Protein AF-A0ABD2C843-F1 (afdb_monomer_lite)

Foldseek 3Di:
DPDDPDDDDPLLVVLLVCLLVVPLVVNLVSVVVDLDDQLDADPQFDTSLLSNLLCLPQSSNVSNVVSPDDQQGTPGPFQQGSLLSNLQNLRLVSNLVSVQSPHDQCRATNVRDGSLRSNLVNQSLSNVLQSLQDDHLVVLVQQCDADDPGPHGLDPVVCSVLLNVLSSDLQLFLLVSLVSCVVPVVCLVVLVSSLVVLQVQLVVLCPPVVNRDNLSSLSSLSSSLSSVVLVVLVVVVVVVVVVVVVPDPDDDDDPPPPDDSSLVVLLLQCDADPPPNDSVSVQVSLVVSLVPRPCCVDPLSVVLVVQCPDPDHDGSSQSNSCSNSNHRPDDDPFQAQPRRRDTNFDDADPQLSPHGHNDPVSCVSNVVVCVVCSVVSNPPDDPDDDDDPVCPVVVVPDDPDALLRVLQPLFPPPDPDVVQADADPLDPPQDAVHPLKWKWKDAQPDDIDTDDLVDLQSCPPRHDPQAFEEEEEEAAQDADCDPPRVQLVVLQNVLRRYIYIYIGNNSQRRHPRPVSVLNCLNVNLQSVLVVVVSVVSSPRDQLRYEYEYAALGLLSLQLNLVNHPDAGAYYEYQQYADPPDDPPDSSGAAQVRHLFYEYEAQPDPGGGDWADGTLEYECEQLSHQALQLPPDPCSNVLRRRLSSLLQSLCSPPVLPVQWWWADDPTRHDHDDDDDDPTDIARPHDNGDSPHGGYTYTYDNAQHQCAQDVVRGGDVVSDDPPSDDDDDDDDDDDDDDDDGD

Sequence (740 aa):
MAPSKEGLTDLQKEIFDKIDKNEVSEIKTLLSMNKIKVDFVDENGMSPLQHACYKGNKEIVQMLLDQGADVNAGQHEHAYTALHFAALSGNADLCHLLMSHGARLTATNSVGRTPAQMAAFVGNHNCVATINNFIPKADIDYFVKAQGLQTEPMLPPHLADSFHKFIMQVNVHPVRVAMNLQRSPGLLENAYKIQKVLEALRHREMTRGAETNEVMAFKYHYLSCVVAEIIKCQKRQEAMKGEKNDKDKISEEGEEKKSDVVEILIRKFLKCSKSDGVPEYQEAFLRESVREFPFRESTIFRQMVATLAGTDPPSAVSVVSAAINGQRGFNDNASVCVTCGEEKASKKCSKCKAVQYCDRECQRLHWSMHKKACARLGQSPSQNTKISDVDKEQIKAKRPRGPIEEAIQNGAVNDYIHEDCIWRRGNDRDSCPDPEVRVYLYTPGNNRRELDSRESDWLRHDYDTTRENIILIHGYAGGDNTLPIAVLRDAYLRNGSYNVFLVDWGALAAAPCYPAAVSNLHPVARCLSRTLTSLRNLGLPIHRTTCVGHSLGAHICGIIANYLLFRMNRIIGLDPAKPLIRPGRVNRLDSGDADFVEVMHTNAGYYGESIRMGHADFCVNGGKIQPFCEGRSNDQLCSHVWAVCFMALSLDNNGRNTIAESCSRRCPSGPKIAQKAGVYVPMGHHTPSEIRGSFCFNSILPPYCPRYHNGHGDDRCCLPGDMNTDLSFKKKNNASVKSL

Secondary structure (DSSP, 8-state):
-PPP-PPPPHHHHHHHHHHHTT-HHHHHHHHHHS---S----TTS--HHHHHHHTT-HHHHHHHHHTT--TT----TT---HHHHHHHHT-HHHHHHHHHTT--TT---TTS--HHHHHHHTT-HHHHHHHHT---HHHHHHHHS--TT-SS-SS-GGGHHHHHHHHT-S---HHHHHHHHHT-HHHHHTHHHHHHHHHHHHHHHHTSGGG--HHHHHHHHHHHHHHHHHHHHHHHHHHHHHHHTTT--S----------HHHHHHHHHT---TTT---HHHHHHHHHHHHT-S-TTSHHHHHHHHHHTSSSPPPHHHHHHHHHH---SS-------TTT--SS--EE-TTTSS-EESSHHHHHHHHHHHHHHHHHHT-S--------TTTTTTGGG-S---HHHHHHHTT-GGG--GGGS-----STTS-SS-TT-EEEEE-TTS--EE--TT-TTGGGTT--TTSEEEEEE--TT--TTSTTHHHHHHHHHHH-SEEEEEEE-GGGS-TT-HHHHHHHHHHHHHHHHHHHHHHHHTT--GGGEEEEEETHHHHHHHHHHTT-SS-EEEEEEES-B-TTPPTTSTTS--GGGEEEEEEEESSBTTTB--S--SSEEEEEGGGSS-GGGTTSTTHHHHHHHTHHHHHHHHTGGGGTTSEEEE--SSS-S----------EEE-STT--TT--EEEEE--SSPTT--SSTT-SS-GGGS-TT---S---------------

Radius of gyration: 32.17 Å; chains: 1; bounding box: 100×76×78 Å

pLDDT: mean 82.28, std 18.21, range [24.11, 98.31]

Structure (mmCIF, N/CA/C/O backbone):
data_AF-A0ABD2C843-F1
#
_entry.id   AF-A0ABD2C843-F1
#
loop_
_atom_site.group_PDB
_atom_site.id
_atom_site.type_symbol
_atom_site.label_atom_id
_atom_site.label_alt_id
_atom_site.label_comp_id
_atom_site.label_asym_id
_atom_site.label_entity_id
_atom_site.label_seq_id
_atom_site.pdbx_PDB_ins_code
_atom_site.Cartn_x
_atom_site.Cartn_y
_atom_site.Cartn_z
_atom_site.occupancy
_atom_site.B_iso_or_equiv
_atom_site.auth_seq_id
_atom_site.auth_comp_id
_atom_site.auth_asym_id
_atom_site.auth_atom_id
_atom_site.pdbx_PDB_model_num
ATOM 1 N N . MET A 1 1 ? -1.896 -32.958 -35.188 1.00 31.42 1 MET A N 1
ATOM 2 C CA . MET A 1 1 ? -2.232 -31.844 -36.097 1.00 31.42 1 MET A CA 1
ATOM 3 C C . MET A 1 1 ? -2.832 -30.735 -35.252 1.00 31.42 1 MET A C 1
ATOM 5 O O . MET A 1 1 ? -3.901 -30.940 -34.696 1.00 31.42 1 MET A O 1
ATOM 9 N N . ALA A 1 2 ? -2.102 -29.636 -35.052 1.00 27.36 2 ALA A N 1
ATOM 10 C CA . ALA A 1 2 ? -2.667 -28.430 -34.448 1.00 27.36 2 ALA A CA 1
ATOM 11 C C . ALA A 1 2 ? -3.640 -27.794 -35.459 1.00 27.36 2 ALA A C 1
ATOM 13 O O . ALA A 1 2 ? -3.334 -27.832 -36.654 1.00 27.36 2 ALA A O 1
ATOM 14 N N . PRO A 1 3 ? -4.801 -27.268 -35.034 1.00 35.31 3 PRO A N 1
ATOM 15 C CA . PRO A 1 3 ? -5.741 -26.650 -35.958 1.00 35.31 3 PRO A CA 1
ATOM 16 C C . PRO A 1 3 ? -5.086 -25.425 -36.607 1.00 35.31 3 PRO A C 1
ATOM 18 O O . PRO A 1 3 ? -4.445 -24.613 -35.938 1.00 35.31 3 PRO A O 1
ATOM 21 N N . SER A 1 4 ? -5.209 -25.332 -37.929 1.00 34.47 4 SER A N 1
ATOM 22 C CA . SER A 1 4 ? -4.786 -24.192 -38.737 1.00 34.47 4 SER A CA 1
ATOM 23 C C . SER A 1 4 ? -5.450 -22.910 -38.231 1.00 34.47 4 SER A C 1
ATOM 25 O O . SER A 1 4 ? -6.670 -22.873 -38.087 1.00 34.47 4 SER A O 1
ATOM 27 N N . LYS A 1 5 ? -4.656 -21.863 -37.969 1.00 45.38 5 LYS A N 1
ATOM 28 C CA . LYS A 1 5 ? -5.152 -20.514 -37.662 1.00 45.38 5 LYS A CA 1
ATOM 29 C C . LYS A 1 5 ? -5.868 -19.954 -38.898 1.00 45.38 5 LYS A C 1
ATOM 31 O O . LYS A 1 5 ? -5.219 -19.399 -39.781 1.00 45.38 5 LYS A O 1
ATOM 36 N N . GLU A 1 6 ? -7.183 -20.127 -38.986 1.00 57.09 6 GLU A N 1
ATOM 37 C CA . GLU A 1 6 ? -8.009 -19.303 -39.871 1.00 57.09 6 GLU A CA 1
ATOM 38 C C . GLU A 1 6 ? -7.887 -17.844 -39.403 1.00 57.09 6 GLU A C 1
ATOM 40 O O . GLU A 1 6 ? -8.028 -17.553 -38.214 1.00 57.09 6 GLU A O 1
ATOM 45 N N . GLY A 1 7 ? -7.528 -16.935 -40.312 1.00 71.44 7 GLY A N 1
ATOM 46 C CA . GLY A 1 7 ? -7.400 -15.512 -39.997 1.00 71.44 7 GLY A CA 1
ATOM 47 C C . GLY A 1 7 ? -8.754 -14.872 -39.677 1.00 71.44 7 GLY A C 1
ATOM 48 O O . GLY A 1 7 ? -9.788 -15.319 -40.170 1.00 71.44 7 GLY A O 1
ATOM 49 N N . LEU A 1 8 ? -8.745 -13.805 -38.871 1.00 83.00 8 LEU A N 1
ATOM 50 C CA . LEU A 1 8 ? -9.947 -13.027 -38.548 1.00 83.00 8 LEU A CA 1
ATOM 51 C C . LEU A 1 8 ? -10.616 -12.476 -39.817 1.00 83.00 8 LEU A C 1
ATOM 53 O O . LEU A 1 8 ? -9.951 -11.892 -40.677 1.00 83.00 8 LEU A O 1
ATOM 57 N N . THR A 1 9 ? -11.940 -12.603 -39.889 1.00 88.94 9 THR A N 1
ATOM 58 C CA . THR A 1 9 ? -12.775 -11.960 -40.918 1.00 88.94 9 THR A CA 1
ATOM 59 C C . THR A 1 9 ? -12.765 -10.436 -40.762 1.00 88.94 9 THR A C 1
ATOM 61 O O . THR A 1 9 ? -12.521 -9.918 -39.670 1.00 88.94 9 THR A O 1
ATOM 64 N N . ASP A 1 10 ? -13.069 -9.697 -41.830 1.00 87.94 10 ASP A N 1
ATOM 65 C CA . ASP A 1 10 ? -13.071 -8.225 -41.789 1.00 87.94 10 ASP A CA 1
ATOM 66 C C . ASP A 1 10 ? -14.081 -7.667 -40.776 1.00 87.94 10 ASP A C 1
ATOM 68 O O . ASP A 1 10 ? -13.768 -6.732 -40.047 1.00 87.94 10 ASP A O 1
ATOM 72 N N . LEU A 1 11 ? -15.235 -8.324 -40.629 1.00 88.69 11 LEU A N 1
ATOM 73 C CA . LEU A 1 11 ? -16.242 -7.986 -39.620 1.00 88.69 11 LEU A CA 1
ATOM 74 C C . LEU A 1 11 ? -15.733 -8.195 -38.183 1.00 88.69 11 LEU A C 1
ATOM 76 O O . LEU A 1 11 ? -16.034 -7.405 -37.293 1.00 88.69 11 LEU A O 1
ATOM 80 N N . GLN A 1 12 ? -14.942 -9.244 -37.933 1.00 90.56 12 GLN A N 1
ATOM 81 C CA . GLN A 1 12 ? -14.339 -9.472 -36.614 1.00 90.56 12 GLN A CA 1
ATOM 82 C C . GLN A 1 12 ? -13.267 -8.424 -36.290 1.00 90.56 12 GLN A C 1
ATOM 84 O O . GLN A 1 12 ? -13.191 -7.964 -35.151 1.00 90.56 12 GLN A O 1
ATOM 89 N N . LYS A 1 13 ? -12.470 -8.015 -37.286 1.00 90.69 13 LYS A N 1
ATOM 90 C CA . LYS A 1 13 ? -11.505 -6.912 -37.139 1.00 90.69 13 LYS A CA 1
ATOM 91 C C . LYS A 1 13 ? -12.213 -5.585 -36.871 1.00 90.69 13 LYS A C 1
ATOM 93 O O . LYS A 1 13 ? -11.774 -4.834 -36.008 1.00 90.69 13 LYS A O 1
ATOM 98 N N . GLU A 1 14 ? -13.322 -5.327 -37.563 1.00 91.94 14 GLU A N 1
ATOM 99 C CA . GLU A 1 14 ? -14.154 -4.147 -37.328 1.00 91.94 14 GLU A CA 1
ATOM 100 C C . GLU A 1 14 ? -14.699 -4.135 -35.895 1.00 91.94 14 GLU A C 1
ATOM 102 O O . GLU A 1 14 ? -14.580 -3.127 -35.208 1.00 91.94 14 GLU A O 1
ATOM 107 N N . ILE A 1 15 ? -15.201 -5.264 -35.381 1.00 92.12 15 ILE A N 1
ATOM 108 C CA . ILE A 1 15 ? -15.651 -5.354 -33.982 1.00 92.12 15 ILE A CA 1
ATOM 109 C C . ILE A 1 15 ? -14.527 -4.985 -33.002 1.00 92.12 15 ILE A C 1
ATOM 111 O O . ILE A 1 15 ? -14.782 -4.227 -32.064 1.00 92.12 15 ILE A O 1
ATOM 115 N N . PHE A 1 16 ? -13.296 -5.468 -33.209 1.00 92.81 16 PHE A N 1
ATOM 116 C CA . PHE A 1 16 ? -12.160 -5.084 -32.363 1.00 92.81 16 PHE A CA 1
ATOM 117 C C . PHE A 1 16 ? -11.862 -3.580 -32.435 1.00 92.81 16 PHE A C 1
ATOM 119 O O . PHE A 1 16 ? -11.777 -2.941 -31.388 1.00 92.81 16 PHE A O 1
ATOM 126 N N . ASP A 1 17 ? -11.795 -2.997 -33.636 1.00 93.19 17 ASP A N 1
ATOM 127 C CA . ASP A 1 17 ? -11.563 -1.556 -33.827 1.00 93.19 17 ASP A CA 1
ATOM 128 C C . ASP A 1 17 ? -12.626 -0.703 -33.110 1.00 93.19 17 ASP A C 1
ATOM 130 O O . ASP A 1 17 ? -12.305 0.261 -32.408 1.00 93.19 17 ASP A O 1
ATOM 134 N N . LYS A 1 18 ? -13.899 -1.102 -33.206 1.00 93.75 18 LYS A N 1
ATOM 135 C CA . LYS A 1 18 ? -15.015 -0.401 -32.556 1.00 93.75 18 LYS A CA 1
ATOM 136 C C . LYS A 1 18 ? -14.980 -0.514 -31.035 1.00 93.75 18 LYS A C 1
ATOM 138 O O . LYS A 1 18 ? -15.280 0.465 -30.344 1.00 93.75 18 LYS A O 1
ATOM 143 N N . ILE A 1 19 ? -14.578 -1.667 -30.494 1.00 93.50 19 ILE A N 1
ATOM 144 C CA . ILE A 1 19 ? -14.352 -1.836 -29.050 1.00 93.50 19 ILE A CA 1
ATOM 145 C C . ILE A 1 19 ? -13.176 -0.971 -28.593 1.00 93.50 19 ILE A C 1
ATOM 147 O O . ILE A 1 19 ? -13.277 -0.298 -27.565 1.00 93.50 19 ILE A O 1
ATOM 151 N N . ASP A 1 20 ? -12.090 -0.927 -29.364 1.00 89.56 20 ASP A N 1
ATOM 152 C CA . ASP A 1 20 ? -10.899 -0.159 -29.009 1.00 89.56 20 ASP A CA 1
ATOM 153 C C . ASP A 1 20 ? -11.141 1.354 -28.992 1.00 89.56 20 ASP A C 1
ATOM 155 O O . ASP A 1 20 ? -10.599 2.039 -28.111 1.00 89.56 20 ASP A O 1
ATOM 159 N N . LYS A 1 21 ? -12.010 1.840 -29.889 1.00 91.25 21 LYS A N 1
ATOM 160 C CA . LYS A 1 21 ? -12.520 3.223 -29.952 1.00 91.25 21 LYS A CA 1
ATOM 161 C C . LYS A 1 21 ? -13.679 3.514 -28.995 1.00 91.25 21 LYS A C 1
ATOM 163 O O . LYS A 1 21 ? -14.066 4.671 -28.845 1.00 91.25 21 LYS A O 1
ATOM 168 N N . ASN A 1 22 ? -14.199 2.499 -28.302 1.00 89.81 22 ASN A N 1
ATOM 169 C CA . ASN A 1 22 ? -15.300 2.610 -27.342 1.00 89.81 22 ASN A CA 1
ATOM 170 C C . ASN A 1 22 ? -16.645 3.075 -27.959 1.00 89.81 22 ASN A C 1
ATOM 172 O O . ASN A 1 22 ? -17.438 3.764 -27.311 1.00 89.81 22 ASN A O 1
ATOM 176 N N . GLU A 1 23 ? -16.925 2.689 -29.206 1.00 92.12 23 GLU A N 1
ATOM 177 C CA . GLU A 1 23 ? -18.094 3.122 -29.991 1.00 92.12 23 GLU A CA 1
ATOM 178 C C . GLU A 1 23 ? -19.329 2.225 -29.738 1.00 92.12 23 GLU A C 1
ATOM 180 O O . GLU A 1 23 ? -19.712 1.388 -30.556 1.00 92.12 23 GLU A O 1
ATOM 185 N N . VAL A 1 24 ? -19.984 2.400 -28.580 1.00 92.31 24 VAL A N 1
ATOM 186 C CA . VAL A 1 24 ? -21.089 1.533 -28.095 1.00 92.31 24 VAL A CA 1
ATOM 187 C C . VAL A 1 24 ? -22.231 1.357 -29.109 1.00 92.31 24 VAL A C 1
ATOM 189 O O . VAL A 1 24 ? -22.695 0.237 -29.336 1.00 92.31 24 VAL A O 1
ATOM 192 N N . SER A 1 25 ? -22.698 2.447 -29.725 1.00 92.00 25 SER A N 1
ATOM 193 C CA . SER A 1 25 ? -23.829 2.427 -30.667 1.00 92.00 25 SER A CA 1
ATOM 194 C C . SER A 1 25 ? -23.535 1.615 -31.930 1.00 92.00 25 SER A C 1
ATOM 196 O O . SER A 1 25 ? -24.415 0.926 -32.453 1.00 92.00 25 SER A O 1
ATOM 198 N N . GLU A 1 26 ? -22.296 1.672 -32.412 1.00 90.56 26 GLU A N 1
ATOM 199 C CA . GLU A 1 26 ? -21.879 0.963 -33.619 1.00 90.56 26 GLU A CA 1
ATOM 200 C C . GLU A 1 26 ? -21.713 -0.528 -33.341 1.00 90.56 26 GLU A C 1
ATOM 202 O O . GLU A 1 26 ? -22.255 -1.347 -34.079 1.00 90.56 26 GLU A O 1
ATOM 207 N N . ILE A 1 27 ? -21.111 -0.890 -32.203 1.00 90.69 27 ILE A N 1
ATOM 208 C CA . ILE A 1 27 ? -21.028 -2.287 -31.748 1.00 90.69 27 ILE A CA 1
ATOM 209 C C . ILE A 1 27 ? -22.425 -2.899 -31.633 1.00 90.69 27 ILE A C 1
ATOM 211 O O . ILE A 1 27 ? -22.662 -4.005 -32.115 1.00 90.69 27 ILE A O 1
ATOM 215 N N . LYS A 1 28 ? -23.383 -2.169 -31.048 1.00 89.44 28 LYS A N 1
ATOM 216 C CA . LYS A 1 28 ? -24.776 -2.624 -30.954 1.00 89.44 28 LYS A CA 1
ATOM 217 C C . LYS A 1 28 ? -25.380 -2.910 -32.332 1.00 89.44 28 LYS A C 1
ATOM 219 O O . LYS A 1 28 ? -26.089 -3.901 -32.514 1.00 89.44 28 LYS A O 1
ATOM 224 N N . THR A 1 29 ? -25.100 -2.047 -33.302 1.00 89.56 29 THR A N 1
ATOM 225 C CA . THR A 1 29 ? -25.574 -2.201 -34.682 1.00 89.56 29 THR A CA 1
ATOM 226 C C . THR A 1 29 ? -24.944 -3.438 -35.328 1.00 89.56 29 THR A C 1
ATOM 228 O O . THR A 1 29 ? -25.670 -4.308 -35.807 1.00 89.56 29 THR A O 1
ATOM 231 N N . LEU A 1 30 ? -23.621 -3.594 -35.224 1.00 88.62 30 LEU A N 1
ATOM 232 C CA . LEU A 1 30 ? -22.879 -4.733 -35.774 1.00 88.62 30 LEU A CA 1
ATOM 233 C C . LEU A 1 30 ? -23.320 -6.080 -35.183 1.00 88.62 30 LEU A C 1
ATOM 235 O O . LEU A 1 30 ? -23.484 -7.046 -35.931 1.00 88.62 30 LEU A O 1
ATOM 239 N N . LEU A 1 31 ? -23.555 -6.139 -33.866 1.00 86.19 31 LEU A N 1
ATOM 240 C CA . LEU A 1 31 ? -24.000 -7.350 -33.167 1.00 86.19 31 LEU A CA 1
ATOM 241 C C . LEU A 1 31 ? -25.474 -7.697 -33.433 1.00 86.19 31 LEU A C 1
ATOM 243 O O . LEU A 1 31 ? -25.843 -8.864 -33.369 1.00 86.19 31 LEU A O 1
ATOM 247 N N . SER A 1 32 ? -26.329 -6.711 -33.723 1.00 83.81 32 SER A N 1
ATOM 248 C CA . SER A 1 32 ? -27.757 -6.956 -34.001 1.00 83.81 32 SER A CA 1
ATOM 249 C C . SER A 1 32 ? -28.037 -7.362 -35.448 1.00 83.81 32 SER A C 1
ATOM 251 O O . SER A 1 32 ? -28.967 -8.128 -35.699 1.00 83.81 32 SER A O 1
ATOM 253 N N . MET A 1 33 ? -27.236 -6.877 -36.399 1.00 77.88 33 MET A N 1
ATOM 254 C CA . MET A 1 33 ? -27.405 -7.173 -37.826 1.00 77.88 33 MET A CA 1
ATOM 255 C C . MET A 1 33 ? -26.863 -8.550 -38.227 1.00 77.88 33 MET A C 1
ATOM 257 O O . MET A 1 33 ? -27.288 -9.102 -39.240 1.00 77.88 33 MET A O 1
ATOM 261 N N . ASN A 1 34 ? -25.958 -9.127 -37.434 1.00 73.38 34 ASN A N 1
ATOM 262 C CA . ASN A 1 34 ? -25.223 -10.333 -37.797 1.00 73.38 34 ASN A CA 1
ATOM 263 C C . ASN A 1 34 ? -25.297 -11.385 -36.679 1.00 73.38 34 ASN A C 1
ATOM 265 O O . ASN A 1 34 ? -25.004 -11.094 -35.524 1.00 73.38 34 ASN A O 1
ATOM 269 N N . LYS A 1 35 ? -25.608 -12.646 -37.014 1.00 72.88 35 LYS A N 1
ATOM 270 C CA . LYS A 1 35 ? -25.470 -13.778 -36.076 1.00 72.88 35 LYS A CA 1
ATOM 271 C C . LYS A 1 35 ? -24.001 -14.197 -35.976 1.00 72.88 35 LYS A C 1
ATOM 273 O O . LYS A 1 35 ? -23.587 -15.164 -36.612 1.00 72.88 35 LYS A O 1
ATOM 278 N N . ILE A 1 36 ? -23.210 -13.446 -35.214 1.00 79.56 36 ILE A N 1
ATOM 279 C CA . ILE A 1 36 ? -21.768 -13.678 -35.049 1.00 79.56 36 ILE A CA 1
ATOM 280 C C . ILE A 1 36 ? -21.523 -14.408 -33.733 1.00 79.56 36 ILE A C 1
ATOM 282 O O . ILE A 1 36 ? -21.986 -13.973 -32.682 1.00 79.56 36 ILE A O 1
ATOM 286 N N . LYS A 1 37 ? -20.738 -15.488 -33.768 1.00 84.00 37 LYS A N 1
ATOM 287 C CA . LYS A 1 37 ? -20.173 -16.063 -32.544 1.00 84.00 37 LYS A CA 1
ATOM 288 C C . LYS A 1 37 ? -19.104 -15.111 -32.010 1.00 84.00 37 LYS A C 1
ATOM 290 O O . LYS A 1 37 ? -18.136 -14.862 -32.714 1.00 84.00 37 LYS A O 1
ATOM 295 N N . VAL A 1 38 ? -19.262 -14.613 -30.789 1.00 89.38 38 VAL A N 1
ATOM 296 C CA . VAL A 1 38 ? -18.435 -13.530 -30.221 1.00 89.38 38 VAL A CA 1
ATOM 297 C C . VAL A 1 38 ? -17.159 -13.993 -29.498 1.00 89.38 38 VAL A C 1
ATOM 299 O O . VAL A 1 38 ? -16.384 -13.157 -29.047 1.00 89.38 38 VAL A O 1
ATOM 302 N N . ASP A 1 39 ? -16.889 -15.303 -29.440 1.00 91.19 39 ASP A N 1
ATOM 303 C CA . ASP A 1 39 ? -15.698 -15.885 -28.782 1.00 91.19 39 ASP A CA 1
ATOM 304 C C . ASP A 1 39 ? -14.488 -16.072 -29.724 1.00 91.19 39 ASP A C 1
ATOM 306 O O . ASP A 1 39 ? -13.694 -17.000 -29.556 1.00 91.19 39 ASP A O 1
ATOM 310 N N . PHE A 1 40 ? -14.356 -15.245 -30.763 1.00 91.56 40 PHE A N 1
ATOM 311 C CA . PHE A 1 40 ? -13.121 -15.199 -31.556 1.00 91.56 40 PHE A CA 1
ATOM 312 C C . PHE A 1 40 ? -12.017 -14.466 -30.788 1.00 91.56 40 PHE A C 1
ATOM 314 O O . PHE A 1 40 ? -12.295 -13.778 -29.808 1.00 91.56 40 PHE A O 1
ATOM 321 N N . VAL A 1 41 ? -10.764 -14.627 -31.213 1.00 92.69 41 VAL A N 1
ATOM 322 C CA . VAL A 1 41 ? -9.603 -14.041 -30.532 1.00 92.69 41 VAL A CA 1
ATOM 323 C C . VAL A 1 41 ? -8.683 -13.306 -31.500 1.00 92.69 41 VAL A C 1
ATOM 325 O O . VAL A 1 41 ? -8.577 -13.697 -32.663 1.00 92.69 41 VAL A O 1
ATOM 328 N N . ASP A 1 42 ? -8.034 -12.249 -31.017 1.00 89.38 42 ASP A N 1
ATOM 329 C CA . ASP A 1 42 ? -6.993 -11.519 -31.740 1.00 89.38 42 ASP A CA 1
ATOM 330 C C . ASP A 1 42 ? -5.661 -12.295 -31.805 1.00 89.38 42 ASP A C 1
ATOM 332 O O . ASP A 1 42 ? -5.551 -13.449 -31.374 1.00 89.38 42 ASP A O 1
ATOM 336 N N . GLU A 1 43 ? -4.623 -11.659 -32.352 1.00 88.81 43 GLU A N 1
ATOM 337 C CA . GLU A 1 43 ? -3.279 -12.243 -32.464 1.00 88.81 43 GLU A CA 1
ATOM 338 C C . GLU A 1 43 ? -2.646 -12.574 -31.100 1.00 88.81 43 GLU A C 1
ATOM 340 O O . GLU A 1 43 ? -1.842 -13.507 -31.013 1.00 88.81 43 GLU A O 1
ATOM 345 N N . ASN A 1 44 ? -3.060 -11.873 -30.039 1.00 87.06 44 ASN A N 1
ATOM 346 C CA . ASN A 1 44 ? -2.611 -12.063 -28.658 1.00 87.06 44 ASN A CA 1
ATOM 347 C C . ASN A 1 44 ? -3.472 -13.082 -27.891 1.00 87.06 44 ASN A C 1
ATOM 349 O O . ASN A 1 44 ? -3.220 -13.359 -26.712 1.00 87.06 44 ASN A O 1
ATOM 353 N N . GLY A 1 45 ? -4.505 -13.636 -28.532 1.00 90.38 45 GLY A N 1
ATOM 354 C CA . GLY A 1 45 ? -5.464 -14.543 -27.916 1.00 90.38 45 GLY A CA 1
ATOM 355 C C . GLY A 1 45 ? -6.549 -13.843 -27.082 1.00 90.38 45 GLY A C 1
ATOM 356 O O . GLY A 1 45 ? -7.230 -14.523 -26.308 1.00 90.38 45 GLY A O 1
ATOM 357 N N . MET A 1 46 ? -6.719 -12.521 -27.200 1.00 92.94 46 MET A N 1
ATOM 358 C CA . MET A 1 46 ? -7.769 -11.751 -26.526 1.00 92.94 46 MET A CA 1
ATOM 359 C C . MET A 1 46 ? -9.109 -11.839 -27.253 1.00 92.94 46 MET A C 1
ATOM 361 O O . MET A 1 46 ? -9.196 -11.594 -28.452 1.00 92.94 46 MET A O 1
ATOM 365 N N . SER A 1 47 ? -10.181 -12.126 -26.516 1.00 94.62 47 SER A N 1
ATOM 366 C CA . SER A 1 47 ? -11.554 -12.061 -27.017 1.00 94.62 47 SER A CA 1
ATOM 367 C C . SER A 1 47 ? -12.114 -10.630 -26.998 1.00 94.62 47 SER A C 1
ATOM 369 O O . SER A 1 47 ? -11.664 -9.801 -26.197 1.00 94.62 47 SER A O 1
ATOM 371 N N . PRO A 1 48 ? -13.157 -10.325 -27.798 1.00 95.06 48 PRO A N 1
ATOM 372 C CA . PRO A 1 48 ? -13.899 -9.064 -27.710 1.00 95.06 48 PRO A CA 1
ATOM 373 C C . PRO A 1 48 ? -14.333 -8.722 -26.279 1.00 95.06 48 PRO A C 1
ATOM 375 O O . PRO A 1 48 ? -14.238 -7.572 -25.848 1.00 95.06 48 PRO A O 1
ATOM 378 N N . LEU A 1 49 ? -14.748 -9.736 -25.508 1.00 96.69 49 LEU A N 1
ATOM 379 C CA . LEU A 1 49 ? -15.131 -9.579 -24.106 1.00 96.69 49 LEU A CA 1
ATOM 380 C C . LEU A 1 49 ? -13.950 -9.102 -23.249 1.00 96.69 49 LEU A C 1
ATOM 382 O O . LEU A 1 49 ? -14.121 -8.217 -22.411 1.00 96.69 49 LEU A O 1
ATOM 386 N N . GLN A 1 50 ? -12.749 -9.646 -23.463 1.00 95.25 50 GLN A N 1
ATOM 387 C CA . GLN A 1 50 ? -11.539 -9.223 -22.755 1.00 95.25 50 GLN A CA 1
ATOM 388 C C . GLN A 1 50 ? -11.119 -7.790 -23.124 1.00 95.25 50 GLN A C 1
ATOM 390 O O . GLN A 1 50 ? -10.794 -7.026 -22.213 1.00 95.25 50 GLN A O 1
ATOM 395 N N . HIS A 1 51 ? -11.202 -7.389 -24.401 1.00 93.94 51 HIS A N 1
ATOM 396 C CA . HIS A 1 51 ? -10.969 -5.993 -24.814 1.00 93.94 51 HIS A CA 1
ATOM 397 C C . HIS A 1 51 ? -11.954 -5.037 -24.133 1.00 93.94 51 HIS A C 1
ATOM 399 O O . HIS A 1 51 ? -11.546 -4.057 -23.506 1.00 93.94 51 HIS A O 1
ATOM 405 N N . ALA A 1 52 ? -13.250 -5.351 -24.176 1.00 95.38 52 ALA A N 1
ATOM 406 C CA . ALA A 1 52 ? -14.280 -4.536 -23.539 1.00 95.38 52 ALA A CA 1
ATOM 407 C C . ALA A 1 52 ? -14.073 -4.425 -22.017 1.00 95.38 52 ALA A C 1
ATOM 409 O O . ALA A 1 52 ? -14.248 -3.346 -21.440 1.00 95.38 52 ALA A O 1
ATOM 410 N N . CYS A 1 53 ? -13.627 -5.510 -21.368 1.00 96.00 53 CYS A N 1
ATOM 411 C CA . CYS A 1 53 ? -13.275 -5.484 -19.951 1.00 96.00 53 CYS A CA 1
ATOM 412 C C . CYS A 1 53 ? -12.058 -4.604 -19.658 1.00 96.00 53 CYS A C 1
ATOM 414 O O . CYS A 1 53 ? -12.075 -3.859 -18.681 1.00 96.00 53 CYS A O 1
ATOM 416 N N . TYR A 1 54 ? -11.025 -4.656 -20.502 1.00 93.12 54 TYR A N 1
ATOM 417 C CA . TYR A 1 54 ? -9.827 -3.828 -20.355 1.00 93.12 54 TYR A CA 1
ATOM 418 C C . TYR A 1 54 ? -10.149 -2.333 -20.476 1.00 93.12 54 TYR A C 1
ATOM 420 O O . TYR A 1 54 ? -9.659 -1.529 -19.684 1.00 93.12 54 TYR A O 1
ATOM 428 N N . LYS A 1 55 ? -11.055 -1.965 -21.392 1.00 91.25 55 LYS A N 1
ATOM 429 C CA . LYS A 1 55 ? -11.571 -0.591 -21.522 1.00 91.25 55 LYS A CA 1
ATOM 430 C C . LYS A 1 55 ? -12.503 -0.175 -20.379 1.00 91.25 55 LYS A C 1
ATOM 432 O O . LYS A 1 55 ? -12.829 1.002 -20.253 1.00 91.25 55 LYS A O 1
ATOM 437 N N . GLY A 1 56 ? -12.955 -1.117 -19.551 1.00 92.12 56 GL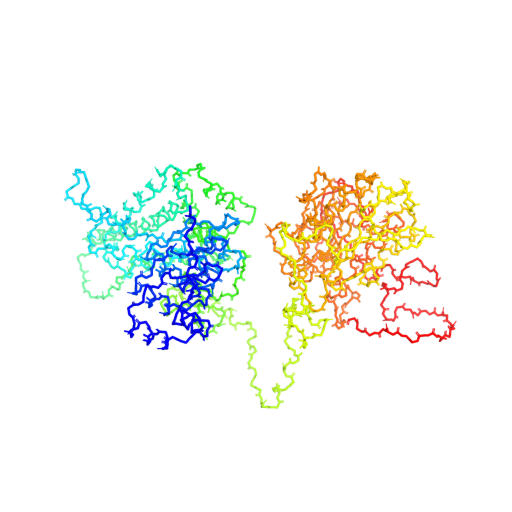Y A N 1
ATOM 438 C CA . GLY A 1 56 ? -13.864 -0.856 -18.437 1.00 92.12 56 GLY A CA 1
ATOM 439 C C . GLY A 1 56 ? -15.296 -0.503 -18.855 1.00 92.12 56 GLY A C 1
ATOM 440 O O . GLY A 1 56 ? -16.049 0.013 -18.022 1.00 92.12 56 GLY A O 1
ATOM 441 N N . ASN A 1 57 ? -15.691 -0.774 -20.106 1.00 92.75 57 ASN A N 1
ATOM 442 C CA . ASN A 1 57 ? -17.020 -0.438 -20.614 1.00 92.75 57 ASN A CA 1
ATOM 443 C C . ASN A 1 57 ? -18.040 -1.545 -20.300 1.00 92.75 57 ASN A C 1
ATOM 445 O O . ASN A 1 57 ? -18.125 -2.567 -20.980 1.00 92.75 57 ASN A O 1
ATOM 449 N N . LYS A 1 58 ? -18.862 -1.301 -19.275 1.00 94.56 58 LYS A N 1
ATOM 450 C CA . LYS A 1 58 ? -19.905 -2.230 -18.820 1.00 94.56 58 LYS A CA 1
ATOM 451 C C . LYS A 1 58 ? -20.988 -2.496 -19.871 1.00 94.56 58 LYS A C 1
ATOM 453 O O . LYS A 1 58 ? -21.507 -3.606 -19.918 1.00 94.56 58 LYS A O 1
ATOM 458 N N . GLU A 1 59 ? -21.337 -1.511 -20.694 1.00 94.81 59 GLU A N 1
ATOM 459 C CA . GLU A 1 59 ? -22.417 -1.633 -21.683 1.00 94.81 59 GLU A CA 1
ATOM 460 C C . GLU A 1 59 ? -22.021 -2.584 -22.813 1.00 94.81 59 GLU A C 1
ATOM 462 O O . GLU A 1 59 ? -22.785 -3.485 -23.154 1.00 94.81 59 GLU A O 1
ATOM 467 N N . ILE A 1 60 ? -20.799 -2.447 -23.337 1.00 94.88 60 ILE A N 1
ATOM 468 C CA . ILE A 1 60 ? -20.260 -3.365 -24.352 1.00 94.88 60 ILE A CA 1
ATOM 469 C C . ILE A 1 60 ? -20.155 -4.782 -23.784 1.00 94.88 60 ILE A C 1
ATOM 471 O O . ILE A 1 60 ? -20.556 -5.740 -24.441 1.00 94.88 60 ILE A O 1
ATOM 475 N N . VAL A 1 61 ? -19.668 -4.918 -22.548 1.00 96.25 61 VAL A N 1
ATOM 476 C CA . VAL A 1 61 ? -19.574 -6.223 -21.884 1.00 96.25 61 VAL A CA 1
ATOM 477 C C . VAL A 1 61 ? -20.947 -6.875 -21.737 1.00 96.25 61 VAL A C 1
ATOM 479 O O . VAL A 1 61 ? -21.083 -8.052 -22.061 1.00 96.25 61 VAL A O 1
ATOM 482 N N . GLN A 1 62 ? -21.968 -6.125 -21.310 1.00 95.62 62 GLN A N 1
ATOM 483 C CA . GLN A 1 62 ? -23.333 -6.643 -21.223 1.00 95.62 62 GLN A CA 1
ATOM 484 C C . GLN A 1 62 ? -23.828 -7.128 -22.590 1.00 95.62 62 GLN A C 1
ATOM 486 O O . GLN A 1 62 ? -24.310 -8.249 -22.687 1.00 95.62 62 GLN A O 1
ATOM 491 N N . MET A 1 63 ? -23.645 -6.335 -23.652 1.00 93.81 63 MET A N 1
ATOM 492 C CA . MET A 1 63 ? -24.066 -6.731 -25.000 1.00 93.81 63 MET A CA 1
ATOM 493 C C . MET A 1 63 ? -23.378 -8.014 -25.478 1.00 93.81 63 MET A C 1
ATOM 495 O O . MET A 1 63 ? -24.032 -8.869 -26.065 1.00 93.81 63 MET A O 1
ATOM 499 N N . LEU A 1 64 ? -22.076 -8.171 -25.222 1.00 94.69 64 LEU A N 1
ATOM 500 C CA . LEU A 1 64 ? -21.338 -9.380 -25.598 1.00 94.69 64 LEU A CA 1
ATOM 501 C C . LEU A 1 64 ? -21.821 -10.610 -24.812 1.00 94.69 64 LEU A C 1
ATOM 503 O O . LEU A 1 64 ? -22.011 -11.672 -25.402 1.00 94.69 64 LEU A O 1
ATOM 507 N N . LEU A 1 65 ? -22.075 -10.467 -23.508 1.00 95.00 65 LEU A N 1
ATOM 508 C CA . LEU A 1 65 ? -22.639 -11.539 -22.678 1.00 95.00 65 LEU A CA 1
ATOM 509 C C . LEU A 1 65 ? -24.063 -11.916 -23.115 1.00 95.00 65 LEU A C 1
ATOM 511 O O . LEU A 1 65 ? -24.387 -13.101 -23.163 1.00 95.00 65 LEU A O 1
ATOM 515 N N . ASP A 1 66 ? -24.889 -10.938 -23.493 1.00 92.50 66 ASP A N 1
ATOM 516 C CA . ASP A 1 66 ? -26.247 -11.165 -24.005 1.00 92.50 66 ASP A CA 1
ATOM 517 C C . ASP A 1 66 ? -26.239 -11.903 -25.358 1.00 92.50 66 ASP A C 1
ATOM 519 O O . ASP A 1 66 ? -27.159 -12.665 -25.655 1.00 92.50 66 ASP A O 1
ATOM 523 N N . GLN A 1 67 ? -25.180 -11.731 -26.159 1.00 91.00 67 GLN A N 1
ATOM 524 C CA . GLN A 1 67 ? -24.926 -12.509 -27.382 1.00 91.00 67 GLN A CA 1
ATOM 525 C C . GLN A 1 67 ? -24.319 -13.897 -27.111 1.00 91.00 67 GLN A C 1
ATOM 527 O O . GLN A 1 67 ? -23.970 -14.618 -28.047 1.00 91.00 67 GLN A O 1
ATOM 532 N N . GLY A 1 68 ? -24.206 -14.297 -25.843 1.00 91.44 68 GLY A N 1
ATOM 533 C CA . GLY A 1 68 ? -23.732 -15.618 -25.446 1.00 91.44 68 GLY A CA 1
ATOM 534 C C . GLY A 1 68 ? -22.213 -15.762 -25.408 1.00 91.44 68 GLY A C 1
ATOM 535 O O . GLY A 1 68 ? -21.738 -16.889 -25.531 1.00 91.44 68 GLY A O 1
ATOM 536 N N . ALA A 1 69 ? -21.457 -14.666 -25.241 1.00 94.31 69 ALA A N 1
ATOM 537 C CA . ALA A 1 69 ? -20.019 -14.751 -24.983 1.00 94.31 69 ALA A CA 1
ATOM 538 C C . ALA A 1 69 ? -19.736 -15.630 -23.759 1.00 94.31 69 ALA A C 1
ATOM 540 O O . ALA A 1 69 ? -20.322 -15.428 -22.688 1.00 94.31 69 ALA A O 1
ATOM 541 N N . ASP A 1 70 ? -18.796 -16.563 -23.887 1.00 94.38 70 ASP A N 1
ATOM 542 C CA . ASP A 1 70 ? -18.313 -17.319 -22.739 1.00 94.38 70 ASP A CA 1
ATOM 543 C C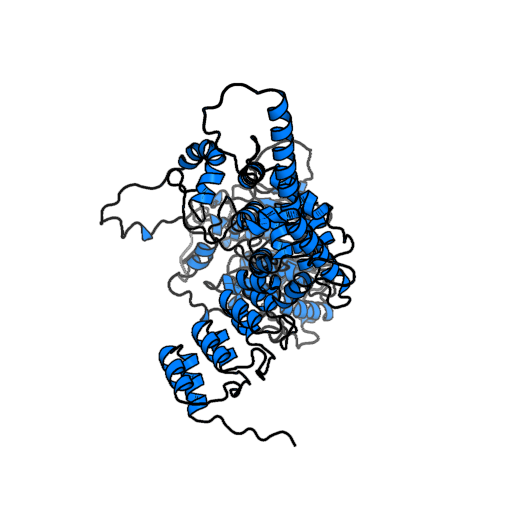 . ASP A 1 70 ? -17.425 -16.411 -21.879 1.00 94.38 70 ASP A C 1
ATOM 545 O O . ASP A 1 70 ? -16.348 -15.961 -22.272 1.00 94.38 70 ASP A O 1
ATOM 549 N N . VAL A 1 71 ? -17.881 -16.153 -20.653 1.00 96.06 71 VAL A N 1
ATOM 550 C CA . VAL A 1 71 ? -17.207 -15.277 -19.687 1.00 96.06 71 VAL A CA 1
ATOM 551 C C . VAL A 1 71 ? -15.790 -15.740 -19.324 1.00 96.06 71 VAL A C 1
ATOM 553 O O . VAL A 1 71 ? -14.967 -14.945 -18.859 1.00 96.06 71 VAL A O 1
ATOM 556 N N . ASN A 1 72 ? -15.499 -17.028 -19.519 1.00 94.00 72 ASN A N 1
ATOM 557 C CA . ASN A 1 72 ? -14.196 -17.627 -19.269 1.00 94.00 72 ASN A CA 1
ATOM 558 C C . ASN A 1 72 ? -13.424 -17.932 -20.566 1.00 94.00 72 ASN A C 1
ATOM 560 O O . ASN A 1 72 ? -12.328 -18.490 -20.478 1.00 94.00 72 ASN A O 1
ATOM 564 N N . ALA A 1 73 ? -13.955 -17.567 -21.740 1.00 84.12 73 ALA A N 1
ATOM 565 C CA . ALA A 1 73 ? -13.261 -17.733 -23.010 1.00 84.12 73 ALA A CA 1
ATOM 566 C C . ALA A 1 73 ? -12.134 -16.711 -23.200 1.00 84.12 73 ALA A C 1
ATOM 568 O O . ALA A 1 73 ? -12.157 -15.584 -22.696 1.00 84.12 73 ALA A O 1
ATOM 569 N N . GLY A 1 74 ? -11.134 -17.139 -23.965 1.00 76.12 74 GLY A N 1
ATOM 570 C CA . GLY A 1 74 ? -9.917 -16.394 -24.251 1.00 76.12 74 GLY A CA 1
ATOM 571 C C . GLY A 1 74 ? -8.707 -17.319 -24.216 1.00 76.12 74 GLY A C 1
ATOM 572 O O . GLY A 1 74 ? -8.643 -18.261 -23.426 1.00 76.12 74 GLY A O 1
ATOM 573 N N . GLN A 1 75 ? -7.742 -17.052 -25.086 1.00 86.06 75 GLN A N 1
ATOM 574 C CA . GLN A 1 75 ? -6.472 -17.777 -25.165 1.00 86.06 75 GLN A CA 1
ATOM 575 C C . GLN A 1 75 ? -5.298 -16.822 -24.948 1.00 86.06 75 GLN A C 1
ATOM 577 O O . GLN A 1 75 ? -4.219 -17.038 -25.492 1.00 86.06 75 GLN A O 1
ATOM 582 N N . HIS A 1 76 ? -5.535 -15.756 -24.173 1.00 90.94 76 HIS A N 1
ATOM 583 C CA . HIS A 1 76 ? -4.566 -14.695 -23.944 1.00 90.94 76 HIS A CA 1
ATOM 584 C C . HIS A 1 76 ? -3.207 -15.289 -23.587 1.00 90.94 76 HIS A C 1
ATOM 586 O O . HIS A 1 76 ? -3.122 -16.119 -22.677 1.00 90.94 76 HIS A O 1
ATOM 592 N N . GLU A 1 77 ? -2.147 -14.831 -24.249 1.00 88.50 77 GLU A N 1
ATOM 593 C CA . GLU A 1 77 ? -0.788 -15.377 -24.116 1.00 88.50 77 GLU A CA 1
ATOM 594 C C . GLU A 1 77 ? -0.264 -15.435 -22.669 1.00 88.50 77 GLU A C 1
ATOM 596 O O . GLU A 1 77 ? 0.644 -16.197 -22.336 1.00 88.50 77 GLU A O 1
ATOM 601 N N . HIS A 1 78 ? -0.833 -14.624 -21.778 1.00 88.31 78 HIS A N 1
ATOM 602 C CA . HIS A 1 78 ? -0.480 -14.571 -20.360 1.00 88.31 78 HIS A CA 1
ATOM 603 C C . HIS A 1 78 ? -1.588 -15.082 -19.427 1.00 88.31 78 HIS A C 1
ATOM 605 O O . HIS A 1 78 ? -1.566 -14.782 -18.235 1.00 88.31 78 HIS A O 1
ATOM 611 N N . ALA A 1 79 ? -2.569 -15.818 -19.953 1.00 92.19 79 ALA A N 1
ATOM 612 C CA . ALA A 1 79 ? -3.688 -16.401 -19.209 1.00 92.19 79 ALA A CA 1
ATOM 613 C C . ALA A 1 79 ? -4.525 -15.379 -18.405 1.00 92.19 79 ALA A C 1
ATOM 615 O O . ALA A 1 79 ? -5.086 -15.695 -17.356 1.00 92.19 79 ALA A O 1
ATOM 616 N N . TYR A 1 80 ? -4.623 -14.134 -18.882 1.00 93.62 80 TYR A N 1
ATOM 617 C CA . TYR A 1 80 ? -5.529 -13.152 -18.286 1.00 93.62 80 TYR A CA 1
ATOM 618 C C . TYR A 1 80 ? -6.960 -13.491 -18.691 1.00 93.62 80 TYR A C 1
ATOM 620 O O . TYR A 1 80 ? -7.234 -13.716 -19.862 1.00 93.62 80 TYR A O 1
ATOM 628 N N . THR A 1 81 ? -7.881 -13.505 -17.733 1.00 95.81 81 THR A N 1
ATOM 629 C CA . THR A 1 81 ? -9.320 -13.699 -17.987 1.00 95.81 81 THR A CA 1
ATOM 630 C C . THR A 1 81 ? -10.033 -12.353 -18.110 1.00 95.81 81 THR A C 1
ATOM 632 O O . THR A 1 81 ? -9.488 -11.323 -17.708 1.00 95.81 81 THR A O 1
ATOM 635 N N . ALA A 1 82 ? -11.278 -12.341 -18.596 1.00 96.94 82 ALA A N 1
ATOM 636 C CA . ALA A 1 82 ? -12.109 -11.132 -18.605 1.00 96.94 82 ALA A CA 1
ATOM 637 C C . ALA A 1 82 ? -12.186 -10.470 -17.211 1.00 96.94 82 ALA A C 1
ATOM 639 O O . ALA A 1 82 ? -12.053 -9.252 -17.085 1.00 96.94 82 ALA A O 1
ATOM 640 N N . LEU A 1 83 ? -12.281 -11.277 -16.143 1.00 97.75 83 LEU A N 1
ATOM 641 C CA . LEU A 1 83 ? -12.306 -10.782 -14.763 1.00 97.75 83 LEU A CA 1
ATOM 642 C C . LEU A 1 83 ? -10.979 -10.134 -14.334 1.00 97.75 83 LEU A C 1
ATOM 644 O O . LEU A 1 83 ? -11.008 -9.163 -13.585 1.00 97.75 83 LEU A O 1
ATOM 648 N N . HIS A 1 84 ? -9.824 -10.605 -14.825 1.00 96.19 84 HIS A N 1
ATOM 649 C CA . HIS A 1 84 ? -8.545 -9.927 -14.575 1.00 96.19 84 HIS A CA 1
ATOM 650 C C . HIS A 1 84 ? -8.515 -8.530 -15.201 1.00 96.19 84 HIS A C 1
ATOM 652 O O . HIS A 1 84 ? -8.092 -7.578 -14.549 1.00 96.19 84 HIS A O 1
ATOM 658 N N . PHE A 1 85 ? -8.975 -8.394 -16.446 1.00 95.44 85 PHE A N 1
ATOM 659 C CA . PHE A 1 85 ? -9.004 -7.100 -17.126 1.00 95.44 85 PHE A CA 1
ATOM 660 C C . PHE A 1 85 ? -9.994 -6.127 -16.475 1.00 95.44 85 PHE A C 1
ATOM 662 O O . PHE A 1 85 ? -9.636 -4.978 -16.235 1.00 95.44 85 PHE A O 1
ATOM 669 N N . ALA A 1 86 ? -11.179 -6.598 -16.073 1.00 96.25 86 ALA A N 1
ATOM 670 C CA . ALA A 1 86 ? -12.129 -5.793 -15.301 1.00 96.25 86 ALA A CA 1
ATOM 671 C C . ALA A 1 86 ? -11.562 -5.351 -13.937 1.00 96.25 86 ALA A C 1
ATOM 673 O O . ALA A 1 86 ? -11.755 -4.213 -13.506 1.00 96.25 86 ALA A O 1
ATOM 674 N N . ALA A 1 87 ? -10.822 -6.236 -13.264 1.00 93.75 87 ALA A N 1
ATOM 675 C CA . ALA A 1 87 ? -10.152 -5.934 -12.003 1.00 93.75 87 ALA A CA 1
ATOM 676 C C . ALA A 1 87 ? -9.050 -4.868 -12.170 1.00 93.75 87 ALA A C 1
ATOM 678 O O . ALA A 1 87 ? -8.882 -4.009 -11.299 1.00 93.75 87 ALA A O 1
ATOM 679 N N . LEU A 1 88 ? -8.326 -4.888 -13.295 1.00 89.88 88 LEU A N 1
ATOM 680 C CA . LEU A 1 88 ? -7.323 -3.880 -13.656 1.00 89.88 88 LEU A CA 1
ATOM 681 C C . LEU A 1 88 ? -7.945 -2.533 -14.041 1.00 89.88 88 LEU A C 1
ATOM 683 O O . LEU A 1 88 ? -7.394 -1.496 -13.680 1.00 89.88 88 LEU A O 1
ATOM 687 N N . SER A 1 89 ? -9.104 -2.534 -14.705 1.00 90.81 89 SER A N 1
ATOM 688 C CA . SER A 1 89 ? -9.795 -1.306 -15.121 1.00 90.81 89 SER A CA 1
ATOM 689 C C . SER A 1 89 ? -10.371 -0.501 -13.945 1.00 90.81 89 SER A C 1
ATOM 691 O O . SER A 1 89 ? -10.783 0.644 -14.117 1.00 90.81 89 SER A O 1
ATOM 693 N N . GLY A 1 90 ? -10.466 -1.104 -12.754 1.00 88.75 90 GLY A N 1
ATOM 694 C CA . GLY A 1 90 ? -11.001 -0.469 -11.546 1.00 88.75 90 GLY A CA 1
ATOM 695 C C . GLY A 1 90 ? -12.526 -0.395 -11.485 1.00 88.75 90 GLY A C 1
ATOM 696 O O . GLY A 1 90 ? -13.073 0.243 -10.581 1.00 88.75 90 GLY A O 1
ATOM 697 N N . ASN A 1 91 ? -13.228 -1.066 -12.404 1.00 93.00 91 ASN A N 1
ATOM 698 C CA . ASN A 1 91 ? -14.685 -1.057 -12.470 1.00 93.00 91 ASN A CA 1
ATOM 699 C C . ASN A 1 91 ? -15.288 -2.231 -11.670 1.00 93.00 91 ASN A C 1
ATOM 701 O O . ASN A 1 91 ? -15.403 -3.361 -12.150 1.00 93.00 91 ASN A O 1
ATOM 705 N N . ALA A 1 92 ? -15.695 -1.953 -10.428 1.00 93.38 92 ALA A N 1
ATOM 706 C CA . ALA A 1 92 ? -16.274 -2.951 -9.526 1.00 93.38 92 ALA A CA 1
ATOM 707 C C . ALA A 1 92 ? -17.623 -3.506 -10.024 1.00 93.38 92 ALA A C 1
ATOM 709 O O . ALA A 1 92 ? -17.878 -4.704 -9.893 1.00 93.38 92 ALA A O 1
ATOM 710 N N . ASP A 1 93 ? -18.456 -2.671 -10.653 1.00 94.56 93 ASP A N 1
ATOM 711 C CA . ASP A 1 93 ? -19.743 -3.100 -11.215 1.00 94.56 93 ASP A CA 1
ATOM 712 C C . ASP A 1 93 ? -19.551 -4.071 -12.381 1.00 94.56 93 ASP A C 1
ATOM 714 O O . ASP A 1 93 ? -20.326 -5.013 -12.553 1.00 94.56 93 ASP A O 1
ATOM 718 N N . LEU A 1 94 ? -18.505 -3.850 -13.176 1.00 96.50 94 LEU A N 1
ATOM 719 C CA . LEU A 1 94 ? -18.110 -4.753 -14.246 1.00 96.50 94 LEU A CA 1
ATOM 720 C C . LEU A 1 94 ? -17.595 -6.090 -13.688 1.00 96.50 94 LEU A C 1
ATOM 722 O O . LEU A 1 94 ? -17.991 -7.145 -14.180 1.00 96.50 94 LEU A O 1
ATOM 726 N N . CYS A 1 95 ? -16.781 -6.068 -12.626 1.00 97.25 95 CYS A N 1
ATOM 727 C CA . CYS A 1 95 ? -16.367 -7.294 -11.934 1.00 97.25 95 CYS A CA 1
ATOM 728 C C . CYS A 1 95 ? -17.585 -8.090 -11.439 1.00 97.25 95 CYS A C 1
ATOM 730 O O . CYS A 1 95 ? -17.660 -9.300 -11.651 1.00 97.25 95 CYS A O 1
ATOM 732 N N . HIS A 1 96 ? -18.557 -7.415 -10.813 1.00 95.38 96 HIS A N 1
ATOM 733 C CA . HIS A 1 96 ? -19.797 -8.044 -10.356 1.00 95.38 96 HIS A CA 1
ATOM 734 C C . HIS A 1 96 ? -20.587 -8.667 -11.514 1.00 95.38 96 HIS A C 1
ATOM 736 O O . HIS A 1 96 ? -21.050 -9.800 -11.392 1.00 95.38 96 HIS A O 1
ATOM 742 N N . LEU A 1 97 ? -20.727 -7.951 -12.636 1.00 96.56 97 LEU A N 1
ATOM 743 C CA . LEU A 1 97 ? -21.411 -8.458 -13.826 1.00 96.56 97 LEU A CA 1
ATOM 744 C C . LEU A 1 97 ? -20.775 -9.767 -14.316 1.00 96.56 97 LEU A C 1
ATOM 746 O O . LEU A 1 97 ? -21.464 -10.779 -14.418 1.00 96.56 97 LEU A O 1
ATOM 750 N N . LEU A 1 98 ? -19.457 -9.794 -14.516 1.00 97.56 98 LEU A N 1
ATOM 751 C CA . LEU A 1 98 ? -18.752 -10.999 -14.968 1.00 97.56 98 LEU A CA 1
ATOM 752 C C . LEU A 1 98 ? -18.924 -12.175 -13.994 1.00 97.56 98 LEU A C 1
ATOM 754 O O . LEU A 1 98 ? -19.215 -13.294 -14.412 1.00 97.56 98 LEU A O 1
ATOM 758 N N . MET A 1 99 ? -18.793 -11.939 -12.686 1.00 96.62 99 MET A N 1
ATOM 759 C CA . MET A 1 99 ? -18.978 -12.995 -11.683 1.00 96.62 99 MET A CA 1
ATOM 760 C C . MET A 1 99 ? -20.419 -13.517 -11.649 1.00 96.62 99 MET A C 1
ATOM 762 O O . MET A 1 99 ? -20.628 -14.720 -11.503 1.00 96.62 99 MET A O 1
ATOM 766 N N . SER A 1 100 ? -21.416 -12.650 -11.863 1.00 94.00 100 SER A N 1
ATOM 767 C CA . SER A 1 100 ? -22.822 -13.066 -11.966 1.00 94.00 100 SER A CA 1
ATOM 768 C C . SER A 1 100 ? -23.111 -13.952 -13.185 1.00 94.00 100 SER A C 1
ATOM 770 O O . SER A 1 100 ? -24.028 -14.766 -13.131 1.00 94.00 100 SER A O 1
ATOM 772 N N . HIS A 1 101 ? -22.278 -13.863 -14.227 1.00 95.00 101 HIS A N 1
ATOM 773 C CA . HIS A 1 101 ? -22.289 -14.751 -15.394 1.00 95.00 101 HIS A CA 1
ATOM 774 C C . HIS A 1 101 ? -21.348 -15.967 -15.254 1.00 95.00 101 HIS A C 1
ATOM 776 O O . HIS A 1 101 ? -21.185 -16.724 -16.205 1.00 95.00 101 HIS A O 1
ATOM 782 N N . GLY A 1 102 ? -20.746 -16.198 -14.079 1.00 94.25 102 GLY A N 1
ATOM 783 C CA . GLY A 1 102 ? -19.938 -17.393 -13.802 1.00 94.25 102 GLY A CA 1
ATOM 784 C C . GLY A 1 102 ? -18.437 -17.256 -14.081 1.00 94.25 102 GLY A C 1
ATOM 785 O O . GLY A 1 102 ? -17.760 -18.262 -14.314 1.00 94.25 102 GLY A O 1
ATOM 786 N N . ALA A 1 103 ? -17.887 -16.037 -14.064 1.00 96.25 103 ALA A N 1
ATOM 787 C CA . ALA A 1 103 ? -16.440 -15.835 -14.158 1.00 96.25 103 ALA A CA 1
ATOM 788 C C . ALA A 1 103 ? -15.689 -16.537 -13.013 1.00 96.25 103 ALA A C 1
ATOM 790 O O . ALA A 1 103 ? -16.054 -16.405 -11.845 1.00 96.25 103 ALA A O 1
ATOM 791 N N . ARG A 1 104 ? -14.598 -17.245 -13.331 1.00 93.06 104 ARG A N 1
ATOM 792 C CA . ARG A 1 104 ? -13.774 -17.951 -12.335 1.00 93.06 104 ARG A CA 1
ATOM 793 C C . ARG A 1 104 ? -12.953 -16.974 -11.487 1.00 93.06 104 ARG A C 1
ATOM 795 O O . ARG A 1 104 ? -12.018 -16.346 -11.979 1.00 93.06 104 ARG A O 1
ATOM 802 N N . LEU A 1 105 ? -13.257 -16.914 -10.190 1.00 92.94 105 LEU A N 1
ATOM 803 C CA . LEU A 1 105 ? -12.591 -16.033 -9.222 1.00 92.94 105 LEU A CA 1
ATOM 804 C C . LEU A 1 105 ? -11.168 -16.496 -8.869 1.00 92.94 105 LEU A C 1
ATOM 806 O O . LEU A 1 105 ? -10.314 -15.680 -8.531 1.00 92.94 105 LEU A O 1
ATOM 810 N N . THR A 1 106 ? -10.920 -17.806 -8.941 1.00 90.62 106 THR A N 1
ATOM 811 C CA . THR A 1 106 ? -9.651 -18.456 -8.573 1.00 90.62 106 THR A CA 1
ATOM 812 C C . THR A 1 106 ? -8.721 -18.687 -9.762 1.00 90.62 106 THR A C 1
ATOM 814 O O . THR A 1 106 ? -7.629 -19.218 -9.577 1.00 90.62 106 THR A O 1
ATOM 817 N N . ALA A 1 107 ? -9.131 -18.301 -10.977 1.00 91.62 107 ALA A N 1
ATOM 818 C CA . ALA A 1 107 ? -8.276 -18.405 -12.152 1.00 91.62 107 ALA A CA 1
ATOM 819 C C . ALA A 1 107 ? -7.004 -17.579 -11.942 1.00 91.62 107 ALA A C 1
ATOM 821 O O . ALA A 1 107 ? -7.083 -16.430 -11.511 1.00 91.62 107 ALA A O 1
ATOM 822 N N . THR A 1 108 ? -5.848 -18.153 -12.258 1.00 93.31 108 THR A N 1
ATOM 823 C CA . THR A 1 108 ? -4.557 -17.476 -12.155 1.00 93.31 108 THR A CA 1
ATOM 824 C C . THR A 1 108 ? -3.991 -17.178 -13.536 1.00 93.31 108 THR A C 1
ATOM 826 O O . THR A 1 108 ? -4.110 -17.982 -14.460 1.00 93.31 108 THR A O 1
ATOM 829 N N . ASN A 1 109 ? -3.378 -16.006 -13.677 1.00 89.12 109 ASN A N 1
ATOM 830 C CA . ASN A 1 109 ? -2.616 -15.650 -14.872 1.00 89.12 109 ASN A CA 1
ATOM 831 C C . ASN A 1 109 ? -1.216 -16.305 -14.870 1.00 89.12 109 ASN A C 1
ATOM 833 O O . ASN A 1 109 ? -0.845 -17.028 -13.943 1.00 89.12 109 ASN A O 1
ATOM 837 N N . SER A 1 110 ? -0.396 -16.013 -15.884 1.00 88.38 110 SER A N 1
ATOM 838 C CA . SER A 1 110 ? 0.953 -16.588 -16.043 1.00 88.38 110 SER A CA 1
ATOM 839 C C . SER A 1 110 ? 1.947 -16.249 -14.922 1.00 88.38 110 SER A C 1
ATOM 841 O O . SER A 1 110 ? 2.977 -16.907 -14.809 1.00 88.38 110 SER A O 1
ATOM 843 N N . VAL A 1 111 ? 1.648 -15.257 -14.075 1.00 82.56 111 VAL A N 1
ATOM 844 C CA . VAL A 1 111 ? 2.444 -14.914 -12.880 1.00 82.56 111 VAL A CA 1
ATOM 845 C C . VAL A 1 111 ? 1.826 -15.451 -11.584 1.00 82.56 111 VAL A C 1
ATOM 847 O O . VAL A 1 111 ? 2.204 -15.027 -10.493 1.00 82.56 111 VAL A O 1
ATOM 850 N N . GLY A 1 112 ? 0.861 -16.369 -11.687 1.00 88.12 112 GLY A N 1
ATOM 851 C CA . GLY A 1 112 ? 0.234 -17.028 -10.543 1.00 88.12 112 GLY A CA 1
ATOM 852 C C . GLY A 1 112 ? -0.701 -16.130 -9.733 1.00 88.12 112 GLY A C 1
ATOM 853 O O . GLY A 1 112 ? -0.947 -16.424 -8.566 1.00 88.12 112 GLY A O 1
ATOM 854 N N . ARG A 1 113 ? -1.209 -15.031 -10.311 1.00 88.56 113 ARG A N 1
ATOM 855 C CA . ARG A 1 113 ? -2.085 -14.080 -9.608 1.00 88.56 113 ARG A CA 1
ATOM 856 C C . ARG A 1 113 ? -3.541 -14.218 -10.011 1.00 88.56 113 ARG A C 1
ATOM 858 O O . ARG A 1 113 ? -3.821 -14.399 -11.188 1.00 88.56 113 ARG A O 1
ATOM 865 N N . THR A 1 114 ? -4.442 -14.085 -9.038 1.00 94.31 114 THR A N 1
ATOM 866 C CA . THR A 1 114 ? -5.899 -14.033 -9.250 1.00 94.31 114 THR A CA 1
ATOM 867 C C . THR A 1 114 ? -6.368 -12.626 -9.651 1.00 94.31 114 THR A C 1
ATOM 869 O O . THR A 1 114 ? -5.647 -11.646 -9.421 1.00 94.31 114 THR A O 1
ATOM 872 N N . PRO A 1 115 ? -7.605 -12.457 -10.164 1.00 95.25 115 PRO A N 1
ATOM 873 C CA . PRO A 1 115 ? -8.155 -11.138 -10.469 1.00 95.25 115 PRO A CA 1
ATOM 874 C C . PRO A 1 115 ? -8.160 -10.187 -9.268 1.00 95.25 115 PRO A C 1
ATOM 876 O O . PRO A 1 115 ? -7.760 -9.032 -9.397 1.00 95.25 115 PRO A O 1
ATOM 879 N N . ALA A 1 116 ? -8.532 -10.674 -8.077 1.00 93.94 116 ALA A N 1
ATOM 880 C CA . ALA A 1 116 ? -8.502 -9.872 -6.852 1.00 93.94 116 ALA A CA 1
ATOM 881 C C . ALA A 1 116 ? -7.076 -9.412 -6.500 1.00 93.94 116 ALA A C 1
ATOM 883 O O . ALA A 1 116 ? -6.872 -8.265 -6.107 1.00 93.94 116 ALA A O 1
ATOM 884 N N . GLN A 1 117 ? -6.070 -10.271 -6.690 1.00 88.62 117 GLN A N 1
ATOM 885 C CA . GLN A 1 117 ? -4.668 -9.908 -6.466 1.00 88.62 117 GLN A CA 1
ATOM 886 C C . GLN A 1 117 ? -4.158 -8.894 -7.501 1.00 88.62 117 GLN A C 1
ATOM 888 O O . GLN A 1 117 ? -3.375 -8.012 -7.147 1.00 88.62 117 GLN A O 1
ATOM 893 N N . MET A 1 118 ? -4.620 -8.966 -8.754 1.00 87.62 118 MET A N 1
ATOM 894 C CA . MET A 1 118 ? -4.307 -7.952 -9.768 1.00 87.62 118 MET A CA 1
ATOM 895 C C . MET A 1 118 ? -4.967 -6.606 -9.458 1.00 87.62 118 MET A C 1
ATOM 897 O O . MET A 1 118 ? -4.284 -5.587 -9.522 1.00 87.62 118 MET A O 1
ATOM 901 N N . ALA A 1 119 ? -6.237 -6.584 -9.032 1.00 87.75 119 ALA A N 1
ATOM 902 C CA . ALA A 1 119 ? -6.876 -5.362 -8.533 1.00 87.75 119 ALA A CA 1
ATOM 903 C C . ALA A 1 119 ? -6.100 -4.763 -7.351 1.00 87.75 119 ALA A C 1
ATOM 905 O O . ALA A 1 119 ? -5.873 -3.556 -7.309 1.00 87.75 119 ALA A O 1
ATOM 906 N N . ALA A 1 120 ? -5.647 -5.596 -6.408 1.00 82.56 120 ALA A N 1
ATOM 907 C CA . ALA A 1 120 ? -4.850 -5.139 -5.273 1.00 82.56 120 ALA A CA 1
ATOM 908 C C . ALA A 1 120 ? -3.503 -4.539 -5.708 1.00 82.56 120 ALA A C 1
ATOM 910 O O . ALA A 1 120 ? -3.089 -3.517 -5.160 1.00 82.56 120 ALA A O 1
ATOM 911 N N . PHE A 1 121 ? -2.845 -5.136 -6.709 1.00 79.12 121 PHE A N 1
ATOM 912 C CA . PHE A 1 121 ? -1.565 -4.668 -7.248 1.00 79.12 121 PHE A CA 1
ATOM 913 C C . PHE A 1 121 ? -1.645 -3.243 -7.811 1.00 79.12 121 PHE A C 1
ATOM 915 O O . PHE A 1 121 ? -0.743 -2.447 -7.560 1.00 79.12 121 PHE A O 1
ATOM 922 N N . VAL A 1 122 ? -2.737 -2.904 -8.502 1.00 77.81 122 VAL A N 1
ATOM 923 C CA . VAL A 1 122 ? -2.959 -1.560 -9.068 1.00 77.81 122 VAL A CA 1
ATOM 924 C C . VAL A 1 122 ? -3.728 -0.610 -8.137 1.00 77.81 122 VAL A C 1
ATOM 926 O O . VAL A 1 122 ? -4.001 0.524 -8.509 1.00 77.81 122 VAL A O 1
ATOM 929 N N . GLY A 1 123 ? -4.073 -1.042 -6.917 1.00 78.56 123 GLY A N 1
ATOM 930 C CA . GLY A 1 123 ? -4.764 -0.206 -5.925 1.00 78.56 123 GLY A CA 1
ATOM 931 C C . GLY A 1 123 ? -6.290 -0.114 -6.075 1.00 78.56 123 GLY A C 1
ATOM 932 O O . GLY A 1 123 ? -6.920 0.706 -5.415 1.00 78.56 123 GLY A O 1
ATOM 933 N N . ASN A 1 124 ? -6.922 -0.977 -6.873 1.00 86.44 124 ASN A N 1
ATOM 934 C CA . ASN A 1 124 ? -8.372 -0.983 -7.104 1.00 86.44 124 ASN A CA 1
ATOM 935 C C . ASN A 1 124 ? -9.147 -1.659 -5.956 1.00 86.44 124 ASN A C 1
ATOM 937 O O . ASN A 1 124 ? -9.752 -2.721 -6.119 1.00 86.44 124 ASN A O 1
ATOM 941 N N . HIS A 1 125 ? -9.156 -1.035 -4.775 1.00 86.06 125 HIS A N 1
ATOM 942 C CA . HIS A 1 125 ? -9.699 -1.606 -3.533 1.00 86.06 125 HIS A CA 1
ATOM 943 C C . HIS A 1 125 ? -11.173 -2.033 -3.616 1.00 86.06 125 HIS A C 1
ATOM 945 O O . HIS A 1 125 ? -11.540 -3.073 -3.072 1.00 86.06 125 HIS A O 1
ATOM 951 N N . ASN A 1 126 ? -12.009 -1.289 -4.346 1.00 89.38 126 ASN A N 1
ATOM 952 C CA . ASN A 1 126 ? -13.419 -1.647 -4.529 1.00 89.38 126 ASN A CA 1
ATOM 953 C C . ASN A 1 126 ? -13.603 -2.914 -5.377 1.00 89.38 126 ASN A C 1
ATOM 955 O O . ASN A 1 126 ? -14.512 -3.697 -5.107 1.00 89.38 126 ASN A O 1
ATOM 959 N N . CYS A 1 127 ? -12.721 -3.165 -6.351 1.00 92.44 127 CYS A N 1
ATOM 960 C CA . CYS A 1 127 ? -12.728 -4.418 -7.109 1.00 92.44 127 CYS A CA 1
ATOM 961 C C . CYS A 1 127 ? -12.296 -5.591 -6.224 1.00 92.44 127 CYS A C 1
ATOM 963 O O . CYS A 1 127 ? -12.963 -6.620 -6.231 1.00 92.44 127 CYS A O 1
ATOM 965 N N . VAL A 1 128 ? -11.247 -5.417 -5.405 1.00 92.50 128 VAL A N 1
ATOM 966 C CA . VAL A 1 128 ? -10.809 -6.434 -4.427 1.00 92.50 128 VAL A CA 1
ATOM 967 C C . VAL A 1 128 ? -11.955 -6.807 -3.491 1.00 92.50 128 VAL A C 1
ATOM 969 O O . VAL A 1 128 ? -12.290 -7.982 -3.370 1.00 92.50 128 VAL A O 1
ATOM 972 N N . ALA A 1 129 ? -12.595 -5.804 -2.883 1.00 92.94 129 ALA A N 1
ATOM 973 C CA . ALA A 1 129 ? -13.720 -6.021 -1.987 1.00 92.94 129 ALA A CA 1
ATOM 974 C C . ALA A 1 129 ? -14.873 -6.726 -2.713 1.00 92.94 129 ALA A C 1
ATOM 976 O O . ALA A 1 129 ? -15.402 -7.706 -2.203 1.00 92.94 129 ALA A O 1
ATOM 977 N N . THR A 1 130 ? -15.232 -6.287 -3.920 1.00 94.94 130 THR A N 1
ATOM 978 C CA . THR A 1 130 ? -16.336 -6.884 -4.687 1.00 94.94 130 THR A CA 1
ATOM 979 C C . THR A 1 130 ? -16.068 -8.347 -5.037 1.00 94.94 130 THR A C 1
ATOM 981 O O . THR A 1 130 ? -16.954 -9.177 -4.862 1.00 94.94 130 THR A O 1
ATOM 984 N N . ILE A 1 131 ? -14.851 -8.678 -5.480 1.00 94.88 131 ILE A N 1
ATOM 985 C CA . ILE A 1 131 ? -14.469 -10.049 -5.842 1.00 94.88 131 ILE A CA 1
ATOM 986 C C . ILE A 1 131 ? -14.407 -10.943 -4.599 1.00 94.88 131 ILE A C 1
ATOM 988 O O . ILE A 1 131 ? -15.004 -12.015 -4.589 1.00 94.88 131 ILE A O 1
ATOM 992 N N . ASN A 1 132 ? -13.752 -10.494 -3.525 1.00 92.31 132 ASN A N 1
ATOM 993 C CA . ASN A 1 132 ? -13.598 -11.290 -2.301 1.00 92.31 132 ASN A CA 1
ATOM 994 C C . ASN A 1 132 ? -14.923 -11.544 -1.570 1.00 92.31 132 ASN A C 1
ATOM 996 O O . ASN A 1 132 ? -15.035 -12.523 -0.840 1.00 92.31 132 ASN A O 1
ATOM 1000 N N . ASN A 1 133 ? -15.915 -10.668 -1.749 1.00 93.50 133 ASN A N 1
ATOM 1001 C CA . ASN A 1 133 ? -17.225 -10.770 -1.107 1.00 93.50 133 ASN A CA 1
ATOM 1002 C C . ASN A 1 133 ? -18.305 -11.384 -2.010 1.00 93.50 133 ASN A C 1
ATOM 1004 O O . ASN A 1 133 ? -19.475 -11.385 -1.618 1.00 93.50 133 ASN A O 1
ATOM 1008 N N . PHE A 1 134 ? -17.949 -11.864 -3.204 1.00 94.38 134 PHE A N 1
ATOM 1009 C CA . PHE A 1 134 ? -18.916 -12.428 -4.135 1.00 94.38 134 PHE A CA 1
ATOM 1010 C C . PHE A 1 134 ? -19.406 -13.804 -3.675 1.00 94.38 134 PHE A C 1
ATOM 1012 O O . PHE A 1 134 ? -18.622 -14.691 -3.344 1.00 94.38 134 PHE A O 1
ATOM 1019 N N . ILE A 1 135 ? -20.726 -13.976 -3.690 1.00 92.50 135 ILE A N 1
ATOM 1020 C CA . ILE A 1 135 ? -21.427 -15.188 -3.277 1.00 92.50 135 ILE A CA 1
ATOM 1021 C C . ILE A 1 135 ? -22.364 -15.583 -4.424 1.00 92.50 135 ILE A C 1
ATOM 1023 O O . ILE A 1 135 ? -23.295 -14.827 -4.732 1.00 92.50 135 ILE A O 1
ATOM 1027 N N . PRO A 1 136 ? -22.160 -16.743 -5.068 1.00 90.00 136 PRO A N 1
ATOM 1028 C CA . PRO A 1 136 ? -23.086 -17.258 -6.068 1.00 90.00 136 PRO A CA 1
ATOM 1029 C C . PRO A 1 136 ? -24.496 -17.419 -5.491 1.00 90.00 136 PRO A C 1
ATOM 1031 O O . PRO A 1 136 ? -24.676 -17.940 -4.392 1.00 90.00 136 PRO A O 1
ATOM 1034 N N . LYS A 1 137 ? -25.528 -17.035 -6.250 1.00 89.19 137 LYS A N 1
ATOM 1035 C CA . LYS A 1 137 ? -26.925 -17.189 -5.804 1.00 89.19 137 LYS A CA 1
ATOM 1036 C C . LYS A 1 137 ? -27.288 -18.654 -5.510 1.00 89.19 137 LYS A C 1
ATOM 1038 O O . LYS A 1 137 ? -28.006 -18.926 -4.551 1.00 89.19 137 LYS A O 1
ATOM 1043 N N . ALA A 1 138 ? -26.685 -19.584 -6.251 1.00 87.88 138 ALA A N 1
ATOM 1044 C CA . ALA A 1 138 ? -26.820 -21.025 -6.046 1.00 87.88 138 ALA A CA 1
ATOM 1045 C C . ALA A 1 138 ? -26.428 -21.487 -4.628 1.00 87.88 138 ALA A C 1
ATOM 1047 O O . ALA A 1 138 ? -27.002 -22.450 -4.119 1.00 87.88 138 ALA A O 1
ATOM 1048 N N . ASP A 1 139 ? -25.504 -20.791 -3.951 1.00 88.00 139 ASP A N 1
ATOM 1049 C CA . ASP A 1 139 ? -25.141 -21.127 -2.570 1.00 88.00 139 ASP A CA 1
ATOM 1050 C C . ASP A 1 139 ? -26.255 -20.803 -1.571 1.00 88.00 139 ASP A C 1
ATOM 1052 O O . ASP A 1 139 ? -26.320 -21.417 -0.503 1.00 88.00 139 ASP A O 1
ATOM 1056 N N . ILE A 1 140 ? -27.155 -19.885 -1.930 1.00 91.69 140 ILE A N 1
ATOM 1057 C CA . ILE A 1 140 ? -28.322 -19.501 -1.130 1.00 91.69 140 ILE A CA 1
ATOM 1058 C C . ILE A 1 140 ? -29.518 -20.398 -1.435 1.00 91.69 140 ILE A C 1
ATOM 1060 O O . ILE A 1 140 ? -30.254 -20.755 -0.513 1.00 91.69 140 ILE A O 1
ATOM 1064 N N . ASP A 1 141 ? -29.662 -20.846 -2.684 1.00 88.62 141 ASP A N 1
ATOM 1065 C CA . ASP A 1 141 ? -30.745 -21.737 -3.118 1.00 88.62 141 ASP A CA 1
ATOM 1066 C C . ASP A 1 141 ? -30.806 -23.044 -2.305 1.00 88.62 141 ASP A C 1
ATOM 1068 O O . ASP A 1 141 ? -31.883 -23.616 -2.123 1.00 88.62 141 ASP A O 1
ATOM 1072 N N . TYR A 1 142 ? -29.671 -23.492 -1.752 1.00 88.00 142 TYR A N 1
ATOM 1073 C CA . TYR A 1 142 ? -29.605 -24.629 -0.829 1.00 88.00 142 TYR A CA 1
ATOM 1074 C C . TYR A 1 142 ? -30.496 -24.449 0.414 1.00 88.00 142 TYR A C 1
ATOM 1076 O O . TYR A 1 142 ? -31.174 -25.392 0.823 1.00 88.00 142 TYR A O 1
ATOM 1084 N N . PHE A 1 143 ? -30.527 -23.243 0.992 1.00 91.62 143 PHE A N 1
ATOM 1085 C CA . PHE A 1 143 ? -31.242 -22.928 2.239 1.00 91.62 143 PHE A CA 1
ATOM 1086 C C . PHE A 1 143 ? -32.727 -22.625 2.033 1.00 91.62 143 PHE A C 1
ATOM 1088 O O . PHE A 1 143 ? -33.492 -22.591 2.998 1.00 91.62 143 PHE A O 1
ATOM 1095 N N . VAL A 1 144 ? -33.119 -22.402 0.781 1.00 92.69 144 VAL A N 1
ATOM 1096 C CA . VAL A 1 144 ? -34.492 -22.111 0.359 1.00 92.69 144 VAL A CA 1
ATOM 1097 C C . VAL A 1 144 ? -35.319 -23.393 0.182 1.00 92.69 144 VAL A C 1
ATOM 1099 O O . VAL A 1 144 ? -36.548 -23.350 0.119 1.00 92.69 144 VAL A O 1
ATOM 1102 N N . LYS A 1 145 ? -34.656 -24.552 0.149 1.00 88.94 145 LYS A N 1
ATOM 1103 C CA . LYS A 1 145 ? -35.274 -25.880 0.086 1.00 88.94 145 LYS A CA 1
ATOM 1104 C C . LYS A 1 145 ? -35.171 -26.560 1.453 1.00 88.94 145 LYS A C 1
ATOM 1106 O O . LYS A 1 145 ? -34.171 -26.400 2.148 1.00 88.94 145 LYS A O 1
ATOM 1111 N N . ALA A 1 146 ? -36.196 -27.315 1.845 1.00 86.38 146 ALA A N 1
ATOM 1112 C CA . ALA A 1 146 ? -36.123 -28.161 3.036 1.00 86.38 146 ALA A CA 1
ATOM 1113 C C . ALA A 1 146 ? -35.125 -29.307 2.791 1.00 86.38 146 ALA A C 1
ATOM 1115 O O . ALA A 1 146 ? -35.137 -29.912 1.719 1.00 86.38 146 ALA A O 1
ATOM 1116 N N . GLN A 1 147 ? -34.248 -29.578 3.760 1.00 82.69 147 GLN A N 1
ATOM 1117 C CA . GLN A 1 147 ? -33.179 -30.575 3.632 1.00 82.69 147 GLN A CA 1
ATOM 1118 C C . GLN A 1 147 ? -33.343 -31.698 4.665 1.00 82.69 147 GLN A C 1
ATOM 1120 O O . GLN A 1 147 ? -33.615 -31.444 5.841 1.00 82.69 147 GLN A O 1
ATOM 1125 N N . GLY A 1 148 ? -33.116 -32.948 4.249 1.00 81.81 148 GLY A N 1
ATOM 1126 C CA . GLY A 1 148 ? -33.145 -34.116 5.137 1.00 81.81 148 GLY A CA 1
ATOM 1127 C C . GLY A 1 148 ? -34.495 -34.304 5.842 1.00 81.81 148 GLY A C 1
ATOM 1128 O O . GLY A 1 148 ? -35.515 -34.483 5.188 1.00 81.81 148 GLY A O 1
ATOM 1129 N N . LEU A 1 149 ? -34.488 -34.274 7.180 1.00 81.06 149 LEU A N 1
ATOM 1130 C CA . LEU A 1 149 ? -35.678 -34.431 8.036 1.00 81.06 149 LEU A CA 1
ATOM 1131 C C . LEU A 1 149 ? -36.411 -33.107 8.335 1.00 81.06 149 LEU A C 1
ATOM 1133 O O . LEU A 1 149 ? -37.336 -33.086 9.146 1.00 81.06 149 LEU A O 1
ATOM 1137 N N . GLN A 1 150 ? -35.982 -31.984 7.753 1.00 82.50 150 GLN A N 1
ATOM 1138 C CA . GLN A 1 150 ? -36.626 -30.689 7.982 1.00 82.50 150 GLN A CA 1
ATOM 1139 C C . GLN A 1 150 ? -37.986 -30.620 7.275 1.00 82.50 150 GLN A C 1
ATOM 1141 O O . GLN A 1 150 ? -38.105 -30.982 6.108 1.00 82.50 150 GLN A O 1
ATOM 1146 N N . THR A 1 151 ? -39.003 -30.104 7.968 1.00 81.38 151 THR A N 1
ATOM 1147 C CA . THR A 1 151 ? -40.349 -29.880 7.411 1.00 81.38 151 THR A CA 1
ATOM 1148 C C . THR A 1 151 ? -40.497 -28.518 6.729 1.00 81.38 151 THR A C 1
ATOM 1150 O O . THR A 1 151 ? -41.352 -28.357 5.863 1.00 81.38 151 THR A O 1
ATOM 1153 N N . GLU A 1 152 ? -39.656 -27.543 7.085 1.00 86.88 152 GLU A N 1
ATOM 1154 C CA . GLU A 1 152 ? -39.617 -26.204 6.489 1.00 86.88 152 GLU A CA 1
ATOM 1155 C C . GLU A 1 152 ? -38.184 -25.808 6.083 1.00 86.88 152 GLU A C 1
ATOM 1157 O O . GLU A 1 152 ? -37.222 -26.271 6.704 1.00 86.88 152 GLU A O 1
ATOM 1162 N N . PRO A 1 153 ? -38.008 -24.954 5.054 1.00 92.06 153 PRO A N 1
ATOM 1163 C CA . PRO A 1 153 ? -36.690 -24.453 4.677 1.00 92.06 153 PRO A CA 1
ATOM 1164 C C . PRO A 1 153 ? -36.100 -23.539 5.760 1.00 92.06 153 PRO A C 1
ATOM 1166 O O . PRO A 1 153 ? -36.814 -22.783 6.427 1.00 92.06 153 PRO A O 1
ATOM 1169 N N . MET A 1 154 ? -34.770 -23.559 5.896 1.00 91.56 154 MET A N 1
ATOM 1170 C CA . MET A 1 154 ? -34.054 -22.695 6.845 1.00 91.56 154 MET A CA 1
ATOM 1171 C C . MET A 1 154 ? -34.218 -21.206 6.516 1.00 91.56 154 MET A C 1
ATOM 1173 O O . MET A 1 154 ? -34.290 -20.379 7.427 1.00 91.56 154 MET A O 1
ATOM 1177 N N . LEU A 1 155 ? -34.291 -20.874 5.224 1.00 94.19 155 LEU A N 1
ATOM 1178 C CA . LEU A 1 155 ? -34.558 -19.536 4.713 1.00 94.19 155 LEU A CA 1
ATOM 1179 C C . LEU A 1 155 ? -35.874 -19.544 3.918 1.00 94.19 155 LEU A C 1
ATOM 1181 O O . LEU A 1 155 ? -35.976 -20.265 2.927 1.00 94.19 155 LEU A O 1
ATOM 1185 N N . PRO A 1 156 ? -36.880 -18.733 4.288 1.00 94.00 156 PRO A N 1
ATOM 1186 C CA . PRO A 1 156 ? -38.085 -18.586 3.479 1.00 94.00 156 PRO A CA 1
ATOM 1187 C C . PRO A 1 156 ? -37.756 -18.152 2.034 1.00 94.00 156 PRO A C 1
ATOM 1189 O O . PRO A 1 156 ? -37.007 -17.188 1.863 1.00 94.00 156 PRO A O 1
ATOM 1192 N N . PRO A 1 157 ? -38.337 -18.783 0.991 1.00 93.25 157 PRO A N 1
ATOM 1193 C CA . PRO A 1 157 ? -37.970 -18.510 -0.403 1.00 93.25 157 PRO A CA 1
ATOM 1194 C C . PRO A 1 157 ? -38.075 -17.046 -0.828 1.00 93.25 157 PRO A C 1
ATOM 1196 O O . PRO A 1 157 ? -37.196 -16.529 -1.511 1.00 93.25 157 PRO A O 1
ATOM 1199 N N . HIS A 1 158 ? -39.109 -16.345 -0.363 1.00 92.88 158 HIS A N 1
ATOM 1200 C CA . HIS A 1 158 ? -39.318 -14.929 -0.670 1.00 92.88 158 HIS A CA 1
ATOM 1201 C C . HIS A 1 158 ? -38.248 -14.000 -0.060 1.00 92.88 158 HIS A C 1
ATOM 1203 O O . HIS A 1 158 ? -38.135 -12.847 -0.467 1.00 92.88 158 HIS A O 1
ATOM 1209 N N . LEU A 1 159 ? -37.456 -14.480 0.909 1.00 95.00 159 LEU A N 1
ATOM 1210 C CA . LEU A 1 159 ? -36.360 -13.726 1.523 1.00 95.00 159 LEU A CA 1
ATOM 1211 C C . LEU A 1 159 ? -35.009 -13.970 0.846 1.00 95.00 159 LEU A C 1
ATOM 1213 O O . LEU A 1 159 ? -34.057 -13.262 1.173 1.00 95.00 159 LEU A O 1
ATOM 1217 N N . ALA A 1 160 ? -34.909 -14.924 -0.086 1.00 94.62 160 ALA A N 1
ATOM 1218 C CA . ALA A 1 160 ? -33.648 -15.321 -0.711 1.00 94.62 160 ALA A CA 1
ATOM 1219 C C . ALA A 1 160 ? -32.913 -14.138 -1.358 1.00 94.62 160 ALA A C 1
ATOM 1221 O O . ALA A 1 160 ? -31.738 -13.915 -1.074 1.00 94.62 160 ALA A O 1
ATOM 1222 N N . ASP A 1 161 ? -33.618 -13.326 -2.150 1.00 94.00 161 ASP A N 1
ATOM 1223 C CA . ASP A 1 161 ? -33.033 -12.170 -2.839 1.00 94.00 161 ASP A CA 1
ATOM 1224 C C . ASP A 1 161 ? -32.582 -11.075 -1.872 1.00 94.00 161 ASP A C 1
ATOM 1226 O O . ASP A 1 161 ? -31.499 -10.507 -2.022 1.00 94.00 161 ASP A O 1
ATOM 1230 N N . SER A 1 162 ? -33.399 -10.776 -0.861 1.00 95.75 162 SER A N 1
ATOM 1231 C CA . SER A 1 162 ? -33.061 -9.782 0.161 1.00 95.75 162 SER A CA 1
ATOM 1232 C C . SER A 1 162 ? -31.866 -10.242 0.995 1.00 95.75 162 SER A C 1
ATOM 1234 O O . SER A 1 162 ? -30.964 -9.452 1.270 1.00 95.75 162 SER A O 1
ATOM 1236 N N . PHE A 1 163 ? -31.823 -11.526 1.362 1.00 96.62 163 PHE A N 1
ATOM 1237 C CA . PHE A 1 163 ? -30.717 -12.112 2.111 1.00 96.62 163 PHE A CA 1
ATOM 1238 C C . PHE A 1 163 ? -29.429 -12.138 1.285 1.00 96.62 163 PHE A C 1
ATOM 1240 O O . PHE A 1 163 ? -28.391 -11.709 1.783 1.00 96.62 163 PHE A O 1
ATOM 1247 N N . HIS A 1 164 ? -29.500 -12.545 0.013 1.00 95.69 164 HIS A N 1
ATOM 1248 C CA . HIS A 1 164 ? -28.367 -12.518 -0.916 1.00 95.69 164 HIS A CA 1
ATOM 1249 C C . HIS A 1 164 ? -27.802 -11.099 -1.065 1.00 95.69 164 HIS A C 1
ATOM 1251 O O . HIS A 1 164 ? -26.607 -10.885 -0.867 1.00 95.69 164 HIS A O 1
ATOM 1257 N N . LYS A 1 165 ? -28.665 -10.094 -1.269 1.00 94.50 165 LYS A N 1
ATOM 1258 C CA . LYS A 1 165 ? -28.260 -8.677 -1.295 1.00 94.50 165 LYS A CA 1
ATOM 1259 C C . LYS A 1 165 ? -27.617 -8.208 0.009 1.00 94.50 165 LYS A C 1
ATOM 1261 O O . LYS A 1 165 ? -26.730 -7.358 -0.041 1.00 94.50 165 LYS A O 1
ATOM 1266 N N . PHE A 1 166 ? -28.061 -8.720 1.159 1.00 95.69 166 PHE A N 1
ATOM 1267 C CA . PHE A 1 166 ? -27.522 -8.375 2.476 1.00 95.69 166 PHE A CA 1
ATOM 1268 C C . PHE A 1 166 ? -26.104 -8.927 2.681 1.00 95.69 166 PHE A C 1
ATOM 1270 O O . PHE A 1 166 ? -25.207 -8.180 3.072 1.00 95.69 166 PHE A O 1
ATOM 1277 N N . ILE A 1 167 ? -25.873 -10.203 2.370 1.00 95.38 167 ILE A N 1
ATOM 1278 C CA . ILE A 1 167 ? -24.561 -10.847 2.550 1.00 95.38 167 ILE A CA 1
ATOM 1279 C C . ILE A 1 167 ? -23.535 -10.448 1.480 1.00 95.38 167 ILE A C 1
ATOM 1281 O O . ILE A 1 167 ? -22.338 -10.533 1.738 1.00 95.38 167 ILE A O 1
ATOM 1285 N N . MET A 1 168 ? -23.975 -9.960 0.317 1.00 93.56 168 MET A N 1
ATOM 1286 C CA . MET A 1 168 ? -23.113 -9.437 -0.756 1.00 93.56 168 MET A CA 1
ATOM 1287 C C . MET A 1 168 ? -22.510 -8.054 -0.458 1.00 93.56 168 MET A C 1
ATOM 1289 O O . MET A 1 168 ? -21.638 -7.586 -1.186 1.00 93.56 168 MET A O 1
ATOM 1293 N N . GLN A 1 169 ? -22.950 -7.370 0.604 1.00 92.31 169 GLN A N 1
ATOM 1294 C CA . GLN A 1 169 ? -22.469 -6.023 0.926 1.00 92.31 169 GLN A CA 1
ATOM 1295 C C . GLN A 1 169 ? -20.977 -6.022 1.286 1.00 92.31 169 GLN A C 1
ATOM 1297 O O . GLN A 1 169 ? -20.514 -6.860 2.065 1.00 92.31 169 GLN A O 1
ATOM 1302 N N . VAL A 1 170 ? -20.247 -5.039 0.752 1.00 92.75 170 VAL A N 1
ATOM 1303 C CA . VAL A 1 170 ? -18.817 -4.793 1.032 1.00 92.75 170 VAL A CA 1
ATOM 1304 C C . VAL A 1 170 ? -18.598 -3.842 2.212 1.00 92.75 170 VAL A C 1
ATOM 1306 O O . VAL A 1 170 ? -17.601 -3.944 2.925 1.00 92.75 170 VAL A O 1
ATOM 1309 N N . ASN A 1 171 ? -19.534 -2.925 2.476 1.00 93.56 171 ASN A N 1
ATOM 1310 C CA . ASN A 1 171 ? -19.447 -2.042 3.638 1.00 93.56 171 ASN A CA 1
ATOM 1311 C C . ASN A 1 171 ? -19.872 -2.797 4.909 1.00 93.56 171 ASN A C 1
ATOM 1313 O O . ASN A 1 171 ? -21.057 -2.907 5.228 1.00 93.56 171 ASN A O 1
ATOM 1317 N N . VAL A 1 172 ? -18.871 -3.295 5.633 1.00 94.62 172 VAL A N 1
ATOM 1318 C CA . VAL A 1 172 ? -19.018 -4.082 6.866 1.00 94.62 172 VAL A CA 1
ATOM 1319 C C . VAL A 1 172 ? -18.998 -3.232 8.138 1.00 94.62 172 VAL A C 1
ATOM 1321 O O . VAL A 1 172 ? -18.831 -3.759 9.230 1.00 94.62 172 VAL A O 1
ATOM 1324 N N . HIS A 1 173 ? -19.171 -1.911 8.044 1.00 95.88 173 HIS A N 1
ATOM 1325 C CA . HIS A 1 173 ? -19.303 -1.080 9.238 1.00 95.88 173 HIS A CA 1
ATOM 1326 C C . HIS A 1 173 ? -20.572 -1.486 10.022 1.00 95.88 173 HIS A C 1
ATOM 1328 O O . HIS A 1 173 ? -21.650 -1.549 9.423 1.00 95.88 173 HIS A O 1
ATOM 1334 N N . PRO A 1 174 ? -20.526 -1.677 11.356 1.00 96.19 174 PRO A N 1
ATOM 1335 C CA . PRO A 1 174 ? -21.643 -2.250 12.122 1.00 96.19 174 PRO A CA 1
ATOM 1336 C C . PRO A 1 174 ? -22.946 -1.448 11.991 1.00 96.19 174 PRO A C 1
ATOM 1338 O O . PRO A 1 174 ? -24.028 -2.017 11.863 1.00 96.19 174 PRO A O 1
ATOM 1341 N N . VAL A 1 175 ? -22.848 -0.113 11.938 1.00 95.56 175 VAL A N 1
ATOM 1342 C CA . VAL A 1 175 ? -24.005 0.760 11.665 1.00 95.56 175 VAL A CA 1
ATOM 1343 C C . VAL A 1 175 ? -24.591 0.511 10.273 1.00 95.56 175 VAL A C 1
ATOM 1345 O O . VAL A 1 175 ? -25.809 0.448 10.143 1.00 95.56 175 VAL A O 1
ATOM 1348 N N . ARG A 1 176 ? -23.759 0.333 9.235 1.00 96.00 176 ARG A N 1
ATOM 1349 C CA . ARG A 1 176 ? -24.258 0.052 7.885 1.00 96.00 176 ARG A CA 1
ATOM 1350 C C . ARG A 1 176 ? -24.928 -1.317 7.819 1.00 96.00 176 ARG A C 1
ATOM 1352 O O . ARG A 1 176 ? -26.009 -1.419 7.249 1.00 96.00 176 ARG A O 1
ATOM 1359 N N . VAL A 1 177 ? -24.331 -2.338 8.432 1.00 96.31 177 VAL A N 1
ATOM 1360 C CA . VAL A 1 177 ? -24.915 -3.687 8.499 1.00 96.31 177 VAL A CA 1
ATOM 1361 C C . VAL A 1 177 ? -26.298 -3.641 9.158 1.00 96.31 177 VAL A C 1
ATOM 1363 O O . VAL A 1 177 ? -27.261 -4.163 8.600 1.00 96.31 177 VAL A O 1
ATOM 1366 N N . ALA A 1 178 ? -26.428 -2.940 10.289 1.00 95.31 178 ALA A N 1
ATOM 1367 C CA . ALA A 1 178 ? -27.706 -2.779 10.979 1.00 95.31 178 ALA A CA 1
ATOM 1368 C C . ALA A 1 178 ? -28.753 -2.038 10.120 1.00 95.31 178 ALA A C 1
ATOM 1370 O O . ALA A 1 178 ? -29.889 -2.496 10.002 1.00 95.31 178 ALA A O 1
ATOM 1371 N N . MET A 1 179 ? -28.366 -0.941 9.456 1.00 94.06 179 MET A N 1
ATOM 1372 C CA . MET A 1 179 ? -29.248 -0.200 8.540 1.00 94.06 179 MET A CA 1
ATOM 1373 C C . MET A 1 179 ? -29.700 -1.046 7.342 1.00 94.06 179 MET A C 1
ATOM 1375 O O . MET A 1 179 ? -30.855 -0.970 6.930 1.00 94.06 179 MET A O 1
ATOM 1379 N N . ASN A 1 180 ? -28.816 -1.868 6.775 1.00 93.19 180 ASN A N 1
ATOM 1380 C CA . ASN A 1 180 ? -29.162 -2.734 5.648 1.00 93.19 180 ASN A CA 1
ATOM 1381 C C . ASN A 1 180 ? -30.208 -3.788 6.039 1.00 93.19 180 ASN A C 1
ATOM 1383 O O . ASN A 1 180 ? -31.103 -4.076 5.245 1.00 93.19 180 ASN A O 1
ATOM 1387 N N . LEU A 1 181 ? -30.140 -4.310 7.269 1.00 91.44 181 LEU A N 1
ATOM 1388 C CA . LEU A 1 181 ? -31.164 -5.213 7.796 1.00 91.44 181 LEU A CA 1
ATOM 1389 C C . LEU A 1 181 ? -32.499 -4.482 8.014 1.00 91.44 181 LEU A C 1
ATOM 1391 O O . LEU A 1 181 ? -33.544 -4.991 7.623 1.00 91.44 181 LEU A O 1
ATOM 1395 N N . GLN A 1 182 ? -32.465 -3.260 8.557 1.00 90.75 182 GLN A N 1
ATOM 1396 C CA . GLN A 1 182 ? -33.652 -2.414 8.754 1.00 90.75 182 GLN A CA 1
ATOM 1397 C C . GLN A 1 182 ? -34.382 -2.095 7.442 1.00 90.75 182 GLN A C 1
ATOM 1399 O O . GLN A 1 182 ? -35.609 -2.077 7.400 1.00 90.75 182 GLN A O 1
ATOM 1404 N N . ARG A 1 183 ? -33.633 -1.880 6.353 1.00 90.56 183 ARG A N 1
ATOM 1405 C CA . ARG A 1 183 ? -34.183 -1.631 5.008 1.00 90.56 183 ARG A CA 1
ATOM 1406 C C . ARG A 1 183 ? -34.888 -2.849 4.401 1.00 90.56 183 ARG A C 1
ATOM 1408 O O . ARG A 1 183 ? -35.565 -2.699 3.390 1.00 90.56 183 ARG A O 1
ATOM 1415 N N . SER A 1 184 ? -34.752 -4.028 5.013 1.00 91.25 184 SER A N 1
ATOM 1416 C CA . SER A 1 184 ? -35.410 -5.270 4.602 1.00 91.25 184 SER A CA 1
ATOM 1417 C C . SER A 1 184 ? -36.257 -5.831 5.757 1.00 91.25 184 SER A C 1
ATOM 1419 O O . SER A 1 184 ? -35.812 -6.764 6.429 1.00 91.25 184 SER A O 1
ATOM 1421 N N . PRO A 1 185 ? -37.480 -5.311 5.996 1.00 89.12 185 PRO A N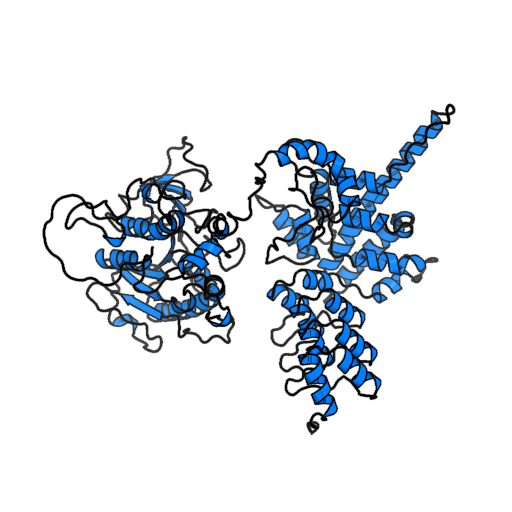 1
ATOM 1422 C CA . PRO A 1 185 ? -38.304 -5.683 7.153 1.00 89.12 185 PRO A CA 1
ATOM 1423 C C . PRO A 1 185 ? -38.487 -7.196 7.326 1.00 89.12 185 PRO A C 1
ATOM 1425 O O . PRO A 1 185 ? -38.324 -7.706 8.429 1.00 89.12 185 PRO A O 1
ATOM 1428 N N . GLY A 1 186 ? -38.683 -7.935 6.227 1.00 92.50 186 GLY A N 1
ATOM 1429 C CA . GLY A 1 186 ? -38.806 -9.395 6.269 1.00 92.50 186 GLY A CA 1
ATOM 1430 C C . GLY A 1 186 ? -37.566 -10.116 6.819 1.00 92.50 186 GLY A C 1
ATOM 1431 O O . GLY A 1 186 ? -37.707 -11.130 7.500 1.00 92.50 186 GLY A O 1
ATOM 1432 N N . LEU A 1 187 ? -36.351 -9.590 6.600 1.00 94.12 187 LEU A N 1
ATOM 1433 C CA . LEU A 1 187 ? -35.133 -10.140 7.213 1.00 94.12 187 LEU A CA 1
ATOM 1434 C C . LEU A 1 187 ? -35.061 -9.822 8.710 1.00 94.12 187 LEU A C 1
ATOM 1436 O O . LEU A 1 187 ? -34.618 -10.662 9.489 1.00 94.12 187 LEU A O 1
ATOM 1440 N N . LEU A 1 188 ? -35.493 -8.622 9.109 1.00 92.00 188 LEU A N 1
ATOM 1441 C CA . LEU A 1 188 ? -35.495 -8.182 10.504 1.00 92.00 188 LEU A CA 1
ATOM 1442 C C . LEU A 1 188 ? -36.517 -8.958 11.353 1.00 92.00 188 LEU A C 1
ATOM 1444 O O . LEU A 1 188 ? -36.211 -9.344 12.481 1.00 92.00 188 LEU A O 1
ATOM 1448 N N . GLU A 1 189 ? -37.703 -9.224 10.805 1.00 91.94 189 GLU A N 1
ATOM 1449 C CA . GLU A 1 189 ? -38.740 -10.062 11.426 1.00 91.94 189 GLU A CA 1
ATOM 1450 C C . GLU A 1 189 ? -38.281 -11.517 11.574 1.00 91.94 189 GLU A C 1
ATOM 1452 O O . GLU A 1 189 ? -38.578 -12.177 12.567 1.00 91.94 189 GLU A O 1
ATOM 1457 N N . ASN A 1 190 ? -37.484 -12.005 10.620 1.00 94.62 190 ASN A N 1
ATOM 1458 C CA . ASN A 1 190 ? -36.949 -13.365 10.613 1.00 94.62 190 ASN A CA 1
ATOM 1459 C C . ASN A 1 190 ? -35.499 -13.444 11.124 1.00 94.62 190 ASN A C 1
ATOM 1461 O O . ASN A 1 190 ? -34.793 -14.404 10.805 1.00 94.62 190 ASN A O 1
ATOM 1465 N N . ALA A 1 191 ? -35.043 -12.477 11.931 1.00 94.62 191 ALA A N 1
ATOM 1466 C CA . ALA A 1 191 ? -33.638 -12.337 12.332 1.00 94.62 191 ALA A CA 1
ATOM 1467 C C . ALA A 1 191 ? -33.023 -13.634 12.893 1.00 94.62 191 ALA A C 1
ATOM 1469 O O . ALA A 1 191 ? -31.878 -13.953 12.584 1.00 94.62 191 ALA A O 1
ATOM 1470 N N . TYR A 1 192 ? -33.785 -14.432 13.649 1.00 95.06 192 TYR A N 1
ATOM 1471 C CA . TYR A 1 192 ? -33.321 -15.724 14.170 1.00 95.06 192 TYR A CA 1
ATOM 1472 C C . TYR A 1 192 ? -33.052 -16.768 13.069 1.00 95.06 192 TYR A C 1
ATOM 1474 O O . TYR A 1 192 ? -32.047 -17.477 13.126 1.00 95.06 192 TYR A O 1
ATOM 1482 N N . LYS A 1 193 ? -33.909 -16.849 12.037 1.00 94.75 193 LYS A N 1
ATOM 1483 C CA . LYS A 1 193 ? -33.675 -17.717 10.867 1.00 94.75 193 LYS A CA 1
ATOM 1484 C C . LYS A 1 193 ? -32.458 -17.225 10.075 1.00 94.75 193 LYS A C 1
ATOM 1486 O O . LYS A 1 193 ? -31.595 -18.025 9.727 1.00 94.75 193 LYS A O 1
ATOM 1491 N N . ILE A 1 194 ? -32.331 -15.907 9.890 1.00 96.50 194 ILE A N 1
ATOM 1492 C CA . ILE A 1 194 ? -31.173 -15.283 9.229 1.00 96.50 194 ILE A CA 1
ATOM 1493 C C . ILE A 1 194 ? -29.864 -15.600 9.965 1.00 96.50 194 ILE A C 1
ATOM 1495 O O . ILE A 1 194 ? -28.890 -16.011 9.334 1.00 96.50 194 ILE A O 1
ATOM 1499 N N . GLN A 1 195 ? -29.847 -15.485 11.297 1.00 97.12 195 GLN A N 1
ATOM 1500 C CA . GLN A 1 195 ? -28.689 -15.833 12.124 1.00 97.12 195 GLN A CA 1
ATOM 1501 C C . GLN A 1 195 ? -28.273 -17.301 11.925 1.00 97.12 195 GLN A C 1
ATOM 1503 O O . GLN A 1 195 ? -27.099 -17.582 11.686 1.00 97.12 195 GLN A O 1
ATOM 1508 N N . LYS A 1 196 ? -29.236 -18.234 11.949 1.00 95.94 196 LYS A N 1
ATOM 1509 C CA . LYS A 1 196 ? -28.975 -19.665 11.720 1.00 95.94 196 LYS A CA 1
ATOM 1510 C C . LYS A 1 196 ? -28.392 -19.953 10.340 1.00 95.94 196 LYS A C 1
ATOM 1512 O O . LYS A 1 196 ? -27.485 -20.773 10.222 1.00 95.94 196 LYS A O 1
ATOM 1517 N N . VAL A 1 197 ? -28.897 -19.292 9.298 1.00 96.62 197 VAL A N 1
ATOM 1518 C CA . VAL A 1 197 ? -28.374 -19.452 7.933 1.00 96.62 197 VAL A CA 1
ATOM 1519 C C . VAL A 1 197 ? -26.930 -18.945 7.848 1.00 96.62 197 VAL A C 1
ATOM 1521 O O . VAL A 1 197 ? -26.085 -19.630 7.280 1.00 96.62 197 VAL A O 1
ATOM 1524 N N . LEU A 1 198 ? -26.606 -17.806 8.473 1.00 97.69 198 LEU A N 1
ATOM 1525 C CA . LEU A 1 198 ? -25.229 -17.293 8.546 1.00 97.69 198 LEU A CA 1
ATOM 1526 C C . LEU A 1 198 ? -24.288 -18.250 9.296 1.00 97.69 198 LEU A C 1
ATOM 1528 O O . LEU A 1 198 ? -23.160 -18.481 8.864 1.00 97.69 198 LEU A O 1
ATOM 1532 N N . GLU A 1 199 ? -24.742 -18.846 10.398 1.00 96.31 199 GLU A N 1
ATOM 1533 C CA . GLU A 1 199 ? -23.962 -19.838 11.149 1.00 96.31 199 GLU A CA 1
ATOM 1534 C C . GLU A 1 199 ? -23.709 -21.120 10.344 1.00 96.31 199 GLU A C 1
ATOM 1536 O O . GLU A 1 199 ? -22.603 -21.671 10.407 1.00 96.31 199 GLU A O 1
ATOM 1541 N N . ALA A 1 200 ? -24.699 -21.563 9.563 1.00 94.94 200 ALA A N 1
ATOM 1542 C CA . ALA A 1 200 ? -24.574 -22.702 8.661 1.00 94.94 200 ALA A CA 1
ATOM 1543 C C . ALA A 1 200 ? -23.624 -22.405 7.489 1.00 94.94 200 ALA A C 1
ATOM 1545 O O . ALA A 1 200 ? -22.752 -23.222 7.197 1.00 94.94 200 ALA A O 1
ATOM 1546 N N . LEU A 1 201 ? -23.728 -21.222 6.871 1.00 95.50 201 LEU A N 1
ATOM 1547 C CA . LEU A 1 201 ? -22.801 -20.752 5.833 1.00 95.50 201 LEU A CA 1
ATOM 1548 C C . LEU A 1 201 ? -21.357 -20.704 6.348 1.00 95.50 201 LEU A C 1
ATOM 1550 O O . LEU A 1 201 ? -20.457 -21.244 5.711 1.00 95.50 201 LEU A O 1
ATOM 1554 N N . ARG A 1 202 ? -21.137 -20.147 7.546 1.00 96.19 202 ARG A N 1
ATOM 1555 C CA . ARG A 1 202 ? -19.823 -20.146 8.208 1.00 96.19 202 ARG A CA 1
ATOM 1556 C C . ARG A 1 202 ? -19.250 -21.558 8.345 1.00 96.19 202 ARG A C 1
ATOM 1558 O O . ARG A 1 202 ? -18.076 -21.768 8.060 1.00 96.19 202 ARG A O 1
ATOM 1565 N N . HIS A 1 203 ? -20.047 -22.510 8.835 1.00 93.19 203 HIS A N 1
ATOM 1566 C CA . HIS A 1 203 ? -19.580 -23.886 9.019 1.00 93.19 203 HIS A CA 1
ATOM 1567 C C . HIS A 1 203 ? -19.285 -24.567 7.677 1.00 93.19 203 HIS A C 1
ATOM 1569 O O . HIS A 1 203 ? -18.275 -25.258 7.548 1.00 93.19 203 HIS A O 1
ATOM 1575 N N . ARG A 1 204 ? -20.122 -24.314 6.662 1.00 92.06 204 ARG A N 1
ATOM 1576 C CA . ARG A 1 204 ? -19.911 -24.805 5.299 1.00 92.06 204 ARG A CA 1
ATOM 1577 C C . ARG A 1 204 ? -18.574 -24.324 4.739 1.00 92.06 204 ARG A C 1
ATOM 1579 O O . ARG A 1 204 ? -17.821 -25.164 4.277 1.00 92.06 204 ARG A O 1
ATOM 1586 N N . GLU A 1 205 ? -18.224 -23.039 4.849 1.00 92.81 205 GLU A N 1
ATOM 1587 C CA . GLU A 1 205 ? -16.934 -22.533 4.335 1.00 92.81 205 GLU A CA 1
ATOM 1588 C C . GLU A 1 205 ? -15.708 -23.179 4.993 1.00 92.81 205 GLU A C 1
ATOM 1590 O O . GLU A 1 205 ? -14.701 -23.401 4.325 1.00 92.81 205 GLU A O 1
ATOM 1595 N N . MET A 1 206 ? -15.793 -23.527 6.280 1.00 91.75 206 MET A N 1
ATOM 1596 C CA . MET A 1 206 ? -14.687 -24.149 7.025 1.00 91.75 206 MET A CA 1
ATOM 1597 C C . MET A 1 206 ? -14.582 -25.668 6.839 1.00 91.75 206 MET A C 1
ATOM 1599 O O . MET A 1 206 ? -13.640 -26.279 7.337 1.00 91.75 206 MET A O 1
ATOM 1603 N N . THR A 1 207 ? -15.536 -26.293 6.145 1.00 88.62 207 THR A N 1
ATOM 1604 C CA . THR A 1 207 ? -15.575 -27.749 5.912 1.00 88.62 207 THR A CA 1
ATOM 1605 C C . THR A 1 207 ? -15.265 -28.135 4.462 1.00 88.62 207 THR A C 1
ATOM 1607 O O . THR A 1 207 ? -15.325 -29.310 4.112 1.00 88.62 207 THR A O 1
ATOM 1610 N N . ARG A 1 208 ? -14.855 -27.176 3.617 1.00 85.31 208 ARG A N 1
ATOM 1611 C CA . ARG A 1 208 ? -14.546 -27.388 2.186 1.00 85.31 208 ARG A CA 1
ATOM 1612 C C . ARG A 1 208 ? -13.163 -27.993 1.907 1.00 85.31 208 ARG A C 1
ATOM 1614 O O . ARG A 1 208 ? -12.741 -28.056 0.754 1.00 85.31 208 ARG A O 1
ATOM 1621 N N . GLY A 1 209 ? -12.427 -28.415 2.935 1.00 83.88 209 GLY A N 1
ATOM 1622 C CA . GLY A 1 209 ? -11.086 -28.982 2.779 1.00 83.88 209 GLY A CA 1
ATOM 1623 C C . GLY A 1 209 ? -10.122 -27.992 2.115 1.00 83.88 209 GLY A C 1
ATOM 1624 O O . GLY A 1 209 ? -9.898 -26.902 2.641 1.00 83.88 209 GLY A O 1
ATOM 1625 N N . ALA A 1 210 ? -9.569 -28.353 0.954 1.00 75.31 210 ALA A N 1
ATOM 1626 C CA . ALA A 1 210 ? -8.619 -27.517 0.210 1.00 75.31 210 ALA A CA 1
ATOM 1627 C C . ALA A 1 210 ? -9.217 -26.193 -0.313 1.00 75.31 210 ALA A C 1
ATOM 1629 O O . ALA A 1 210 ? -8.468 -25.259 -0.580 1.00 75.31 210 ALA A O 1
ATOM 1630 N N . GLU A 1 211 ? -10.546 -26.083 -0.420 1.00 81.25 211 GLU A N 1
ATOM 1631 C CA . GLU A 1 211 ? -11.242 -24.855 -0.843 1.00 81.25 211 GLU A CA 1
ATOM 1632 C C . GLU A 1 211 ? -11.760 -24.011 0.337 1.00 81.25 211 GLU A C 1
ATOM 1634 O O . GLU A 1 211 ? -12.706 -23.236 0.189 1.00 81.25 211 GLU A O 1
ATOM 1639 N N . THR A 1 212 ? -11.194 -24.186 1.535 1.00 88.69 212 THR A N 1
ATOM 1640 C CA . THR A 1 212 ? -11.620 -23.439 2.728 1.00 88.69 212 THR A CA 1
ATOM 1641 C C . THR A 1 212 ? -11.474 -21.931 2.520 1.00 88.69 212 THR A C 1
ATOM 1643 O O . THR A 1 212 ? -10.394 -21.439 2.194 1.00 88.69 212 THR A O 1
ATOM 1646 N N . ASN A 1 213 ? -12.551 -21.184 2.770 1.00 91.38 213 ASN A N 1
ATOM 1647 C CA . ASN A 1 213 ? -12.558 -19.727 2.678 1.00 91.38 213 ASN A CA 1
ATOM 1648 C C . ASN A 1 213 ? -12.705 -19.092 4.069 1.00 91.38 213 ASN A C 1
ATOM 1650 O O . ASN A 1 213 ? -13.803 -18.752 4.516 1.00 91.38 213 ASN A O 1
ATOM 1654 N N . GLU A 1 214 ? -11.573 -18.921 4.758 1.00 93.50 214 GLU A N 1
ATOM 1655 C CA . GLU A 1 214 ? -11.532 -18.352 6.114 1.00 93.50 214 GLU A CA 1
ATOM 1656 C C . GLU A 1 214 ? -12.104 -16.924 6.177 1.00 93.50 214 GLU A C 1
ATOM 1658 O O . GLU A 1 214 ? -12.739 -16.550 7.165 1.00 93.50 214 GLU A O 1
ATOM 1663 N N . VAL A 1 215 ? -11.916 -16.138 5.109 1.00 93.75 215 VAL A N 1
ATOM 1664 C CA . VAL A 1 215 ? -12.408 -14.756 5.000 1.00 93.75 215 VAL A CA 1
ATOM 1665 C C . VAL A 1 215 ? -13.932 -14.729 5.015 1.00 93.75 215 VAL A C 1
ATOM 1667 O O . VAL A 1 215 ? -14.536 -14.013 5.818 1.00 93.75 215 VAL A O 1
ATOM 1670 N N . MET A 1 216 ? -14.567 -15.553 4.179 1.00 94.81 216 MET A N 1
ATOM 1671 C CA . MET A 1 216 ? -16.026 -15.639 4.126 1.00 94.81 216 MET A CA 1
ATOM 1672 C C . MET A 1 216 ? -16.608 -16.280 5.383 1.00 94.81 216 MET A C 1
ATOM 1674 O O . MET A 1 216 ? -17.616 -15.794 5.898 1.00 94.81 216 MET A O 1
ATOM 1678 N N . ALA A 1 217 ? -15.944 -17.290 5.952 1.00 96.31 217 ALA A N 1
ATOM 1679 C CA . ALA A 1 217 ? -16.334 -17.852 7.241 1.00 96.31 217 ALA A CA 1
ATOM 1680 C C . ALA A 1 217 ? -16.373 -16.776 8.340 1.00 96.31 217 ALA A C 1
ATOM 1682 O O . ALA A 1 217 ? -17.359 -16.669 9.080 1.00 96.31 217 ALA A O 1
ATOM 1683 N N . PHE A 1 218 ? -15.336 -15.937 8.424 1.00 97.69 218 PHE A N 1
ATOM 1684 C CA . PHE A 1 218 ? -15.309 -14.833 9.375 1.00 97.69 218 PHE A CA 1
ATOM 1685 C C . PHE A 1 218 ? -16.365 -13.767 9.061 1.00 97.69 218 PHE A C 1
ATOM 1687 O O . PHE A 1 218 ? -17.046 -13.304 9.976 1.00 97.69 218 PHE A O 1
ATOM 1694 N N . LYS A 1 219 ? -16.586 -13.422 7.785 1.00 97.25 219 LYS A N 1
ATOM 1695 C CA . LYS A 1 219 ? -17.657 -12.495 7.388 1.00 97.25 219 LYS A CA 1
ATOM 1696 C C . LYS A 1 219 ? -19.026 -12.976 7.869 1.00 97.25 219 LYS A C 1
ATOM 1698 O O . LYS A 1 219 ? -19.755 -12.207 8.493 1.00 97.25 219 LYS A O 1
ATOM 1703 N N . TYR A 1 220 ? -19.380 -14.235 7.615 1.00 97.88 220 TYR A N 1
ATOM 1704 C CA . TYR A 1 220 ? -20.661 -14.793 8.053 1.00 97.88 220 TYR A CA 1
ATOM 1705 C C . TYR A 1 220 ? -20.790 -14.813 9.577 1.00 97.88 220 TYR A C 1
ATOM 1707 O O . TYR A 1 220 ? -21.853 -14.488 10.107 1.00 97.88 220 TYR A O 1
ATOM 1715 N N . HIS A 1 221 ? -19.703 -15.126 10.290 1.00 98.12 221 HIS A N 1
ATOM 1716 C CA . HIS A 1 221 ? -19.665 -15.012 11.745 1.00 98.12 221 HIS A CA 1
ATOM 1717 C C . HIS A 1 221 ? -19.938 -13.580 12.213 1.00 98.12 221 HIS A C 1
ATOM 1719 O O . HIS A 1 221 ? -20.829 -13.368 13.031 1.00 98.12 221 HIS A O 1
ATOM 1725 N N . TYR A 1 222 ? -19.225 -12.603 11.656 1.00 98.25 222 TYR A N 1
ATOM 1726 C CA . TYR A 1 222 ? -19.371 -11.198 12.006 1.00 98.25 222 TYR A CA 1
ATOM 1727 C C . TYR A 1 222 ? -20.796 -10.679 11.750 1.00 98.25 222 TYR A C 1
ATOM 1729 O O . TYR A 1 222 ? -21.398 -10.050 12.623 1.00 98.25 222 TYR A O 1
ATOM 1737 N N . LEU A 1 223 ? -21.374 -10.990 10.583 1.00 98.12 223 LEU A N 1
ATOM 1738 C CA . LEU A 1 223 ? -22.767 -10.652 10.280 1.00 98.12 223 LEU A CA 1
ATOM 1739 C C . LEU A 1 223 ? -23.729 -11.307 11.282 1.00 98.12 223 LEU A C 1
ATOM 1741 O O . LEU A 1 223 ? -24.660 -10.649 11.747 1.00 98.12 223 LEU A O 1
ATOM 1745 N N . SER A 1 224 ? -23.481 -12.566 11.663 1.00 98.25 224 SER A N 1
ATOM 1746 C CA . SER A 1 224 ? -24.265 -13.268 12.685 1.00 98.25 224 SER A CA 1
ATOM 1747 C C . SER A 1 224 ? -24.182 -12.569 14.048 1.00 98.25 224 SER A C 1
ATOM 1749 O O . SER A 1 224 ? -25.218 -12.358 14.674 1.00 98.25 224 SER A O 1
ATOM 1751 N N . CYS A 1 225 ? -23.004 -12.093 14.472 1.00 98.06 225 CYS A N 1
ATOM 1752 C CA . CYS A 1 225 ? -22.840 -11.315 15.708 1.00 98.06 225 CYS A CA 1
ATOM 1753 C C . CYS A 1 225 ? -23.665 -10.015 15.696 1.00 98.06 225 CYS A C 1
ATOM 1755 O O . CYS A 1 225 ? -24.298 -9.675 16.698 1.00 98.06 225 CYS A O 1
ATOM 1757 N N . VAL A 1 226 ? -23.712 -9.296 14.564 1.00 97.25 226 VAL A N 1
ATOM 1758 C CA . VAL A 1 226 ? -24.539 -8.079 14.435 1.00 97.25 226 VAL A CA 1
ATOM 1759 C C . VAL A 1 226 ? -26.030 -8.419 14.521 1.00 97.25 226 VAL A C 1
ATOM 1761 O O . VAL A 1 226 ? -26.767 -7.757 15.255 1.00 97.25 226 VAL A O 1
ATOM 1764 N N . VAL A 1 227 ? -26.479 -9.468 13.822 1.00 97.06 227 VAL A N 1
ATOM 1765 C CA . VAL A 1 227 ? -27.872 -9.946 13.883 1.00 97.06 227 VAL A CA 1
ATOM 1766 C C . VAL A 1 227 ? -28.230 -10.407 15.301 1.00 97.06 227 VAL A C 1
ATOM 1768 O O . VAL A 1 227 ? -29.297 -10.062 15.808 1.00 97.06 227 VAL A O 1
ATOM 1771 N N . ALA A 1 228 ? -27.324 -11.102 15.990 1.00 96.88 228 ALA A N 1
ATOM 1772 C CA . ALA A 1 228 ? -27.506 -11.528 17.373 1.00 96.88 228 ALA A CA 1
ATOM 1773 C C . ALA A 1 228 ? -27.688 -10.333 18.322 1.00 96.88 228 ALA A C 1
ATOM 1775 O O . ALA A 1 228 ? -28.534 -10.380 19.217 1.00 96.88 228 ALA A O 1
ATOM 1776 N N . GLU A 1 229 ? -26.954 -9.236 18.123 1.00 95.56 229 GLU A N 1
ATOM 1777 C CA . GLU A 1 229 ? -27.116 -8.030 18.943 1.00 95.56 229 GLU A CA 1
ATOM 1778 C C . GLU A 1 229 ? -28.463 -7.326 18.689 1.00 95.56 229 GLU A C 1
ATOM 1780 O O . GLU A 1 229 ? -29.071 -6.793 19.623 1.00 95.56 229 GLU A O 1
ATOM 1785 N N . ILE A 1 230 ? -28.988 -7.397 17.459 1.00 93.94 230 ILE A N 1
ATOM 1786 C CA . ILE A 1 230 ? -30.349 -6.944 17.127 1.00 93.94 230 ILE A CA 1
ATOM 1787 C C . ILE A 1 230 ? -31.394 -7.817 17.830 1.00 93.94 230 ILE A C 1
ATOM 1789 O O . ILE A 1 230 ? -32.276 -7.273 18.497 1.00 93.94 230 ILE A O 1
ATOM 1793 N N . ILE A 1 231 ? -31.258 -9.146 17.776 1.00 94.81 231 ILE A N 1
ATOM 1794 C CA . ILE A 1 231 ? -32.154 -10.090 18.469 1.00 94.81 231 ILE A CA 1
ATOM 1795 C C . ILE A 1 231 ? -32.158 -9.823 19.981 1.00 94.81 231 ILE A C 1
ATOM 1797 O O . ILE A 1 231 ? -33.217 -9.783 20.610 1.00 94.81 231 ILE A O 1
ATOM 1801 N N . LYS A 1 232 ? -30.989 -9.576 20.591 1.00 94.00 232 LYS A N 1
ATOM 1802 C CA . LYS A 1 232 ? -30.901 -9.192 22.013 1.00 94.00 232 LYS A CA 1
ATOM 1803 C C . LYS A 1 232 ? -31.659 -7.893 22.301 1.00 94.00 232 LYS A C 1
ATOM 1805 O O . LYS A 1 232 ? -32.262 -7.761 23.366 1.00 94.00 232 LYS A O 1
ATOM 1810 N N . CYS A 1 233 ? -31.628 -6.924 21.387 1.00 91.38 233 CYS A N 1
ATOM 1811 C CA . CYS A 1 233 ? -32.376 -5.679 21.541 1.00 91.38 233 CYS A CA 1
ATOM 1812 C C . CYS A 1 233 ? -33.896 -5.880 21.368 1.00 91.38 233 CYS A C 1
ATOM 1814 O O . CYS A 1 233 ? -34.644 -5.296 22.152 1.00 91.38 233 CYS A O 1
ATOM 1816 N N . GLN A 1 234 ? -34.345 -6.738 20.440 1.00 90.50 234 GLN A N 1
ATOM 1817 C CA . GLN A 1 234 ? -35.760 -7.121 20.282 1.00 90.50 234 GLN A CA 1
ATOM 1818 C C . GLN A 1 234 ? -36.304 -7.748 21.577 1.00 90.50 234 GLN A C 1
ATOM 1820 O O . GLN A 1 234 ? -37.263 -7.235 22.152 1.00 90.50 234 GLN A O 1
ATOM 1825 N N . LYS A 1 235 ? -35.603 -8.754 22.121 1.00 90.12 235 LYS A N 1
ATOM 1826 C CA . LYS A 1 235 ? -35.979 -9.426 23.380 1.00 90.12 235 LYS A CA 1
ATOM 1827 C C . LYS A 1 235 ? -36.076 -8.468 24.570 1.00 90.12 235 LYS A C 1
ATOM 1829 O O . LYS A 1 235 ? -36.996 -8.560 25.375 1.00 90.12 235 LYS A O 1
ATOM 1834 N N . ARG A 1 236 ? -35.135 -7.522 24.694 1.00 87.56 236 ARG A N 1
ATOM 1835 C CA . ARG A 1 236 ? -35.171 -6.500 25.758 1.00 87.56 236 ARG A CA 1
ATOM 1836 C C . ARG A 1 236 ? -36.384 -5.579 25.629 1.00 87.56 236 ARG A C 1
ATOM 1838 O O . ARG A 1 236 ? -36.961 -5.201 26.642 1.00 87.56 236 ARG A O 1
ATOM 1845 N N . GLN A 1 237 ? -36.764 -5.211 24.406 1.00 84.31 237 GLN A N 1
ATOM 1846 C CA . GLN A 1 237 ? -37.938 -4.373 24.175 1.00 84.31 237 GLN A CA 1
ATOM 1847 C C . GLN A 1 237 ? -39.241 -5.125 24.483 1.00 84.31 237 GLN A C 1
ATOM 1849 O O . GLN A 1 237 ? -40.167 -4.529 25.025 1.00 84.31 237 GLN A O 1
ATOM 1854 N N . GLU A 1 238 ? -39.313 -6.416 24.160 1.00 84.31 238 GLU A N 1
ATOM 1855 C CA . GLU A 1 238 ? -40.441 -7.287 24.515 1.00 84.31 238 GLU A CA 1
ATOM 1856 C C . GLU A 1 238 ? -40.576 -7.450 26.034 1.00 84.31 238 GLU A C 1
ATOM 1858 O O . GLU A 1 238 ? -41.672 -7.272 26.560 1.00 84.31 238 GLU A O 1
ATOM 1863 N N . ALA A 1 239 ? -39.468 -7.668 26.754 1.00 82.31 239 ALA A N 1
ATOM 1864 C CA . ALA A 1 239 ? -39.466 -7.745 28.217 1.00 82.31 239 ALA A CA 1
ATOM 1865 C C . ALA A 1 239 ? -39.976 -6.447 28.878 1.00 82.31 239 ALA A C 1
ATOM 1867 O O . ALA A 1 239 ? -40.836 -6.500 29.752 1.00 82.31 239 ALA A O 1
ATOM 1868 N N . MET A 1 240 ? -39.532 -5.274 28.401 1.00 74.69 240 MET A N 1
ATOM 1869 C CA . MET A 1 240 ? -40.021 -3.979 28.907 1.00 74.69 240 MET A CA 1
ATOM 1870 C C . MET A 1 240 ? -41.507 -3.721 28.597 1.00 74.69 240 MET A C 1
ATOM 1872 O O . MET A 1 240 ? -42.165 -2.986 29.331 1.00 74.69 240 MET A O 1
ATOM 1876 N N . LYS A 1 241 ? -42.053 -4.296 27.513 1.00 73.94 241 LYS A N 1
ATOM 1877 C CA . LYS A 1 241 ? -43.498 -4.241 27.215 1.00 73.94 241 LYS A CA 1
ATOM 1878 C C . LYS A 1 241 ? -44.300 -5.177 28.122 1.00 73.94 241 LYS A C 1
ATOM 1880 O O . LYS A 1 241 ? -45.403 -4.815 28.516 1.00 73.94 241 LYS A O 1
ATOM 1885 N N . GLY A 1 242 ? -43.741 -6.339 28.466 1.00 60.91 242 GLY A N 1
ATOM 1886 C CA . GLY A 1 242 ? -44.335 -7.274 29.424 1.00 60.91 242 GLY A CA 1
ATOM 1887 C C . GLY A 1 242 ? -44.480 -6.670 30.824 1.00 60.91 242 GLY A C 1
ATOM 1888 O O . GLY A 1 242 ? -45.534 -6.808 31.428 1.00 60.91 242 GLY A O 1
ATOM 1889 N N . GLU A 1 243 ? -43.478 -5.920 31.296 1.00 59.00 243 GLU A N 1
ATOM 1890 C CA . GLU A 1 243 ? -43.508 -5.266 32.618 1.00 59.00 243 GLU A CA 1
ATOM 1891 C C . GLU A 1 243 ? -44.437 -4.036 32.691 1.00 59.00 243 GLU A C 1
ATOM 1893 O O . GLU A 1 243 ? -45.004 -3.764 33.749 1.00 59.00 243 GLU A O 1
ATOM 1898 N N . LYS A 1 244 ? -44.632 -3.294 31.586 1.00 55.03 244 LYS A N 1
ATOM 1899 C CA . LYS A 1 244 ? -45.575 -2.155 31.532 1.00 55.03 244 LYS A CA 1
ATOM 1900 C C . LYS A 1 244 ? -47.048 -2.596 31.610 1.00 55.03 244 LYS A C 1
ATOM 1902 O O . LYS A 1 244 ? -47.867 -1.867 32.165 1.00 55.03 244 LYS A O 1
ATOM 1907 N N . ASN A 1 245 ? -47.386 -3.788 31.112 1.00 50.19 245 ASN A N 1
ATOM 1908 C CA . ASN A 1 245 ? -48.767 -4.289 31.104 1.00 50.19 245 ASN A CA 1
ATOM 1909 C C . ASN A 1 245 ? -49.303 -4.696 32.493 1.00 50.19 245 ASN A C 1
ATOM 1911 O O . ASN A 1 245 ? -50.519 -4.781 32.649 1.00 50.19 245 ASN A O 1
ATOM 1915 N N . ASP A 1 246 ? -48.439 -4.894 33.496 1.00 51.56 246 ASP A N 1
ATOM 1916 C CA . ASP A 1 246 ? -48.857 -5.226 34.870 1.00 51.56 246 ASP A CA 1
ATOM 1917 C C . ASP A 1 246 ? -49.075 -3.996 35.771 1.00 51.56 246 ASP A C 1
ATOM 1919 O O . ASP A 1 246 ? -49.608 -4.135 36.873 1.00 51.56 246 ASP A O 1
ATOM 1923 N N . LYS A 1 247 ? -48.683 -2.786 35.339 1.00 49.19 247 LYS A N 1
ATOM 1924 C CA . LYS A 1 247 ? -48.761 -1.579 36.186 1.00 49.19 247 LYS A CA 1
ATOM 1925 C C . LYS A 1 247 ? -49.596 -0.418 35.655 1.00 49.19 247 LYS A C 1
ATOM 1927 O O . LYS A 1 247 ? -50.029 0.373 36.482 1.00 49.19 247 LYS A O 1
ATOM 1932 N N . ASP A 1 248 ? -49.919 -0.358 34.364 1.00 45.66 248 ASP A N 1
ATOM 1933 C CA . ASP A 1 248 ? -50.664 0.778 33.803 1.00 45.66 248 ASP A CA 1
ATOM 1934 C C . ASP A 1 248 ? -51.921 0.335 33.031 1.00 45.66 248 ASP A C 1
ATOM 1936 O O . ASP A 1 248 ? -51.970 0.315 31.803 1.00 45.66 248 ASP A O 1
ATOM 1940 N N . LYS A 1 249 ? -52.996 0.032 33.771 1.00 45.06 249 LYS A N 1
ATOM 1941 C CA . LYS A 1 249 ? -54.363 0.329 33.314 1.00 45.06 249 LYS A CA 1
ATOM 1942 C C . LYS A 1 249 ? -54.717 1.709 33.856 1.00 45.06 249 LYS A C 1
ATOM 1944 O O . LYS A 1 249 ? -55.228 1.769 34.964 1.00 45.06 249 LYS A O 1
ATOM 1949 N N . ILE A 1 250 ? -54.400 2.779 33.128 1.00 41.78 250 ILE A N 1
ATOM 1950 C CA . ILE A 1 250 ? -55.096 4.084 33.083 1.00 41.78 250 ILE A CA 1
ATOM 1951 C C . ILE A 1 250 ? -54.227 5.044 32.249 1.00 41.78 250 ILE A C 1
ATOM 1953 O O . ILE A 1 250 ? -53.023 5.146 32.461 1.00 41.78 250 ILE A O 1
ATOM 1957 N N . SER A 1 251 ? -54.884 5.783 31.351 1.00 36.88 251 SER A N 1
ATOM 1958 C CA . SER A 1 251 ? -54.392 6.852 30.461 1.00 36.88 251 SER A CA 1
ATOM 1959 C C . SER A 1 251 ? -53.760 6.426 29.127 1.00 36.88 251 SER A C 1
ATOM 1961 O O . SER A 1 251 ? -52.553 6.473 28.904 1.00 36.88 251 SER A O 1
ATOM 1963 N N . GLU A 1 252 ? -54.650 6.081 28.193 1.00 42.62 252 GLU A N 1
ATOM 1964 C CA . GLU A 1 252 ? -54.473 6.392 26.775 1.00 42.62 252 GLU A CA 1
ATOM 1965 C C . GLU A 1 252 ? -54.495 7.917 26.592 1.00 42.62 252 GLU A C 1
ATOM 1967 O O . GLU A 1 252 ? -55.416 8.570 27.070 1.00 42.62 252 GLU A O 1
ATOM 1972 N N . GLU A 1 253 ? -53.457 8.457 25.950 1.00 35.72 253 GLU A N 1
ATOM 1973 C CA . GLU A 1 253 ? -53.464 9.570 24.980 1.00 35.72 253 GLU A CA 1
ATOM 1974 C C . GLU A 1 253 ? -52.103 10.278 24.987 1.00 35.72 253 GLU A C 1
ATOM 1976 O O . GLU A 1 253 ? -51.845 11.278 25.654 1.00 35.72 253 GLU A O 1
ATOM 1981 N N . GLY A 1 254 ? -51.197 9.715 24.196 1.00 32.41 254 GLY A N 1
ATOM 1982 C CA . GLY A 1 254 ? -49.930 10.320 23.830 1.00 32.41 254 GLY A CA 1
ATOM 1983 C C . GLY A 1 254 ? -49.237 9.383 22.860 1.00 32.41 254 GLY A C 1
ATOM 1984 O O . GLY A 1 254 ? -48.865 8.277 23.242 1.00 32.41 254 GLY A O 1
ATOM 1985 N N . GLU A 1 255 ? -49.100 9.788 21.597 1.00 38.53 255 GLU A N 1
ATOM 1986 C CA . GLU A 1 255 ? -48.354 9.050 20.574 1.00 38.53 255 GLU A CA 1
ATOM 1987 C C . GLU A 1 255 ? -46.888 8.846 21.020 1.00 38.53 255 GLU A C 1
ATOM 1989 O O . GLU A 1 255 ? -45.986 9.623 20.690 1.00 38.53 255 GLU A O 1
ATOM 1994 N N . GLU A 1 256 ? -46.621 7.789 21.794 1.00 39.22 256 GLU A N 1
ATOM 1995 C CA . GLU A 1 256 ? -45.273 7.314 22.091 1.00 39.22 256 GLU A CA 1
ATOM 1996 C C . GLU A 1 256 ? -44.639 6.885 20.758 1.00 39.22 256 GLU A C 1
ATOM 1998 O O . GLU A 1 256 ? -44.938 5.821 20.210 1.00 39.22 256 GLU A O 1
ATOM 2003 N N . LYS A 1 257 ? -43.739 7.712 20.210 1.00 42.31 257 LYS A N 1
ATOM 2004 C CA . LYS A 1 257 ? -42.867 7.328 19.089 1.00 42.31 257 LYS A CA 1
ATOM 2005 C C . LYS A 1 257 ? -42.154 6.018 19.441 1.00 42.31 257 LYS A C 1
ATOM 2007 O O . LYS A 1 257 ? -41.147 6.044 20.150 1.00 42.31 257 LYS A O 1
ATOM 2012 N N . LYS A 1 258 ? -42.649 4.883 18.926 1.00 49.62 258 LYS A N 1
ATOM 2013 C CA . LYS A 1 258 ? -41.985 3.571 18.984 1.00 49.62 258 LYS A CA 1
ATOM 2014 C C . LYS A 1 258 ? -40.554 3.743 18.480 1.00 49.62 258 LYS A C 1
ATOM 2016 O O . LYS A 1 258 ? -40.322 3.879 17.283 1.00 49.62 258 LYS A O 1
ATOM 2021 N N . SER A 1 259 ? -39.590 3.779 19.396 1.00 60.22 259 SER A N 1
ATOM 2022 C CA . SER A 1 259 ? -38.182 3.816 19.020 1.00 60.22 259 SER A CA 1
ATOM 2023 C C . SER A 1 259 ? -37.844 2.494 18.337 1.00 60.22 259 SER A C 1
ATOM 2025 O O . SER A 1 259 ? -37.980 1.430 18.943 1.00 60.22 259 SER A O 1
ATOM 2027 N N . ASP A 1 260 ? -37.411 2.573 17.083 1.00 82.19 260 ASP A N 1
ATOM 2028 C CA . ASP A 1 260 ? -36.958 1.426 16.302 1.00 82.19 260 ASP A CA 1
ATOM 2029 C C . ASP A 1 260 ? -35.785 0.728 17.017 1.00 82.19 260 ASP A C 1
ATOM 2031 O O . ASP A 1 260 ? -34.829 1.385 17.448 1.00 82.19 260 ASP A O 1
ATOM 2035 N N . VAL A 1 261 ? -35.862 -0.600 17.162 1.00 87.75 261 VAL A N 1
ATOM 2036 C CA . VAL A 1 261 ? -34.829 -1.442 17.791 1.00 87.75 261 VAL A CA 1
ATOM 2037 C C . VAL A 1 261 ? -33.468 -1.221 17.140 1.00 87.75 261 VAL A C 1
ATOM 2039 O O . VAL A 1 261 ? -32.449 -1.130 17.832 1.00 87.75 261 VAL A O 1
ATOM 2042 N N . VAL A 1 262 ? -33.449 -1.088 15.814 1.00 89.94 262 VAL A N 1
ATOM 2043 C CA . VAL A 1 262 ? -32.221 -0.860 15.060 1.00 89.94 262 VAL A CA 1
ATOM 2044 C C . VAL A 1 262 ? -31.663 0.529 15.354 1.00 89.94 262 VAL A C 1
ATOM 2046 O O . VAL A 1 262 ? -30.462 0.669 15.582 1.00 89.94 262 VAL A O 1
ATOM 2049 N N . GLU A 1 263 ? -32.512 1.557 15.450 1.00 89.88 263 GLU A N 1
ATOM 2050 C CA . GLU A 1 263 ? -32.060 2.905 15.813 1.00 89.88 263 GLU A CA 1
ATOM 2051 C C . GLU A 1 263 ? -31.459 2.941 17.230 1.00 89.88 263 GLU A C 1
ATOM 2053 O O . GLU A 1 263 ? -30.454 3.621 17.456 1.00 89.88 263 GLU A O 1
ATOM 2058 N N . ILE A 1 264 ? -32.013 2.176 18.179 1.00 88.62 264 ILE A N 1
ATOM 2059 C CA . ILE A 1 264 ? -31.446 2.035 19.531 1.00 88.62 264 ILE A CA 1
ATOM 2060 C C . ILE A 1 264 ? -30.040 1.430 19.462 1.00 88.62 264 ILE A C 1
ATOM 2062 O O . ILE A 1 264 ? -29.116 1.949 20.097 1.00 88.62 264 ILE A O 1
ATOM 2066 N N . LEU A 1 265 ? -29.858 0.357 18.688 1.00 92.44 265 LEU A N 1
ATOM 2067 C CA . LEU A 1 265 ? -28.553 -0.280 18.514 1.00 92.44 265 LEU A CA 1
ATOM 2068 C C . LEU A 1 265 ? -27.547 0.660 17.831 1.00 92.44 265 LEU A C 1
ATOM 2070 O O . LEU A 1 265 ? -26.428 0.822 18.317 1.00 92.44 265 LEU A O 1
ATOM 2074 N N . ILE A 1 266 ? -27.953 1.353 16.764 1.00 93.06 266 ILE A N 1
ATOM 2075 C CA . ILE A 1 266 ? -27.108 2.335 16.069 1.00 93.06 266 ILE A CA 1
ATOM 2076 C C . ILE A 1 266 ? -26.659 3.437 17.033 1.00 93.06 266 ILE A C 1
ATOM 2078 O O . ILE A 1 266 ? -25.482 3.794 17.066 1.00 93.06 266 ILE A O 1
ATOM 2082 N N . ARG A 1 267 ? -27.564 3.951 17.874 1.00 89.94 267 ARG A N 1
ATOM 2083 C CA . ARG A 1 267 ? -27.215 4.955 18.890 1.00 89.94 267 ARG A CA 1
ATOM 2084 C C . ARG A 1 267 ? -26.190 4.432 19.895 1.00 89.94 267 ARG A C 1
ATOM 2086 O O . ARG A 1 267 ? -25.347 5.217 20.322 1.00 89.94 267 ARG A O 1
ATOM 2093 N N . LYS A 1 268 ? -26.222 3.142 20.253 1.00 90.62 268 LYS A N 1
ATOM 2094 C CA . LYS A 1 268 ? -25.175 2.522 21.084 1.00 90.62 268 LYS A CA 1
ATOM 2095 C C . LYS A 1 268 ? -23.832 2.485 20.355 1.00 90.62 268 LYS A C 1
ATOM 2097 O O . LYS A 1 268 ? -22.836 2.896 20.939 1.00 90.62 268 LYS A O 1
ATOM 2102 N N . PHE A 1 269 ? -23.807 2.081 19.083 1.00 92.94 269 PHE A N 1
ATOM 2103 C CA . PHE A 1 269 ? -22.575 2.054 18.281 1.00 92.94 269 PHE A CA 1
ATOM 2104 C C . PHE A 1 269 ? -21.964 3.435 18.018 1.00 92.94 269 PHE A C 1
ATOM 2106 O O . PHE A 1 269 ? -20.756 3.529 17.830 1.00 92.94 269 PHE A O 1
ATOM 2113 N N . LEU A 1 270 ? -22.766 4.502 17.993 1.00 90.31 270 LEU A N 1
ATOM 2114 C CA . LEU A 1 270 ? -22.292 5.873 17.755 1.00 90.31 270 LEU A CA 1
ATOM 2115 C C . LEU A 1 270 ? -21.953 6.644 19.039 1.00 90.31 270 LEU A C 1
ATOM 2117 O O . LEU A 1 270 ? -21.510 7.792 18.973 1.00 90.31 270 LEU A O 1
ATOM 2121 N N . LYS A 1 271 ? -22.212 6.075 20.220 1.00 86.38 271 LYS A N 1
ATOM 2122 C CA . LYS A 1 271 ? -22.023 6.785 21.486 1.00 86.38 271 LYS A CA 1
ATOM 2123 C C . LYS A 1 271 ? -20.535 6.851 21.845 1.00 86.38 271 LYS A C 1
ATOM 2125 O O . LYS A 1 271 ? -19.954 5.855 22.258 1.00 86.38 271 LYS A O 1
ATOM 2130 N N . CYS A 1 272 ? -19.949 8.040 21.731 1.00 77.31 272 CYS A N 1
ATOM 2131 C CA . CYS A 1 272 ? -18.561 8.302 22.114 1.00 77.31 272 CYS A CA 1
ATOM 2132 C C . CYS A 1 272 ? -18.394 8.592 23.613 1.00 77.31 272 CYS A C 1
ATOM 2134 O O . CYS A 1 272 ? -19.287 9.167 24.251 1.00 77.31 272 CYS A O 1
ATOM 2136 N N . SER A 1 273 ? -17.216 8.257 24.143 1.00 67.38 273 SER A N 1
ATOM 2137 C CA . SER A 1 273 ? -16.782 8.641 25.491 1.00 67.38 273 SER A CA 1
ATOM 2138 C C . SER A 1 273 ? -16.557 10.149 25.637 1.00 67.38 273 SER A C 1
ATOM 2140 O O . SER A 1 273 ? -16.383 10.865 24.647 1.00 67.38 273 SER A O 1
ATOM 2142 N N . LYS A 1 274 ? -16.561 10.649 26.881 1.00 58.47 274 LYS A N 1
ATOM 2143 C CA . LYS A 1 274 ? -16.373 12.083 27.176 1.00 58.47 274 LYS A CA 1
ATOM 2144 C C . LYS A 1 274 ? -14.915 12.550 27.038 1.00 58.47 274 LYS A C 1
ATOM 2146 O O . LYS A 1 274 ? -14.729 13.747 26.832 1.00 58.47 274 LYS A O 1
ATOM 2151 N N . SER A 1 275 ? -13.927 11.659 27.166 1.00 49.06 275 SER A N 1
ATOM 2152 C CA . SER A 1 275 ? -12.491 11.991 27.153 1.00 49.06 275 SER A CA 1
ATOM 2153 C C . SER A 1 275 ? -11.898 12.043 25.742 1.00 49.06 275 SER A C 1
ATOM 2155 O O . SER A 1 275 ? -11.300 13.054 25.387 1.00 49.06 275 SER A O 1
ATOM 2157 N N . ASP A 1 276 ? -12.137 11.013 24.917 1.00 55.97 276 ASP A N 1
ATOM 2158 C CA . ASP A 1 276 ? -11.292 10.758 23.730 1.00 55.97 276 ASP A CA 1
ATOM 2159 C C . ASP A 1 276 ? -12.063 10.661 22.398 1.00 55.97 276 ASP A C 1
ATOM 2161 O O . ASP A 1 276 ? -11.475 10.470 21.338 1.00 55.97 276 ASP A O 1
ATOM 2165 N N . GLY A 1 277 ? -13.397 10.784 22.414 1.00 63.88 277 GLY A N 1
ATOM 2166 C CA . GLY A 1 277 ? -14.218 10.778 21.192 1.00 63.88 277 GLY A CA 1
ATOM 2167 C C . GLY A 1 277 ? -14.370 9.416 20.493 1.00 63.88 277 GLY A C 1
ATOM 2168 O O . GLY A 1 277 ? -15.030 9.344 19.457 1.00 63.88 277 GLY A O 1
ATOM 2169 N N . VAL A 1 278 ? -13.832 8.334 21.063 1.00 68.19 278 VAL A N 1
ATOM 2170 C CA . VAL A 1 278 ? -13.920 6.964 20.523 1.00 68.19 278 VAL A CA 1
ATOM 2171 C C . VAL A 1 278 ? -15.274 6.311 20.875 1.00 68.19 278 VAL A C 1
ATOM 2173 O O . VAL A 1 278 ? -15.733 6.455 22.017 1.00 68.19 278 VAL A O 1
ATOM 2176 N N . PRO A 1 279 ? -15.938 5.586 19.948 1.00 81.50 279 PRO A N 1
ATOM 2177 C CA . PRO A 1 279 ? -17.150 4.822 20.246 1.00 81.50 279 PRO A CA 1
ATOM 2178 C C . PRO A 1 279 ? -16.823 3.504 20.981 1.00 81.50 279 PRO A C 1
ATOM 2180 O O . PRO A 1 279 ? -16.739 2.438 20.374 1.00 81.50 279 PRO A O 1
ATOM 2183 N N . GLU A 1 280 ? -16.653 3.571 22.306 1.00 85.19 280 GLU A N 1
ATOM 2184 C CA . GLU A 1 280 ? -16.217 2.448 23.165 1.00 85.19 280 GLU A CA 1
ATOM 2185 C C . GLU A 1 280 ? -17.033 1.160 22.966 1.00 85.19 280 GLU A C 1
ATOM 2187 O O . GLU A 1 280 ? -16.465 0.079 22.845 1.00 85.19 280 GLU A O 1
ATOM 2192 N N . TYR A 1 281 ? -18.366 1.261 22.887 1.00 91.19 281 TYR A N 1
ATOM 2193 C CA . TYR A 1 281 ? -19.224 0.084 22.708 1.00 91.19 281 TYR A CA 1
ATOM 2194 C C . TYR A 1 281 ? -19.028 -0.577 21.338 1.00 91.19 281 TYR A C 1
ATOM 2196 O O . TYR A 1 281 ? -19.059 -1.800 21.240 1.00 91.19 281 TYR A O 1
ATOM 2204 N N . GLN A 1 282 ? -18.811 0.215 20.284 1.00 93.69 282 GLN A N 1
ATOM 2205 C CA . GLN A 1 282 ? -18.536 -0.316 18.948 1.00 93.69 282 GLN A CA 1
ATOM 2206 C C . GLN A 1 282 ? -17.198 -1.053 18.921 1.00 93.69 282 GLN A C 1
ATOM 2208 O O . GLN A 1 282 ? -17.127 -2.172 18.424 1.00 93.69 282 GLN A O 1
ATOM 2213 N N . GLU A 1 283 ? -16.161 -0.440 19.493 1.00 92.88 283 GLU A N 1
ATOM 2214 C CA . GLU A 1 283 ? -14.826 -1.030 19.587 1.00 92.88 283 GLU A CA 1
ATOM 2215 C C . GLU A 1 283 ? -14.859 -2.341 20.392 1.00 92.88 283 GLU A C 1
ATOM 2217 O O . GLU A 1 283 ? -14.344 -3.362 19.935 1.00 92.88 283 GLU A O 1
ATOM 2222 N N . ALA A 1 284 ? -15.532 -2.349 21.548 1.00 93.31 284 ALA A N 1
ATOM 2223 C CA . ALA A 1 284 ? -15.694 -3.541 22.378 1.00 93.31 284 ALA A CA 1
ATOM 2224 C C . ALA A 1 284 ? -16.478 -4.651 21.659 1.00 93.31 284 ALA A C 1
ATOM 2226 O O . ALA A 1 284 ? -16.041 -5.798 21.655 1.00 93.31 284 ALA A O 1
ATOM 2227 N N . PHE A 1 285 ? -17.596 -4.313 21.005 1.00 96.44 285 PHE A N 1
ATOM 2228 C CA . PHE A 1 285 ? -18.399 -5.264 20.232 1.00 96.44 285 PHE A CA 1
ATOM 2229 C C . PHE A 1 285 ? -17.586 -5.934 19.117 1.00 96.44 285 PHE A C 1
ATOM 2231 O O . PHE A 1 285 ? -17.658 -7.149 18.942 1.00 96.44 285 PHE A O 1
ATOM 2238 N N . LEU A 1 286 ? -16.793 -5.159 18.373 1.00 97.19 286 LEU A N 1
ATOM 2239 C CA . LEU A 1 286 ? -15.978 -5.684 17.277 1.00 97.19 286 LEU A CA 1
ATOM 2240 C C . LEU A 1 286 ? -14.852 -6.589 17.786 1.00 97.19 286 LEU A C 1
ATOM 2242 O O . LEU A 1 286 ? -14.626 -7.655 17.217 1.00 97.19 286 LEU A O 1
ATOM 2246 N N . ARG A 1 287 ? -14.182 -6.210 18.881 1.00 96.06 287 ARG A N 1
ATOM 2247 C CA . ARG A 1 287 ? -13.159 -7.053 19.525 1.00 96.06 287 ARG A CA 1
ATOM 2248 C C . ARG A 1 287 ? -13.745 -8.357 20.055 1.00 96.06 287 ARG A C 1
ATOM 2250 O O . ARG A 1 287 ? -13.122 -9.403 19.890 1.00 96.06 287 ARG A O 1
ATOM 2257 N N . GLU A 1 288 ? -14.936 -8.304 20.647 1.00 95.94 288 GLU A N 1
ATOM 2258 C CA . GLU A 1 288 ? -15.634 -9.506 21.104 1.00 95.94 288 GLU A CA 1
ATOM 2259 C C . GLU A 1 288 ? -16.043 -10.389 19.920 1.00 95.94 288 GLU A C 1
ATOM 2261 O O . GLU A 1 288 ? -15.797 -11.586 19.951 1.00 95.94 288 GLU A O 1
ATOM 2266 N N . SER A 1 289 ? -16.530 -9.800 18.823 1.00 97.25 289 SER A N 1
ATOM 2267 C CA . SER A 1 289 ? -16.852 -10.542 17.592 1.00 97.25 289 SER A CA 1
ATOM 2268 C C . SER A 1 289 ? -15.626 -11.258 17.005 1.00 97.25 289 SER A C 1
ATOM 2270 O O . SER A 1 289 ? -15.743 -12.347 16.461 1.00 97.25 289 SER A O 1
ATOM 2272 N N . VAL A 1 290 ? -14.423 -10.681 17.115 1.00 97.31 290 VAL A N 1
ATOM 2273 C CA . VAL A 1 290 ? -13.181 -11.379 16.730 1.00 97.31 290 VAL A CA 1
ATOM 2274 C C . VAL A 1 290 ? -12.877 -12.523 17.700 1.00 97.31 290 VAL A C 1
ATOM 2276 O O . VAL A 1 290 ? -12.520 -13.616 17.266 1.00 97.31 290 VAL A O 1
ATOM 2279 N N . ARG A 1 291 ? -13.027 -12.293 19.010 1.00 95.31 291 ARG A N 1
ATOM 2280 C CA . ARG A 1 291 ? -12.744 -13.276 20.069 1.00 95.31 291 ARG A CA 1
ATOM 2281 C C . ARG A 1 291 ? -13.683 -14.486 20.035 1.00 95.31 291 ARG A C 1
ATOM 2283 O O . ARG A 1 291 ? -13.235 -15.602 20.298 1.00 95.31 291 ARG A O 1
ATOM 2290 N N . GLU A 1 292 ? -14.959 -14.267 19.730 1.00 95.81 292 GLU A N 1
ATOM 2291 C CA . GLU A 1 292 ? -15.998 -15.299 19.648 1.00 95.81 292 GLU A CA 1
ATOM 2292 C C . GLU A 1 292 ? -15.889 -16.163 18.381 1.00 95.81 292 GLU A C 1
ATOM 2294 O O . GLU A 1 292 ? -16.612 -17.158 18.256 1.00 95.81 292 GLU A O 1
ATOM 2299 N N . PHE A 1 293 ? -14.977 -15.841 17.454 1.00 97.12 293 PHE A N 1
ATOM 2300 C CA . PHE A 1 293 ? -14.806 -16.631 16.243 1.00 97.12 293 PHE A CA 1
ATOM 2301 C C . PHE A 1 293 ? -14.344 -18.061 16.587 1.00 97.12 293 PHE A C 1
ATOM 2303 O O . PHE A 1 293 ? -13.272 -18.235 17.175 1.00 97.12 293 PHE A O 1
ATOM 2310 N N . PRO A 1 294 ? -15.110 -19.113 16.222 1.00 93.69 294 PRO A N 1
ATOM 2311 C CA . PRO A 1 294 ? -14.842 -20.464 16.727 1.00 93.69 294 PRO A CA 1
ATOM 2312 C C . PRO A 1 294 ? -13.541 -21.102 16.219 1.00 93.69 294 PRO A C 1
ATOM 2314 O O . PRO A 1 294 ? -13.010 -22.012 16.853 1.00 93.69 294 PRO A O 1
ATOM 2317 N N . PHE A 1 295 ? -13.024 -20.652 15.074 1.00 94.12 295 PHE A N 1
ATOM 2318 C CA . PHE A 1 295 ? -11.921 -21.299 14.360 1.00 94.12 295 PHE A CA 1
ATOM 2319 C C . PHE A 1 295 ? -10.577 -20.641 14.693 1.00 94.12 295 PHE A C 1
ATOM 2321 O O . PHE A 1 295 ? -10.001 -19.915 13.882 1.00 94.12 295 PHE A O 1
ATOM 2328 N N . ARG A 1 296 ? -10.072 -20.895 15.904 1.00 91.19 296 ARG A N 1
ATOM 2329 C CA . ARG A 1 296 ? -8.874 -20.226 16.452 1.00 91.19 296 ARG A CA 1
ATOM 2330 C C . ARG A 1 296 ? -7.567 -20.533 15.713 1.00 91.19 296 ARG A C 1
ATOM 2332 O O . ARG A 1 296 ? -6.660 -19.709 15.721 1.00 91.19 296 ARG A O 1
ATOM 2339 N N . GLU A 1 297 ? -7.490 -21.674 15.036 1.00 88.50 297 GLU A N 1
ATOM 2340 C CA . GLU A 1 297 ? -6.305 -22.060 14.255 1.00 88.50 297 GLU A CA 1
ATOM 2341 C C . GLU A 1 297 ? -6.231 -21.376 12.881 1.00 88.50 297 GLU A C 1
ATOM 2343 O O . GLU A 1 297 ? -5.172 -21.366 12.241 1.00 88.50 297 GLU A O 1
ATOM 2348 N N . SER A 1 298 ? -7.335 -20.760 12.438 1.00 92.00 298 SER A N 1
ATOM 2349 C CA . SER A 1 298 ? -7.388 -20.060 11.155 1.00 92.00 298 SER A CA 1
ATOM 2350 C C . SER A 1 298 ? -6.346 -18.943 11.087 1.00 92.00 298 SER A C 1
ATOM 2352 O O . SER A 1 298 ? -6.018 -18.280 12.082 1.00 92.00 298 SER A O 1
ATOM 2354 N N . THR A 1 299 ? -5.792 -18.738 9.896 1.00 92.25 299 THR A N 1
ATOM 2355 C CA . THR A 1 299 ? -4.798 -17.685 9.666 1.00 92.25 299 THR A CA 1
ATOM 2356 C C . THR A 1 299 ? -5.403 -16.302 9.890 1.00 92.25 299 THR A C 1
ATOM 2358 O O . THR A 1 299 ? -4.778 -15.463 10.544 1.00 92.25 299 THR A O 1
ATOM 2361 N N . ILE A 1 300 ? -6.652 -16.094 9.456 1.00 92.75 300 ILE A N 1
ATOM 2362 C CA . ILE A 1 300 ? -7.350 -14.815 9.613 1.00 92.75 300 ILE A CA 1
ATOM 2363 C C . ILE A 1 300 ? -7.556 -14.441 11.086 1.00 92.75 300 ILE A C 1
ATOM 2365 O O . ILE A 1 300 ? -7.315 -13.296 11.470 1.00 92.75 300 ILE A O 1
ATOM 2369 N N . PHE A 1 301 ? -7.929 -15.401 11.943 1.00 93.75 301 PHE A N 1
ATOM 2370 C CA . PHE A 1 301 ? -8.099 -15.160 13.376 1.00 93.75 301 PHE A CA 1
ATOM 2371 C C . PHE A 1 301 ? -6.786 -14.720 14.020 1.00 93.75 301 PHE A C 1
ATOM 2373 O O . PHE A 1 301 ? -6.735 -13.679 14.679 1.00 93.75 301 PHE A O 1
ATOM 2380 N N . ARG A 1 302 ? -5.710 -15.483 13.787 1.00 92.88 302 ARG A N 1
ATOM 2381 C CA . ARG A 1 302 ? -4.387 -15.193 14.354 1.00 92.88 302 ARG A CA 1
ATOM 2382 C C . ARG A 1 302 ? -3.877 -13.820 13.918 1.00 92.88 302 ARG A C 1
ATOM 2384 O O . ARG A 1 302 ? -3.377 -13.072 14.756 1.00 92.88 302 ARG A O 1
ATOM 2391 N N . GLN A 1 303 ? -4.067 -13.451 12.649 1.00 90.69 303 GLN A N 1
ATOM 2392 C CA . GLN A 1 303 ? -3.697 -12.131 12.128 1.00 90.69 303 GLN A CA 1
ATOM 2393 C C . GLN A 1 303 ? -4.485 -10.992 12.789 1.00 90.69 303 GLN A C 1
ATOM 2395 O O . GLN A 1 303 ? -3.890 -9.993 13.204 1.00 90.69 303 GLN A O 1
ATOM 2400 N N . MET A 1 304 ? -5.809 -11.131 12.923 1.00 95.06 304 MET A N 1
ATOM 2401 C CA . MET A 1 304 ? -6.642 -10.107 13.561 1.00 95.06 304 MET A CA 1
ATOM 2402 C C . MET A 1 304 ? -6.298 -9.940 15.042 1.00 95.06 304 MET A C 1
ATOM 2404 O O . MET A 1 304 ? -6.130 -8.813 15.504 1.00 95.06 304 MET A O 1
ATOM 2408 N N . VAL A 1 305 ? -6.140 -11.043 15.782 1.00 92.88 305 VAL A N 1
ATOM 2409 C CA . VAL A 1 305 ? -5.787 -11.013 17.210 1.00 92.88 305 VAL A CA 1
ATOM 2410 C C . VAL A 1 305 ? -4.410 -10.389 17.426 1.00 92.88 305 VAL A C 1
ATOM 2412 O O . VAL A 1 305 ? -4.285 -9.504 18.269 1.00 92.88 305 VAL A O 1
ATOM 2415 N N . ALA A 1 306 ? -3.400 -10.782 16.642 1.00 88.94 306 ALA A N 1
ATOM 2416 C CA . ALA A 1 306 ? -2.061 -10.201 16.734 1.00 88.94 306 ALA A CA 1
ATOM 2417 C C . ALA A 1 306 ? -2.075 -8.686 16.467 1.00 88.94 306 ALA A C 1
ATOM 2419 O O . ALA A 1 306 ? -1.459 -7.921 17.206 1.00 88.94 306 ALA A O 1
ATOM 2420 N N . THR A 1 307 ? -2.839 -8.244 15.463 1.00 88.06 307 THR A N 1
ATOM 2421 C CA . THR A 1 307 ? -2.979 -6.819 15.121 1.00 88.06 307 THR A CA 1
ATOM 2422 C C . THR A 1 307 ? -3.675 -6.036 16.239 1.00 88.06 307 THR A C 1
ATOM 2424 O O . THR A 1 307 ? -3.244 -4.944 16.603 1.00 88.06 307 THR A O 1
ATOM 2427 N N . LEU A 1 308 ? -4.738 -6.600 16.820 1.00 89.88 308 LEU A N 1
ATOM 2428 C CA . LEU A 1 308 ? -5.527 -5.962 17.879 1.00 89.88 308 LEU A CA 1
ATOM 2429 C C . LEU A 1 308 ? -4.842 -5.957 19.252 1.00 89.88 308 LEU A C 1
ATOM 2431 O O . LEU A 1 308 ? -5.251 -5.167 20.109 1.00 89.88 308 LEU A O 1
ATOM 2435 N N . ALA A 1 309 ? -3.849 -6.826 19.459 1.00 84.69 309 ALA A N 1
ATOM 2436 C CA . ALA A 1 309 ? -3.056 -6.946 20.683 1.00 84.69 309 ALA A CA 1
ATOM 2437 C C . ALA A 1 309 ? -1.759 -6.111 20.671 1.00 84.69 309 ALA A C 1
ATOM 2439 O O . ALA A 1 309 ? -1.021 -6.126 21.656 1.00 84.69 309 ALA A O 1
ATOM 2440 N N . GLY A 1 310 ? -1.465 -5.398 19.576 1.00 79.56 310 GLY A N 1
ATOM 2441 C CA . GLY A 1 310 ? -0.293 -4.526 19.466 1.00 79.56 310 GLY A CA 1
ATOM 2442 C C . GLY A 1 310 ? -0.279 -3.376 20.483 1.00 79.56 310 GLY A C 1
ATOM 2443 O O . GLY A 1 310 ? -1.279 -3.079 21.133 1.00 79.56 310 GLY A O 1
ATOM 2444 N N . THR A 1 311 ? 0.868 -2.702 20.615 1.00 71.62 311 THR A N 1
ATOM 2445 C CA . THR A 1 311 ? 1.070 -1.587 21.563 1.00 71.62 311 THR A CA 1
ATOM 2446 C C . THR A 1 311 ? 0.294 -0.317 21.203 1.00 71.62 311 THR A C 1
ATOM 2448 O O . THR A 1 311 ? 0.010 0.484 22.091 1.00 71.62 311 THR A O 1
ATOM 2451 N N . ASP A 1 312 ? -0.061 -0.149 19.928 1.00 75.25 312 ASP A N 1
ATOM 2452 C CA . ASP A 1 312 ? -0.946 0.901 19.414 1.00 75.25 312 ASP A CA 1
ATOM 2453 C C . ASP A 1 312 ? -1.812 0.312 18.282 1.00 75.25 312 ASP A C 1
ATOM 2455 O O . ASP A 1 312 ? -1.477 0.438 17.099 1.00 75.25 312 ASP A O 1
ATOM 2459 N N . PRO A 1 313 ? -2.849 -0.476 18.621 1.00 81.19 313 PRO A N 1
ATOM 2460 C CA . PRO A 1 313 ? -3.594 -1.229 17.629 1.00 81.19 313 PRO A CA 1
ATOM 2461 C C . PRO A 1 313 ? -4.489 -0.289 16.807 1.00 81.19 313 PRO A C 1
ATOM 2463 O O . PRO A 1 313 ? -5.118 0.614 17.369 1.00 81.19 313 PRO A O 1
ATOM 2466 N N . PRO A 1 314 ? -4.628 -0.516 15.489 1.00 85.38 314 PRO A N 1
ATOM 2467 C CA . PRO A 1 314 ? -5.624 0.194 14.697 1.00 85.38 314 PRO A CA 1
ATOM 2468 C C . PRO A 1 314 ? -7.041 -0.110 15.218 1.00 85.38 314 PRO A C 1
ATOM 2470 O O . PRO A 1 314 ? -7.266 -1.098 15.923 1.00 85.38 314 PRO A O 1
ATOM 2473 N N . SER A 1 315 ? -8.017 0.734 14.868 1.00 89.38 315 SER A N 1
ATOM 2474 C CA . SER A 1 315 ? -9.400 0.554 15.335 1.00 89.38 315 SER A CA 1
ATOM 2475 C C . SER A 1 315 ? -9.954 -0.804 14.909 1.00 89.38 315 SER A C 1
ATOM 2477 O O . SER A 1 315 ? -9.702 -1.259 13.786 1.00 89.38 315 SER A O 1
ATOM 2479 N N . ALA A 1 316 ? -10.759 -1.446 15.754 1.00 93.06 316 ALA A N 1
ATOM 2480 C CA . ALA A 1 316 ? -11.276 -2.778 15.453 1.00 93.06 316 ALA A CA 1
ATOM 2481 C C . ALA A 1 316 ? -12.112 -2.810 14.164 1.00 93.06 316 ALA A C 1
ATOM 2483 O O . ALA A 1 316 ? -12.072 -3.794 13.428 1.00 93.06 316 ALA A O 1
ATOM 2484 N N . VAL A 1 317 ? -12.796 -1.709 13.829 1.00 92.19 317 VAL A N 1
ATOM 2485 C CA . VAL A 1 317 ? -13.545 -1.584 12.566 1.00 92.19 317 VAL A CA 1
ATOM 2486 C C . VAL A 1 317 ? -12.625 -1.632 11.349 1.00 92.19 317 VAL A C 1
ATOM 2488 O O . VAL A 1 317 ? -12.975 -2.245 10.343 1.00 92.19 317 VAL A O 1
ATOM 2491 N N . SER A 1 318 ? -11.430 -1.042 11.443 1.00 90.25 318 SER A N 1
ATOM 2492 C CA . SER A 1 318 ? -10.448 -1.085 10.359 1.00 90.25 318 SER A CA 1
ATOM 2493 C C . SER A 1 318 ? -9.852 -2.482 10.191 1.00 90.25 318 SER A C 1
ATOM 2495 O O . SER A 1 318 ? -9.718 -2.938 9.059 1.00 90.25 318 SER A O 1
ATOM 2497 N N . VAL A 1 319 ? -9.588 -3.195 11.294 1.00 92.88 319 VAL A N 1
ATOM 2498 C CA . VAL A 1 319 ? -9.077 -4.575 11.268 1.00 92.88 319 VAL A CA 1
ATOM 2499 C C . VAL A 1 319 ? -10.108 -5.526 10.665 1.00 92.88 319 VAL A C 1
ATOM 2501 O O . VAL A 1 319 ? -9.784 -6.254 9.732 1.00 92.88 319 VAL A O 1
ATOM 2504 N N . VAL A 1 320 ? -11.361 -5.477 11.135 1.00 94.94 320 VAL A N 1
ATOM 2505 C CA . VAL A 1 320 ? -12.459 -6.305 10.603 1.00 94.94 320 VAL A CA 1
ATOM 2506 C C . VAL A 1 320 ? -12.711 -5.997 9.124 1.00 94.94 320 VAL A C 1
ATOM 2508 O O . VAL A 1 320 ? -12.851 -6.915 8.318 1.00 94.94 320 VAL A O 1
ATOM 2511 N N . SER A 1 321 ? -12.712 -4.715 8.740 1.00 93.12 321 SER A N 1
ATOM 2512 C CA . SER A 1 321 ? -12.885 -4.317 7.339 1.00 93.12 321 SER A CA 1
ATOM 2513 C C . SER A 1 321 ? -11.737 -4.804 6.455 1.00 93.12 321 SER A C 1
ATOM 2515 O O . SER A 1 321 ? -11.994 -5.359 5.391 1.00 93.12 321 SER A O 1
ATOM 2517 N N . ALA A 1 322 ? -10.483 -4.668 6.894 1.00 90.81 322 ALA A N 1
ATOM 2518 C CA . ALA A 1 322 ? -9.320 -5.136 6.141 1.00 90.81 322 ALA A CA 1
ATOM 2519 C C . ALA A 1 322 ? -9.264 -6.667 6.031 1.00 90.81 322 ALA A C 1
ATOM 2521 O O . ALA A 1 322 ? -8.857 -7.187 4.994 1.00 90.81 322 ALA A O 1
ATOM 2522 N N . ALA A 1 323 ? -9.696 -7.387 7.069 1.00 92.88 323 ALA A N 1
ATOM 2523 C CA . ALA A 1 323 ? -9.765 -8.844 7.058 1.00 92.88 323 ALA A CA 1
ATOM 2524 C C . ALA A 1 323 ? -10.791 -9.362 6.035 1.00 92.88 323 ALA A C 1
ATOM 2526 O O . ALA A 1 323 ? -10.505 -10.320 5.324 1.00 92.88 323 ALA A O 1
ATOM 2527 N N . ILE A 1 324 ? -11.957 -8.710 5.923 1.00 94.50 324 ILE A N 1
ATOM 2528 C CA . ILE A 1 324 ? -13.035 -9.124 5.007 1.00 94.50 324 ILE A CA 1
ATOM 2529 C C . ILE A 1 324 ? -12.803 -8.615 3.575 1.00 94.50 324 ILE A C 1
ATOM 2531 O O . ILE A 1 324 ? -12.945 -9.358 2.609 1.00 94.50 324 ILE A O 1
ATOM 2535 N N . ASN A 1 325 ? -12.445 -7.340 3.419 1.00 92.06 325 ASN A N 1
ATOM 2536 C CA . ASN A 1 325 ? -12.367 -6.679 2.112 1.00 92.06 325 ASN A CA 1
ATOM 2537 C C . ASN A 1 325 ? -10.968 -6.706 1.483 1.00 92.06 325 ASN A C 1
ATOM 2539 O O . ASN A 1 325 ? -10.806 -6.284 0.339 1.00 92.06 325 ASN A O 1
ATOM 2543 N N . GLY A 1 326 ? -9.964 -7.196 2.211 1.00 85.56 326 GLY A N 1
ATOM 2544 C CA . GLY A 1 326 ? -8.558 -7.110 1.836 1.00 85.56 326 GLY A CA 1
ATOM 2545 C C . GLY A 1 326 ? -7.886 -5.831 2.346 1.00 85.56 326 GLY A C 1
ATOM 2546 O O . GLY A 1 326 ? -8.517 -4.797 2.585 1.00 85.56 326 GLY A O 1
ATOM 2547 N N . GLN A 1 327 ? -6.566 -5.905 2.520 1.00 72.81 327 GLN A N 1
ATOM 2548 C CA . GLN A 1 327 ? -5.769 -4.782 3.004 1.00 72.81 327 GLN A CA 1
ATOM 2549 C C . GLN A 1 327 ? -5.690 -3.668 1.955 1.00 72.81 327 GLN A C 1
ATOM 2551 O O . GLN A 1 327 ? -5.377 -3.895 0.784 1.00 72.81 327 GLN A O 1
ATOM 2556 N N . ARG A 1 328 ? -5.923 -2.429 2.392 1.00 67.88 328 ARG A N 1
ATOM 2557 C CA . ARG A 1 328 ? -5.772 -1.248 1.542 1.00 67.88 328 ARG A CA 1
ATOM 2558 C C . ARG A 1 328 ? -4.325 -0.786 1.561 1.00 67.88 328 ARG A C 1
ATOM 2560 O O . ARG A 1 328 ? -3.864 -0.154 2.506 1.00 67.88 328 ARG A O 1
ATOM 2567 N N . GLY A 1 329 ? -3.594 -1.125 0.503 1.00 41.62 329 GLY A N 1
ATOM 2568 C CA . GLY A 1 329 ? -2.214 -0.686 0.307 1.00 41.62 329 GLY A CA 1
ATOM 2569 C C . GLY A 1 329 ? -2.069 0.829 0.108 1.00 41.62 329 GLY A C 1
ATOM 2570 O O . GLY A 1 329 ? -0.956 1.332 0.298 1.00 41.62 329 GLY A O 1
ATOM 2571 N N . PHE A 1 330 ? -3.164 1.528 -0.242 1.00 40.69 330 PHE A N 1
ATOM 2572 C CA . PHE A 1 330 ? -3.280 2.968 -0.478 1.00 40.69 330 PHE A CA 1
ATOM 2573 C C . PHE A 1 330 ? -4.381 3.579 0.420 1.00 40.69 330 PHE A C 1
ATOM 2575 O O . PHE A 1 330 ? -5.439 2.985 0.576 1.00 40.69 330 PHE A O 1
ATOM 2582 N N . ASN A 1 331 ? -4.133 4.726 1.075 1.00 44.34 331 ASN A N 1
ATOM 2583 C CA . ASN A 1 331 ? -5.219 5.479 1.713 1.00 44.34 331 ASN A CA 1
ATOM 2584 C C . ASN A 1 331 ? -5.743 6.408 0.629 1.00 44.34 331 ASN A C 1
ATOM 2586 O O . ASN A 1 331 ? -5.091 7.406 0.317 1.00 44.34 331 ASN A O 1
ATOM 2590 N N . ASP A 1 332 ? -6.877 6.058 0.038 1.00 46.47 332 ASP A N 1
ATOM 2591 C CA . ASP A 1 332 ? -7.623 7.010 -0.765 1.00 46.47 332 ASP A CA 1
ATOM 2592 C C . ASP A 1 332 ? -8.034 8.147 0.174 1.00 46.47 332 ASP A C 1
ATOM 2594 O O . ASP A 1 332 ? -8.643 7.900 1.216 1.00 46.47 332 ASP A O 1
ATOM 2598 N N . ASN A 1 333 ? -7.761 9.404 -0.183 1.00 50.06 333 ASN A N 1
ATOM 2599 C CA . ASN A 1 333 ? -8.338 10.577 0.497 1.00 50.06 333 ASN A CA 1
ATOM 2600 C C . ASN A 1 333 ? -9.868 10.673 0.264 1.00 50.06 333 ASN A C 1
ATOM 2602 O O . ASN A 1 333 ? -10.442 11.764 0.230 1.00 50.06 333 ASN A O 1
ATOM 2606 N N . ALA A 1 334 ? -10.533 9.536 0.046 1.00 59.12 334 ALA A N 1
ATOM 2607 C CA . ALA A 1 334 ? -11.953 9.428 -0.185 1.00 59.12 334 ALA A CA 1
ATOM 2608 C C . ALA A 1 334 ? -12.697 9.905 1.061 1.00 59.12 334 ALA A C 1
ATOM 2610 O O . ALA A 1 334 ? -12.412 9.506 2.190 1.00 59.12 334 ALA A O 1
ATOM 2611 N N . SER A 1 335 ? -13.677 10.773 0.842 1.00 76.88 335 SER A N 1
ATOM 2612 C CA . SER A 1 335 ? -14.600 11.204 1.877 1.00 76.88 335 SER A CA 1
ATOM 2613 C C . SER A 1 335 ? -15.326 9.998 2.468 1.00 76.88 335 SER A C 1
ATOM 2615 O O . SER A 1 335 ? -16.044 9.311 1.751 1.00 76.88 335 SER A O 1
ATOM 2617 N N . VAL A 1 336 ? -15.182 9.737 3.768 1.00 85.94 336 VAL A N 1
ATOM 2618 C CA . VAL A 1 336 ? -15.902 8.642 4.436 1.00 85.94 336 VAL A CA 1
ATOM 2619 C C . VAL A 1 336 ? -17.030 9.204 5.293 1.00 85.94 336 VAL A C 1
ATOM 2621 O O . VAL A 1 336 ? -16.878 10.206 5.996 1.00 85.94 336 VAL A O 1
ATOM 2624 N N . CYS A 1 337 ? -18.190 8.556 5.249 1.00 91.69 337 CYS A N 1
ATOM 2625 C CA . CYS A 1 337 ? -19.302 8.889 6.116 1.00 91.69 337 CYS A CA 1
ATOM 2626 C C . CYS A 1 337 ? -18.953 8.535 7.563 1.00 91.69 337 CYS A C 1
ATOM 2628 O O . CYS A 1 337 ? -18.786 7.366 7.899 1.00 91.69 337 CYS A O 1
ATOM 2630 N N . VAL A 1 338 ? -18.955 9.536 8.447 1.00 89.25 338 VAL A N 1
ATOM 2631 C CA . VAL A 1 338 ? -18.630 9.350 9.875 1.00 89.25 338 VAL A CA 1
ATOM 2632 C C . VAL A 1 338 ? -19.574 8.375 10.596 1.00 89.25 338 VAL A C 1
ATOM 2634 O O . VAL A 1 338 ? -19.247 7.845 11.650 1.00 89.25 338 VAL A O 1
ATOM 2637 N N . THR A 1 339 ? -20.782 8.177 10.066 1.00 91.88 339 THR A N 1
ATOM 2638 C CA . THR A 1 339 ? -21.839 7.395 10.716 1.00 91.88 339 THR A CA 1
ATOM 2639 C C . THR A 1 339 ? -21.768 5.918 10.365 1.00 91.88 339 THR A C 1
ATOM 2641 O O . THR A 1 339 ? -21.999 5.069 11.219 1.00 91.88 339 THR A O 1
ATOM 2644 N N . CYS A 1 340 ? -21.510 5.610 9.096 1.00 92.75 340 CYS A N 1
ATOM 2645 C CA . CYS A 1 340 ? -21.657 4.259 8.566 1.00 92.75 340 CYS A CA 1
ATOM 2646 C C . CYS A 1 340 ? -20.466 3.797 7.722 1.00 92.75 340 CYS A C 1
ATOM 2648 O O . CYS A 1 340 ? -20.568 2.767 7.066 1.00 92.75 340 CYS A O 1
ATOM 2650 N N . GLY A 1 341 ? -19.369 4.555 7.686 1.00 90.56 341 GLY A N 1
ATOM 2651 C CA . GLY A 1 341 ? -18.155 4.164 6.971 1.00 90.56 341 GLY A CA 1
ATOM 2652 C C . GLY A 1 341 ? -18.267 4.168 5.444 1.00 90.56 341 GLY A C 1
ATOM 2653 O O . GLY A 1 341 ? -17.357 3.690 4.783 1.00 90.56 341 GLY A O 1
ATOM 2654 N N . GLU A 1 342 ? -19.362 4.680 4.873 1.00 90.38 342 GLU A N 1
ATOM 2655 C CA . GLU A 1 342 ? -19.547 4.714 3.418 1.00 90.38 342 GLU A CA 1
ATOM 2656 C C . GLU A 1 342 ? -18.529 5.613 2.732 1.00 90.38 342 GLU A C 1
ATOM 2658 O O . GLU A 1 342 ? -18.332 6.754 3.152 1.00 90.38 342 GLU A O 1
ATOM 2663 N N . GLU A 1 343 ? -17.935 5.123 1.655 1.00 86.81 343 GLU A N 1
ATOM 2664 C CA . GLU A 1 343 ? -16.994 5.893 0.855 1.00 86.81 343 GLU A CA 1
ATOM 2665 C C . GLU A 1 343 ? -17.683 6.947 -0.008 1.00 86.81 343 GLU A C 1
ATOM 2667 O O . GLU A 1 343 ? -18.885 6.905 -0.265 1.00 86.81 343 GLU A O 1
ATOM 2672 N N . LYS A 1 344 ? -16.888 7.911 -0.481 1.00 82.75 344 LYS A N 1
ATOM 2673 C CA . LYS A 1 344 ? -17.326 9.010 -1.348 1.00 82.75 344 LYS A CA 1
ATOM 2674 C C . LYS A 1 344 ? -18.546 9.750 -0.782 1.00 82.75 344 LYS A C 1
ATOM 2676 O O . LYS A 1 344 ? -19.456 10.144 -1.512 1.00 82.75 344 LYS A O 1
ATOM 2681 N N . ALA A 1 345 ? -18.556 9.978 0.532 1.00 84.50 345 ALA A N 1
ATOM 2682 C CA . ALA A 1 345 ? -19.594 10.743 1.207 1.00 84.50 345 ALA A CA 1
ATOM 2683 C C . ALA A 1 345 ? -19.731 12.141 0.578 1.00 84.50 345 ALA A C 1
ATOM 2685 O O . ALA A 1 345 ? -18.771 12.915 0.521 1.00 84.50 345 ALA A O 1
ATOM 2686 N N . SER A 1 346 ? -20.934 12.455 0.093 1.00 81.75 346 SER A N 1
ATOM 2687 C CA . SER A 1 346 ? -21.203 13.636 -0.734 1.00 81.75 346 SER A CA 1
ATOM 2688 C C . SER A 1 346 ? -21.684 14.850 0.064 1.00 81.75 346 SER A C 1
ATOM 2690 O O . SER A 1 346 ? -21.503 15.990 -0.364 1.00 81.75 346 SER A O 1
ATOM 2692 N N . LYS A 1 347 ? -22.283 14.643 1.244 1.00 86.19 347 LYS A N 1
ATOM 2693 C CA . LYS A 1 347 ? -22.899 15.713 2.044 1.00 86.19 347 LYS A CA 1
ATOM 2694 C C . LYS A 1 347 ? -21.988 16.125 3.190 1.00 86.19 347 LYS A C 1
ATOM 2696 O O . LYS A 1 347 ? -21.474 15.280 3.913 1.00 86.19 347 LYS A O 1
ATOM 2701 N N . LYS A 1 348 ? -21.831 17.430 3.418 1.00 88.44 348 LYS A N 1
ATOM 2702 C CA . LYS A 1 348 ? -21.088 17.976 4.569 1.00 88.44 348 LYS A CA 1
ATOM 2703 C C . LYS A 1 348 ? -22.046 18.581 5.589 1.00 88.44 348 LYS A C 1
ATOM 2705 O O . LYS A 1 348 ? -23.115 19.073 5.232 1.00 88.44 348 LYS A O 1
ATOM 2710 N N . CYS A 1 349 ? -21.659 18.581 6.863 1.00 87.00 349 CYS A N 1
ATOM 2711 C CA . CYS A 1 349 ? -22.394 19.304 7.898 1.00 87.00 349 CYS A CA 1
ATOM 2712 C C . CYS A 1 349 ? -22.483 20.792 7.530 1.00 87.00 349 CYS A C 1
ATOM 2714 O O . CYS A 1 349 ? -21.456 21.446 7.355 1.00 87.00 349 CYS A O 1
ATOM 2716 N N . SER A 1 350 ? -23.696 21.343 7.458 1.00 86.50 350 SER A N 1
ATOM 2717 C CA . SER A 1 350 ? -23.912 22.741 7.062 1.00 86.50 350 SER A CA 1
ATOM 2718 C C . SER A 1 350 ? -23.287 23.752 8.027 1.00 86.50 350 SER A C 1
ATOM 2720 O O . SER A 1 350 ? -22.954 24.856 7.610 1.00 86.50 350 SER A O 1
ATOM 2722 N N . LYS A 1 351 ? -23.103 23.375 9.301 1.00 84.69 351 LYS A N 1
ATOM 2723 C CA . LYS A 1 351 ? -22.545 24.250 10.339 1.00 84.69 351 LYS A CA 1
ATOM 2724 C C . LYS A 1 351 ? -21.015 24.226 10.384 1.00 84.69 351 LYS A C 1
ATOM 2726 O O . LYS A 1 351 ? -20.404 25.276 10.259 1.00 84.69 351 LYS A O 1
ATOM 2731 N N . CYS A 1 352 ? -20.389 23.057 10.559 1.00 84.44 352 CYS A N 1
ATOM 2732 C CA . CYS A 1 352 ? -18.927 22.979 10.707 1.00 84.44 352 CYS A CA 1
ATOM 2733 C C . CYS A 1 352 ? -18.170 22.663 9.412 1.00 84.44 352 CYS A C 1
ATOM 2735 O O . CYS A 1 352 ? -16.960 22.838 9.375 1.00 84.44 352 CYS A O 1
ATOM 2737 N N . LYS A 1 353 ? -18.836 22.132 8.376 1.00 86.69 353 LYS A N 1
ATOM 2738 C CA . LYS A 1 353 ? -18.246 21.633 7.113 1.00 86.69 353 LYS A CA 1
ATOM 2739 C C . LYS A 1 353 ? -17.147 20.555 7.239 1.00 86.69 353 LYS A C 1
ATOM 2741 O O . LYS A 1 353 ? -16.780 19.975 6.220 1.00 86.69 353 LYS A O 1
ATOM 2746 N N . ALA A 1 354 ? -16.679 20.240 8.449 1.00 80.56 354 ALA A N 1
ATOM 2747 C CA . ALA A 1 354 ? -15.631 19.260 8.734 1.00 80.56 354 ALA A CA 1
ATOM 2748 C C . ALA A 1 354 ? -16.122 17.804 8.666 1.00 80.56 354 ALA A C 1
ATOM 2750 O O . ALA A 1 354 ? -15.384 16.917 8.254 1.00 80.56 354 ALA A O 1
ATOM 2751 N N . VAL A 1 355 ? -17.377 17.550 9.050 1.00 85.19 355 VAL A N 1
ATOM 2752 C CA . VAL A 1 355 ? -17.955 16.196 9.088 1.00 85.19 355 VAL A CA 1
ATOM 2753 C C . VAL A 1 355 ? -18.762 15.909 7.827 1.00 85.19 355 VAL A C 1
ATOM 2755 O O . VAL A 1 355 ? -19.502 16.779 7.357 1.00 85.19 355 VAL A O 1
ATOM 2758 N N . GLN A 1 356 ? -18.648 14.682 7.315 1.00 90.88 356 GLN A N 1
ATOM 2759 C CA . GLN A 1 356 ? -19.257 14.241 6.063 1.00 90.88 356 GLN A CA 1
ATOM 2760 C C . GLN A 1 356 ? -20.202 13.046 6.266 1.00 90.88 356 GLN A C 1
ATOM 2762 O O . GLN A 1 356 ? -19.997 12.198 7.139 1.00 90.88 356 GLN A O 1
ATOM 2767 N N . TYR A 1 357 ? -21.255 13.000 5.454 1.00 92.19 357 TYR A N 1
ATOM 2768 C CA . TYR A 1 357 ? -22.337 12.023 5.484 1.00 92.19 357 TYR A CA 1
ATOM 2769 C C . TYR A 1 357 ? -22.657 11.554 4.061 1.00 92.19 357 TYR A C 1
ATOM 2771 O O . TYR A 1 357 ? -22.608 12.347 3.120 1.00 92.19 357 TYR A O 1
ATOM 2779 N N . CYS A 1 358 ? -23.017 10.281 3.894 1.00 90.88 358 CYS A N 1
ATOM 2780 C CA . CYS A 1 358 ? -23.492 9.777 2.602 1.00 90.88 358 CYS A CA 1
ATOM 2781 C C . CYS A 1 358 ? -24.909 10.282 2.283 1.00 90.88 358 CYS A C 1
ATOM 2783 O O . CYS A 1 358 ? -25.210 10.630 1.145 1.00 90.88 358 CYS A O 1
ATOM 2785 N N . ASP A 1 359 ? -25.771 10.398 3.295 1.00 90.75 359 ASP A N 1
ATOM 2786 C CA . ASP A 1 359 ? -27.162 10.814 3.142 1.00 90.75 359 ASP A CA 1
ATOM 2787 C C . ASP A 1 359 ? -27.697 11.569 4.379 1.00 90.75 359 ASP A C 1
ATOM 2789 O O . ASP A 1 359 ? -26.990 11.830 5.358 1.00 90.75 359 ASP A O 1
ATOM 2793 N N . ARG A 1 360 ? -28.973 11.978 4.307 1.00 90.06 360 ARG A N 1
ATOM 2794 C CA . ARG A 1 360 ? -29.659 12.714 5.384 1.00 90.06 360 ARG A CA 1
ATOM 2795 C C . ARG A 1 360 ? -29.962 11.814 6.588 1.00 90.06 360 ARG A C 1
ATOM 2797 O O . ARG A 1 360 ? -30.055 12.314 7.708 1.00 90.06 360 ARG A O 1
ATOM 2804 N N . GLU A 1 361 ? -30.116 10.513 6.366 1.00 90.69 361 GLU A N 1
ATOM 2805 C CA . GLU A 1 361 ? -30.416 9.533 7.407 1.00 90.69 361 GLU A CA 1
ATOM 2806 C C . GLU A 1 361 ? -29.214 9.355 8.343 1.00 90.69 361 GLU A C 1
ATOM 2808 O O . GLU A 1 361 ? -29.350 9.524 9.555 1.00 90.69 361 GLU A O 1
ATOM 2813 N N . CYS A 1 362 ? -28.015 9.160 7.789 1.00 92.88 362 CYS A N 1
ATOM 2814 C CA . CYS A 1 362 ? -26.765 9.105 8.546 1.00 92.88 362 CYS A CA 1
ATOM 2815 C C . CYS A 1 362 ? -26.519 10.395 9.336 1.00 92.88 362 CYS A C 1
ATOM 2817 O O . CYS A 1 362 ? -26.178 10.355 10.521 1.00 92.88 362 CYS A O 1
ATOM 2819 N N . GLN A 1 363 ? -26.778 11.552 8.716 1.00 91.44 363 GLN A N 1
ATOM 2820 C CA . GLN A 1 363 ? -26.703 12.831 9.418 1.00 91.44 363 GLN A CA 1
ATOM 2821 C C . GLN A 1 363 ? -27.667 12.878 10.611 1.00 91.44 363 GLN A C 1
ATOM 2823 O O . GLN A 1 363 ? -27.255 13.277 11.699 1.00 91.44 363 GLN A O 1
ATOM 2828 N N . ARG A 1 364 ? -28.928 12.452 10.442 1.00 91.56 364 ARG A N 1
ATOM 2829 C CA . ARG A 1 364 ? -29.938 12.410 11.515 1.00 91.56 364 ARG A CA 1
ATOM 2830 C C . ARG A 1 364 ? -29.498 11.511 12.672 1.00 91.56 364 ARG A C 1
ATOM 2832 O O . ARG A 1 364 ? -29.588 11.936 13.824 1.00 91.56 364 ARG A O 1
ATOM 2839 N N . LEU A 1 365 ? -29.012 10.307 12.369 1.00 90.31 365 LEU A N 1
ATOM 2840 C CA . LEU A 1 365 ? -28.594 9.306 13.357 1.00 90.31 365 LEU A CA 1
ATOM 2841 C C . LEU A 1 365 ? -27.398 9.784 14.195 1.00 90.31 365 LEU A C 1
ATOM 2843 O O . LEU A 1 365 ? -27.379 9.608 15.412 1.00 90.31 365 LEU A O 1
ATOM 2847 N N . HIS A 1 366 ? -26.429 10.454 13.569 1.00 89.94 366 HIS A N 1
ATOM 2848 C CA . HIS A 1 366 ? -25.237 10.960 14.254 1.00 89.94 366 HIS A CA 1
ATOM 2849 C C . HIS A 1 366 ? -25.433 12.338 14.914 1.00 89.94 366 HIS A C 1
ATOM 2851 O O . HIS A 1 366 ? -24.690 12.707 15.830 1.00 89.94 366 HIS A O 1
ATOM 2857 N N . TRP A 1 367 ? -26.444 13.115 14.502 1.00 87.81 367 TRP A N 1
ATOM 2858 C CA . TRP A 1 367 ? -26.613 14.513 14.919 1.00 87.81 367 TRP A CA 1
ATOM 2859 C C . TRP A 1 367 ? -26.654 14.715 16.435 1.00 87.81 367 TRP A C 1
ATOM 2861 O O . TRP A 1 367 ? -26.069 15.674 16.938 1.00 87.81 367 TRP A O 1
ATOM 2871 N N . SER A 1 368 ? -27.302 13.824 17.194 1.00 84.12 368 SER A N 1
ATOM 2872 C CA . SER A 1 368 ? -27.379 13.964 18.655 1.00 84.12 368 SER A CA 1
ATOM 2873 C C . SER A 1 368 ? -26.012 13.933 19.341 1.00 84.12 368 SER A C 1
ATOM 2875 O O . SER A 1 368 ? -25.858 14.576 20.381 1.00 84.12 368 SER A O 1
ATOM 2877 N N . MET A 1 369 ? -25.042 13.232 18.748 1.00 84.94 369 MET A N 1
ATOM 2878 C CA . MET A 1 369 ? -23.657 13.164 19.218 1.00 84.94 369 MET A CA 1
ATOM 2879 C C . MET A 1 369 ? -22.857 14.351 18.685 1.00 84.94 369 MET A C 1
ATOM 2881 O O . MET A 1 369 ? -22.235 15.088 19.452 1.00 84.94 369 MET A O 1
ATOM 2885 N N . HIS A 1 370 ? -22.966 14.609 17.379 1.00 85.44 370 HIS A N 1
ATOM 2886 C CA . HIS A 1 370 ? -22.224 15.672 16.715 1.00 85.44 370 HIS A CA 1
ATOM 2887 C C . HIS A 1 370 ? -22.592 17.077 17.202 1.00 85.44 370 HIS A C 1
ATOM 2889 O O . HIS A 1 370 ? -21.703 17.910 17.342 1.00 85.44 370 HIS A O 1
ATOM 2895 N N . LYS A 1 371 ? -23.867 17.366 17.501 1.00 84.75 371 LYS A N 1
ATOM 2896 C CA . LYS A 1 371 ? -24.355 18.727 17.809 1.00 84.75 371 LYS A CA 1
ATOM 2897 C C . LYS A 1 371 ? -23.563 19.443 18.910 1.00 84.75 371 LYS A C 1
ATOM 2899 O O . LYS A 1 371 ? -23.407 20.656 18.837 1.00 84.75 371 LYS A O 1
ATOM 2904 N N . LYS A 1 372 ? -23.040 18.700 19.896 1.00 79.69 372 LYS A N 1
ATOM 2905 C CA . LYS A 1 372 ? -22.232 19.242 21.003 1.00 79.69 372 LYS A CA 1
ATOM 2906 C C . LYS A 1 372 ? -20.813 19.623 20.559 1.00 79.69 372 LYS A C 1
ATOM 2908 O O . LYS A 1 372 ? -20.289 20.638 21.001 1.00 79.69 372 LYS A O 1
ATOM 2913 N N . ALA A 1 373 ? -20.210 18.831 19.672 1.00 77.00 373 ALA A N 1
ATOM 2914 C CA . ALA A 1 373 ? -18.873 19.072 19.123 1.00 77.00 373 ALA A CA 1
ATOM 2915 C C . ALA A 1 373 ? -18.887 20.003 17.895 1.00 77.00 373 ALA A C 1
ATOM 2917 O O . ALA A 1 373 ? -17.893 20.660 17.599 1.00 77.00 373 ALA A O 1
ATOM 2918 N N . CYS A 1 374 ? -20.020 20.098 17.197 1.00 80.50 374 CYS A N 1
ATOM 2919 C CA . CYS A 1 374 ? -20.187 20.853 15.958 1.00 80.50 374 CYS A CA 1
ATOM 2920 C C . CYS A 1 374 ? -19.808 22.333 16.102 1.00 80.50 374 CYS A C 1
ATOM 2922 O O . CYS A 1 374 ? -19.228 22.895 15.178 1.00 80.50 374 CYS A O 1
ATOM 2924 N N . ALA A 1 375 ? -20.118 22.953 17.245 1.00 73.31 375 ALA A N 1
ATOM 2925 C CA . ALA A 1 375 ? -19.768 24.348 17.510 1.00 73.31 375 ALA A CA 1
ATOM 2926 C C . ALA A 1 375 ? -18.249 24.549 17.661 1.00 73.31 375 ALA A C 1
ATOM 2928 O O . ALA A 1 375 ? -17.713 25.521 17.144 1.00 73.31 375 ALA A O 1
ATOM 2929 N N . ARG A 1 376 ? -17.548 23.600 18.301 1.00 70.00 376 ARG A N 1
ATOM 2930 C CA . ARG A 1 376 ? -16.085 23.639 18.489 1.00 70.00 376 ARG A CA 1
ATOM 2931 C C . ARG A 1 376 ? -15.340 23.423 17.172 1.00 70.00 376 ARG A C 1
ATOM 2933 O O . ARG A 1 376 ? -14.373 24.112 16.885 1.00 70.00 376 ARG A O 1
ATOM 2940 N N . LEU A 1 377 ? -15.843 22.511 16.339 1.00 68.62 377 LEU A N 1
ATOM 2941 C CA . LEU A 1 377 ? -15.287 22.214 15.014 1.00 68.62 377 LEU A CA 1
ATOM 2942 C C . LEU A 1 377 ? -15.498 23.346 13.992 1.00 68.62 377 LEU A C 1
ATOM 2944 O O . LEU A 1 377 ? -14.876 23.325 12.939 1.00 68.62 377 LEU A O 1
ATOM 2948 N N . GLY A 1 378 ? -16.385 24.307 14.273 1.00 55.34 378 GLY A N 1
ATOM 2949 C CA . GLY A 1 378 ? -16.619 25.482 13.427 1.00 55.34 378 GLY A CA 1
ATOM 2950 C C . GLY A 1 378 ? -15.735 26.694 13.750 1.00 55.34 378 GLY A C 1
ATOM 2951 O O . GLY A 1 378 ? -15.856 27.699 13.062 1.00 55.34 378 GLY A O 1
ATOM 2952 N N . GLN A 1 379 ? -14.885 26.626 14.786 1.00 47.00 379 GLN A N 1
ATOM 2953 C CA . GLN A 1 379 ? -14.039 27.743 15.249 1.00 47.00 379 GLN A CA 1
ATOM 2954 C C . GLN A 1 379 ? -12.600 27.718 14.702 1.00 47.00 379 GLN A C 1
ATOM 2956 O O . GLN A 1 379 ? -11.810 28.602 15.021 1.00 47.00 379 GLN A O 1
ATOM 2961 N N . SER A 1 380 ? -12.245 26.760 13.842 1.00 33.28 380 SER A N 1
ATOM 2962 C CA . SER A 1 380 ? -11.078 26.921 12.965 1.00 33.28 380 SER A CA 1
ATOM 2963 C C . SER A 1 380 ? -11.398 28.009 11.931 1.00 33.28 380 SER A C 1
ATOM 2965 O O . SER A 1 380 ? -12.474 27.915 11.332 1.00 33.28 380 SER A O 1
ATOM 2967 N N . PRO A 1 381 ? -10.532 29.012 11.688 1.00 34.06 381 PRO A N 1
ATOM 2968 C CA . PRO A 1 381 ? -10.854 30.125 10.805 1.00 34.06 381 PRO A CA 1
ATOM 2969 C C . PRO A 1 381 ? -11.131 29.605 9.395 1.00 34.06 381 PRO A C 1
ATOM 2971 O O . PRO A 1 381 ? -10.233 29.229 8.643 1.00 34.06 381 PRO A O 1
ATOM 2974 N N . SER A 1 382 ? -12.412 29.570 9.040 1.00 30.17 382 SER A N 1
ATOM 2975 C CA . SER A 1 382 ? -12.855 29.374 7.675 1.00 30.17 382 SER A CA 1
ATOM 2976 C C . SER A 1 382 ? -12.485 30.626 6.890 1.00 30.17 382 SER A C 1
ATOM 2978 O O . SER A 1 382 ? -13.115 31.671 7.058 1.00 30.17 382 SER A O 1
ATOM 2980 N N . GLN A 1 383 ? -11.464 30.500 6.045 1.00 34.41 383 GLN A N 1
ATOM 2981 C CA . GLN A 1 383 ? -11.205 31.395 4.924 1.00 34.41 383 GLN A CA 1
ATOM 2982 C C . GLN A 1 383 ? -12.516 31.631 4.167 1.00 34.41 383 GLN A C 1
ATOM 2984 O O . GLN A 1 383 ? -13.067 30.713 3.563 1.00 34.41 383 GLN A O 1
ATOM 2989 N N . ASN A 1 384 ? -13.046 32.844 4.273 1.00 30.58 384 ASN A N 1
ATOM 2990 C CA . ASN A 1 384 ? -14.130 33.340 3.438 1.00 30.58 384 ASN A CA 1
ATOM 2991 C C . ASN A 1 384 ? -14.144 34.872 3.534 1.00 30.58 384 ASN A C 1
ATOM 2993 O O . ASN A 1 384 ? -15.059 35.477 4.088 1.00 30.58 384 ASN A O 1
ATOM 2997 N N . THR A 1 385 ? -13.105 35.510 3.004 1.00 29.72 385 THR A N 1
ATOM 2998 C CA . THR A 1 385 ? -13.195 36.913 2.593 1.00 29.72 385 THR A CA 1
ATOM 2999 C C . THR A 1 385 ? -13.639 36.923 1.136 1.00 29.72 385 THR A C 1
ATOM 3001 O O . THR A 1 385 ? -13.108 36.178 0.316 1.00 29.72 385 THR A O 1
ATOM 3004 N N . LYS A 1 386 ? -14.674 37.711 0.829 1.00 37.31 386 LYS A N 1
ATOM 3005 C CA . LYS A 1 386 ? -15.088 38.003 -0.546 1.00 37.31 386 LYS A CA 1
ATOM 3006 C C . LYS A 1 386 ? -13.917 38.669 -1.260 1.00 37.31 386 LYS A C 1
ATOM 3008 O O . LYS A 1 386 ? -13.334 39.598 -0.714 1.00 37.31 386 LYS A O 1
ATOM 3013 N N . ILE A 1 387 ? -13.614 38.192 -2.456 1.00 32.41 387 ILE A N 1
ATOM 3014 C CA . ILE A 1 387 ? -12.513 38.677 -3.277 1.00 32.41 387 ILE A CA 1
ATOM 3015 C C . ILE A 1 387 ? -13.107 39.161 -4.593 1.00 32.41 387 ILE A C 1
ATOM 3017 O O . ILE A 1 387 ? -13.833 38.416 -5.256 1.00 32.41 387 ILE A O 1
ATOM 3021 N N . SER A 1 388 ? -12.865 40.432 -4.900 1.00 34.94 388 SER A N 1
ATOM 3022 C CA . SER A 1 388 ? -13.203 41.057 -6.175 1.00 34.94 388 SER A CA 1
ATOM 3023 C C . SER A 1 388 ? -12.363 40.441 -7.294 1.00 34.94 388 SER A C 1
ATOM 3025 O O . SER A 1 388 ? -11.298 39.871 -7.059 1.00 34.94 388 SER A O 1
ATOM 3027 N N . ASP A 1 389 ? -12.841 40.557 -8.532 1.00 31.72 389 ASP A N 1
ATOM 3028 C CA . ASP A 1 389 ? -12.264 39.904 -9.715 1.00 31.72 389 ASP A CA 1
ATOM 3029 C C . ASP A 1 389 ? -10.808 40.298 -10.051 1.00 31.72 389 ASP A C 1
ATOM 3031 O O . ASP A 1 389 ? -10.232 39.748 -10.985 1.00 31.72 389 ASP A O 1
ATOM 3035 N N . VAL A 1 390 ? -10.183 41.172 -9.256 1.00 33.47 390 VAL A N 1
ATOM 3036 C CA . VAL A 1 390 ? -8.789 41.610 -9.404 1.00 33.47 390 VAL A CA 1
ATOM 3037 C C . VAL A 1 390 ? -7.793 40.686 -8.673 1.00 33.47 390 VAL A C 1
ATOM 3039 O O . VAL A 1 390 ? -6.670 40.537 -9.148 1.00 33.47 390 VAL A O 1
ATOM 3042 N N . ASP A 1 391 ? -8.178 39.957 -7.610 1.00 34.28 391 ASP A N 1
ATOM 3043 C CA . ASP A 1 391 ? -7.211 39.096 -6.883 1.00 34.28 391 ASP A CA 1
ATOM 3044 C C . ASP A 1 391 ? -7.150 37.635 -7.390 1.00 34.28 391 ASP A C 1
ATOM 3046 O O . ASP A 1 391 ? -6.398 36.812 -6.858 1.00 34.28 391 ASP A O 1
ATOM 3050 N N . LYS A 1 392 ? -7.903 37.272 -8.441 1.00 32.59 392 LYS A N 1
ATOM 3051 C CA . LYS A 1 392 ? -7.879 35.906 -9.011 1.00 32.59 392 LYS A CA 1
ATOM 3052 C C . LYS A 1 392 ? -6.529 35.535 -9.635 1.00 32.59 392 LYS A C 1
ATOM 3054 O O . LYS A 1 392 ? -6.181 34.354 -9.640 1.00 32.59 392 LYS A O 1
ATOM 3059 N N . GLU A 1 393 ? -5.756 36.512 -10.108 1.00 30.97 393 GLU A N 1
ATOM 3060 C CA . GLU A 1 393 ? -4.432 36.247 -10.684 1.00 30.97 393 GLU A CA 1
ATOM 3061 C C . GLU A 1 393 ? -3.319 36.157 -9.632 1.00 30.97 393 GLU A C 1
ATOM 3063 O O . GLU A 1 393 ? -2.406 35.347 -9.780 1.00 30.97 393 GLU A O 1
ATOM 3068 N N . GLN A 1 394 ? -3.422 36.879 -8.511 1.00 33.50 394 GLN A N 1
ATOM 3069 C CA . GLN A 1 394 ? -2.392 36.843 -7.462 1.00 33.50 394 GLN A CA 1
ATOM 3070 C C . GLN A 1 394 ? -2.536 35.645 -6.501 1.00 33.50 394 GLN A C 1
ATOM 3072 O O . GLN A 1 394 ? -1.554 35.198 -5.904 1.00 33.50 394 GLN A O 1
ATOM 3077 N N . ILE A 1 395 ? -3.729 35.048 -6.385 1.00 35.47 395 ILE A N 1
ATOM 3078 C CA . ILE A 1 395 ? -4.009 33.949 -5.436 1.00 35.47 395 ILE A CA 1
ATOM 3079 C C . ILE A 1 395 ? -3.572 32.563 -5.941 1.00 35.47 395 ILE A C 1
ATOM 3081 O O . ILE A 1 395 ? -3.452 31.628 -5.145 1.00 35.47 395 ILE A O 1
ATOM 3085 N N . LYS A 1 396 ? -3.210 32.405 -7.222 1.00 31.70 396 LYS A N 1
ATOM 3086 C CA . LYS A 1 396 ? -2.572 31.160 -7.698 1.00 31.70 396 LYS A CA 1
ATOM 3087 C C . LYS A 1 396 ? -1.197 30.896 -7.056 1.00 31.70 396 LYS A C 1
ATOM 3089 O O . LYS A 1 396 ? -0.736 29.759 -7.089 1.00 31.70 396 LYS A O 1
ATOM 3094 N N . ALA A 1 397 ? -0.562 31.891 -6.429 1.00 33.47 397 ALA A N 1
ATOM 3095 C CA . ALA A 1 397 ? 0.827 31.787 -5.977 1.00 33.47 397 ALA A CA 1
ATOM 3096 C C . ALA A 1 397 ? 1.050 31.313 -4.521 1.00 33.47 397 ALA A C 1
ATOM 3098 O O . ALA A 1 397 ? 2.188 30.999 -4.180 1.00 33.47 397 ALA A O 1
ATOM 3099 N N . LYS A 1 398 ? 0.032 31.225 -3.645 1.00 35.31 398 LYS A N 1
ATOM 3100 C CA . LYS A 1 398 ? 0.240 30.887 -2.212 1.00 35.31 398 LYS A CA 1
ATOM 3101 C C . LYS A 1 398 ? -0.839 29.973 -1.606 1.00 35.31 398 LYS A C 1
ATOM 3103 O O . LYS A 1 398 ? -1.546 30.352 -0.675 1.00 35.31 398 LYS A O 1
ATOM 3108 N N . ARG A 1 399 ? -0.938 28.731 -2.089 1.00 33.41 399 ARG A N 1
ATOM 3109 C CA . ARG A 1 399 ? -1.402 27.607 -1.247 1.00 33.41 399 ARG A CA 1
ATOM 3110 C C . ARG A 1 399 ? -0.190 27.061 -0.473 1.00 33.41 399 ARG A C 1
ATOM 3112 O O . ARG A 1 399 ? 0.874 27.001 -1.084 1.00 33.41 399 ARG A O 1
ATOM 3119 N N . PRO A 1 400 ? -0.297 26.664 0.811 1.00 34.31 400 PRO A N 1
ATOM 3120 C CA . PRO A 1 400 ? 0.751 25.856 1.433 1.00 34.31 400 PRO A CA 1
ATOM 3121 C C . PRO A 1 400 ? 0.847 24.538 0.653 1.00 34.31 400 PRO A C 1
ATOM 3123 O O . PRO A 1 400 ? -0.142 23.807 0.554 1.00 34.31 400 PRO A O 1
ATOM 3126 N N . ARG A 1 401 ? 1.995 24.307 0.014 1.00 51.94 401 ARG A N 1
ATOM 3127 C CA . ARG A 1 401 ? 2.252 23.152 -0.854 1.00 51.94 401 ARG A CA 1
ATOM 3128 C C . ARG A 1 401 ? 2.557 21.937 0.023 1.00 51.94 401 ARG A C 1
ATOM 3130 O O . ARG A 1 401 ? 3.078 22.073 1.125 1.00 51.94 401 ARG A O 1
ATOM 3137 N N . GLY A 1 402 ? 2.149 20.748 -0.414 1.00 50.50 402 GLY A N 1
ATOM 3138 C CA . GLY A 1 402 ? 2.488 19.512 0.299 1.00 50.50 402 GLY A CA 1
ATOM 3139 C C . GLY A 1 402 ? 3.943 19.095 0.036 1.00 50.50 402 GLY A C 1
ATOM 3140 O O . GLY A 1 402 ? 4.475 19.445 -1.013 1.00 50.50 402 GLY A O 1
ATOM 3141 N N . PRO A 1 403 ? 4.569 18.267 0.895 1.00 54.72 403 PRO A N 1
ATOM 3142 C CA . PRO A 1 403 ? 5.963 17.836 0.721 1.00 54.72 403 PRO A CA 1
ATOM 3143 C C . PRO A 1 403 ? 6.206 17.072 -0.593 1.00 54.72 403 PRO A C 1
ATOM 3145 O O . PRO A 1 403 ? 7.291 17.138 -1.153 1.00 54.72 403 PRO A O 1
ATOM 3148 N N . ILE A 1 404 ? 5.190 16.376 -1.123 1.00 55.19 404 ILE A N 1
ATOM 3149 C CA . ILE A 1 404 ? 5.259 15.733 -2.448 1.00 55.19 404 ILE A CA 1
ATOM 3150 C C . ILE A 1 404 ? 5.245 16.784 -3.559 1.00 55.19 404 ILE A C 1
ATOM 3152 O O . ILE A 1 404 ? 6.007 16.680 -4.510 1.00 55.19 404 ILE A O 1
ATOM 3156 N N . GLU A 1 405 ? 4.382 17.794 -3.438 1.00 57.31 405 GLU A N 1
ATOM 3157 C CA . GLU A 1 405 ? 4.283 18.862 -4.427 1.00 57.31 405 GLU A CA 1
ATOM 3158 C C . GLU A 1 405 ? 5.599 19.644 -4.457 1.00 57.31 405 GLU A C 1
ATOM 3160 O O . GLU A 1 405 ? 6.175 19.777 -5.524 1.00 57.31 405 GLU A O 1
ATOM 3165 N N . GLU A 1 406 ? 6.160 20.035 -3.311 1.00 61.69 406 GLU A N 1
ATOM 3166 C CA . GLU A 1 406 ? 7.467 20.708 -3.238 1.00 61.69 406 GLU A CA 1
ATOM 3167 C C . GLU A 1 406 ? 8.637 19.850 -3.747 1.00 61.69 406 GLU A C 1
ATOM 3169 O O . GLU A 1 406 ? 9.481 20.364 -4.482 1.00 61.69 406 GLU A O 1
ATOM 3174 N N . ALA A 1 407 ? 8.661 18.543 -3.451 1.00 57.88 407 ALA A N 1
ATOM 3175 C CA . ALA A 1 407 ? 9.651 17.623 -4.022 1.00 57.88 407 ALA A CA 1
ATOM 3176 C C . ALA A 1 407 ? 9.557 17.534 -5.560 1.00 57.88 407 ALA A C 1
ATOM 3178 O O . ALA A 1 407 ? 10.569 17.354 -6.233 1.00 57.88 407 ALA A O 1
ATOM 3179 N N . ILE A 1 408 ? 8.360 17.694 -6.130 1.00 57.97 408 ILE A N 1
ATOM 3180 C CA . ILE A 1 408 ? 8.144 17.756 -7.583 1.00 57.97 408 ILE A CA 1
ATOM 3181 C C . ILE A 1 408 ? 8.506 19.153 -8.132 1.00 57.97 408 ILE A C 1
ATOM 3183 O O . ILE A 1 408 ? 9.116 19.256 -9.193 1.00 57.97 408 ILE A O 1
ATOM 3187 N N . GLN A 1 409 ? 8.183 20.241 -7.416 1.00 54.38 409 GLN A N 1
ATOM 3188 C CA . GLN A 1 409 ? 8.348 21.620 -7.907 1.00 54.38 409 GLN A CA 1
ATOM 3189 C C . GLN A 1 409 ? 9.785 22.148 -7.878 1.00 54.38 409 GLN A C 1
ATOM 3191 O O . GLN A 1 409 ? 10.131 22.966 -8.732 1.00 54.38 409 GLN A O 1
ATOM 3196 N N . ASN A 1 410 ? 10.629 21.671 -6.956 1.00 54.50 410 ASN A N 1
ATOM 3197 C CA . ASN A 1 410 ? 12.058 22.015 -6.925 1.00 54.50 410 ASN A CA 1
ATOM 3198 C C . ASN A 1 410 ? 12.829 21.523 -8.178 1.00 54.50 410 ASN A C 1
ATOM 3200 O O . ASN A 1 410 ? 14.027 21.765 -8.287 1.00 54.50 410 ASN A O 1
ATOM 3204 N N . GLY A 1 411 ? 12.143 20.887 -9.143 1.00 47.38 411 GLY A N 1
ATOM 3205 C CA . GLY A 1 411 ? 12.654 20.472 -10.454 1.00 47.38 411 GLY A CA 1
ATOM 3206 C C . GLY A 1 411 ? 11.857 20.964 -11.676 1.00 47.38 411 GLY A C 1
ATOM 3207 O O . GLY A 1 411 ? 11.911 20.300 -12.698 1.00 47.38 411 GLY A O 1
ATOM 3208 N N . ALA A 1 412 ? 11.161 22.108 -11.593 1.00 37.97 412 ALA A N 1
ATOM 3209 C CA . ALA A 1 412 ? 10.338 22.715 -12.658 1.00 37.97 412 ALA A CA 1
ATOM 3210 C C . ALA A 1 412 ? 8.988 22.008 -12.931 1.00 37.97 412 ALA A C 1
ATOM 3212 O O . ALA A 1 412 ? 8.888 20.925 -13.490 1.00 37.97 412 ALA A O 1
ATOM 3213 N N . VAL A 1 413 ? 7.903 22.684 -12.540 1.00 38.59 413 VAL A N 1
ATOM 3214 C CA . VAL A 1 413 ? 6.513 22.175 -12.508 1.00 38.59 413 VAL A CA 1
ATOM 3215 C C . VAL A 1 413 ? 5.867 22.022 -13.884 1.00 38.59 413 VAL A C 1
ATOM 3217 O O . VAL A 1 413 ? 4.821 21.389 -13.996 1.00 38.59 413 VAL A O 1
ATOM 3220 N N . ASN A 1 414 ? 6.447 22.601 -14.932 1.00 46.19 414 ASN A N 1
ATOM 3221 C CA . ASN A 1 414 ? 5.748 22.671 -16.211 1.00 46.19 414 ASN A CA 1
ATOM 3222 C C . ASN A 1 414 ? 5.840 21.384 -17.049 1.00 46.19 414 ASN A C 1
ATOM 3224 O O . ASN A 1 414 ? 5.051 21.263 -17.979 1.00 46.19 414 ASN A O 1
ATOM 3228 N N . ASP A 1 415 ? 6.681 20.412 -16.666 1.00 45.84 415 ASP A N 1
ATOM 3229 C CA . ASP A 1 415 ? 7.025 19.256 -17.512 1.00 45.84 415 ASP A CA 1
ATOM 3230 C C . ASP A 1 415 ? 6.908 17.884 -16.799 1.00 45.84 415 ASP A C 1
ATOM 3232 O O . ASP A 1 415 ? 7.605 16.938 -17.154 1.00 45.84 415 ASP A O 1
ATOM 3236 N N . TYR A 1 416 ? 6.054 17.714 -15.773 1.00 51.12 416 TYR A N 1
ATOM 3237 C CA . TYR A 1 416 ? 5.810 16.357 -15.242 1.00 51.12 416 TYR A CA 1
ATOM 3238 C C . TYR A 1 416 ? 4.936 15.549 -16.212 1.00 51.12 416 TYR A C 1
ATOM 3240 O O . TYR A 1 416 ? 3.704 15.583 -16.140 1.00 51.12 416 TYR A O 1
ATOM 3248 N N . ILE A 1 417 ? 5.583 14.798 -17.100 1.00 60.00 417 ILE A N 1
ATOM 3249 C CA . ILE A 1 417 ? 4.964 13.807 -17.980 1.00 60.00 417 ILE A CA 1
ATOM 3250 C C . ILE A 1 417 ? 5.406 12.427 -17.484 1.00 60.00 417 ILE A C 1
ATOM 3252 O O . ILE A 1 417 ? 6.594 12.130 -17.408 1.00 60.00 417 ILE A O 1
ATOM 3256 N N . HIS A 1 418 ? 4.449 11.566 -17.118 1.00 67.69 418 HIS A N 1
ATOM 3257 C CA . HIS A 1 418 ? 4.726 10.219 -16.588 1.00 67.69 418 HIS A CA 1
ATOM 3258 C C . HIS A 1 418 ? 5.652 9.389 -17.502 1.00 67.69 418 HIS A C 1
ATOM 3260 O O . HIS A 1 418 ? 6.393 8.534 -17.013 1.00 67.69 418 HIS A O 1
ATOM 3266 N N . GLU A 1 419 ? 5.586 9.641 -18.811 1.00 71.19 419 GLU A N 1
ATOM 3267 C CA . GLU A 1 419 ? 6.344 8.961 -19.867 1.00 71.19 419 GLU A CA 1
ATOM 3268 C C . GLU A 1 419 ? 7.835 9.333 -19.893 1.00 71.19 419 GLU A C 1
ATOM 3270 O O . GLU A 1 419 ? 8.642 8.504 -20.303 1.00 71.19 419 GLU A O 1
ATOM 3275 N N . ASP A 1 420 ? 8.217 10.508 -19.380 1.00 74.69 420 ASP A N 1
ATOM 3276 C CA . ASP A 1 420 ? 9.618 10.965 -19.351 1.00 74.69 420 ASP A CA 1
ATOM 3277 C C . ASP A 1 420 ? 10.404 10.378 -18.166 1.00 74.69 420 ASP A C 1
ATOM 3279 O O . ASP A 1 420 ? 11.633 10.453 -18.101 1.00 74.69 420 ASP A O 1
ATOM 3283 N N . CYS A 1 421 ? 9.699 9.771 -17.209 1.00 83.88 421 CYS A N 1
ATOM 3284 C CA . CYS A 1 421 ? 10.302 9.137 -16.049 1.00 83.88 421 CYS A CA 1
ATOM 3285 C C . CYS A 1 421 ? 10.697 7.687 -16.341 1.00 83.88 421 CYS A C 1
ATOM 3287 O O . CYS A 1 421 ? 9.934 6.911 -16.916 1.00 83.88 421 CYS A O 1
ATOM 3289 N N . ILE A 1 422 ? 11.870 7.273 -15.860 1.00 86.75 422 ILE A N 1
ATOM 3290 C CA . ILE A 1 422 ? 12.324 5.888 -16.004 1.00 86.75 422 ILE A CA 1
ATOM 3291 C C . ILE A 1 422 ? 11.673 5.028 -14.915 1.00 86.75 422 ILE A C 1
ATOM 3293 O O . ILE A 1 422 ? 11.924 5.226 -13.727 1.00 86.75 422 ILE A O 1
ATOM 3297 N N . TRP A 1 423 ? 10.866 4.042 -15.312 1.00 87.56 423 TRP A N 1
ATOM 3298 C CA . TRP A 1 423 ? 10.213 3.095 -14.402 1.00 87.56 423 TRP A CA 1
ATOM 3299 C C . TRP A 1 423 ? 10.795 1.690 -14.565 1.00 87.56 423 TRP A C 1
ATOM 3301 O O . TRP A 1 423 ? 10.810 1.128 -15.663 1.00 87.56 423 TRP A O 1
ATOM 3311 N N . ARG A 1 424 ? 11.238 1.086 -13.462 1.00 87.19 424 ARG A N 1
ATOM 3312 C CA . ARG A 1 424 ? 11.657 -0.321 -13.415 1.00 87.19 424 ARG A CA 1
ATOM 3313 C C . ARG A 1 424 ? 10.508 -1.216 -12.965 1.00 87.19 424 ARG A C 1
ATOM 3315 O O . ARG A 1 424 ? 9.698 -0.831 -12.123 1.00 87.19 424 ARG A O 1
ATOM 3322 N N . ARG A 1 425 ? 10.427 -2.426 -13.529 1.00 75.75 425 ARG A N 1
ATOM 3323 C CA . ARG A 1 425 ? 9.287 -3.339 -13.320 1.00 75.75 425 ARG A CA 1
ATOM 3324 C C . ARG A 1 425 ? 9.307 -3.987 -11.937 1.00 75.75 425 ARG A C 1
ATOM 3326 O O . ARG A 1 425 ? 8.264 -4.435 -11.465 1.00 75.75 425 ARG A O 1
ATOM 3333 N N . GLY A 1 426 ? 10.476 -4.056 -11.297 1.00 66.19 426 GLY A N 1
ATOM 3334 C CA . GLY A 1 426 ? 10.645 -4.649 -9.973 1.00 66.19 426 GLY A CA 1
ATOM 3335 C C . GLY A 1 426 ? 10.512 -6.172 -9.979 1.00 66.19 426 GLY A C 1
ATOM 3336 O O . GLY A 1 426 ? 10.143 -6.753 -8.963 1.00 66.19 426 GLY A O 1
ATOM 3337 N N . ASN A 1 427 ? 10.768 -6.821 -11.118 1.00 71.31 427 ASN A N 1
ATOM 3338 C CA . ASN A 1 427 ? 10.675 -8.274 -11.282 1.00 71.31 427 ASN A CA 1
ATOM 3339 C C . ASN A 1 427 ? 11.858 -8.813 -12.093 1.00 71.31 427 ASN A C 1
ATOM 3341 O O . ASN A 1 427 ? 12.682 -8.046 -12.593 1.00 71.31 427 ASN A O 1
ATOM 3345 N N . ASP A 1 428 ? 11.999 -10.134 -12.205 1.00 63.00 428 ASP A N 1
ATOM 3346 C CA . ASP A 1 428 ? 13.168 -10.794 -12.821 1.00 63.00 428 ASP A CA 1
ATOM 3347 C C . ASP A 1 428 ? 13.385 -10.483 -14.308 1.00 63.00 428 ASP A C 1
ATOM 3349 O O . ASP A 1 428 ? 14.399 -10.884 -14.872 1.00 63.00 428 ASP A O 1
ATOM 3353 N N . ARG A 1 429 ? 12.469 -9.734 -14.938 1.00 65.56 429 ARG A N 1
ATOM 3354 C CA . ARG A 1 429 ? 12.651 -9.222 -16.298 1.00 65.56 429 ARG A CA 1
ATOM 3355 C C . ARG A 1 429 ? 13.515 -7.961 -16.364 1.00 65.56 429 ARG A C 1
ATOM 3357 O O . ARG A 1 429 ? 13.966 -7.647 -17.460 1.00 65.56 429 ARG A O 1
ATOM 3364 N N . ASP A 1 430 ? 13.738 -7.231 -15.265 1.00 74.56 430 ASP A N 1
ATOM 3365 C CA . ASP A 1 430 ? 14.745 -6.161 -15.290 1.00 74.56 430 ASP A CA 1
ATOM 3366 C C . ASP A 1 430 ? 16.146 -6.790 -15.245 1.00 74.56 430 ASP A C 1
ATOM 3368 O O . ASP A 1 430 ? 16.442 -7.629 -14.388 1.00 74.56 430 ASP A O 1
ATOM 3372 N N . SER A 1 431 ? 17.009 -6.390 -16.175 1.00 79.00 431 SER A N 1
ATOM 3373 C CA . SER A 1 431 ? 18.395 -6.848 -16.229 1.00 79.00 431 SER A CA 1
ATOM 3374 C C . SER A 1 431 ? 19.176 -6.334 -15.016 1.00 79.00 431 SER A C 1
ATOM 3376 O O . SER A 1 431 ? 19.102 -5.152 -14.694 1.00 79.00 431 SER A O 1
ATOM 3378 N N . CYS A 1 432 ? 19.938 -7.215 -14.360 1.00 83.12 432 CYS A N 1
ATOM 3379 C CA . CYS A 1 432 ? 20.942 -6.817 -13.372 1.00 83.12 432 CYS A CA 1
ATOM 3380 C C . CYS A 1 432 ? 22.339 -7.263 -13.850 1.00 83.12 432 CYS A C 1
ATOM 3382 O O . CYS A 1 432 ? 22.462 -8.428 -14.246 1.00 83.12 432 CYS A O 1
ATOM 3384 N N . PRO A 1 433 ? 23.386 -6.421 -13.747 1.00 84.19 433 PRO A N 1
ATOM 3385 C CA . PRO A 1 433 ? 23.369 -5.046 -13.230 1.00 84.19 433 PRO A CA 1
ATOM 3386 C C . PRO A 1 433 ? 22.435 -4.122 -14.023 1.00 84.19 433 PRO A C 1
ATOM 3388 O O . PRO A 1 433 ? 22.271 -4.300 -15.228 1.00 84.19 433 PRO A O 1
ATOM 3391 N N . ASP A 1 434 ? 21.762 -3.206 -13.325 1.00 88.62 434 ASP A N 1
ATOM 3392 C CA . ASP A 1 434 ? 20.885 -2.229 -13.973 1.00 88.62 434 ASP A CA 1
ATOM 3393 C C . ASP A 1 434 ? 21.774 -1.205 -14.700 1.00 88.62 434 ASP A C 1
ATOM 3395 O O . ASP A 1 434 ? 22.691 -0.678 -14.070 1.00 88.62 434 ASP A O 1
ATOM 3399 N N . PRO A 1 435 ? 21.551 -0.918 -15.995 1.00 87.38 435 PRO A N 1
ATOM 3400 C CA . PRO A 1 435 ? 22.425 -0.026 -16.764 1.00 87.38 435 PRO A CA 1
ATOM 3401 C C . PRO A 1 435 ? 22.447 1.420 -16.241 1.00 87.38 435 PRO A C 1
ATOM 3403 O O . PRO A 1 435 ? 23.402 2.151 -16.496 1.00 87.38 435 PRO A O 1
ATOM 3406 N N . GLU A 1 436 ? 21.416 1.821 -15.494 1.00 91.88 436 GLU A N 1
ATOM 3407 C CA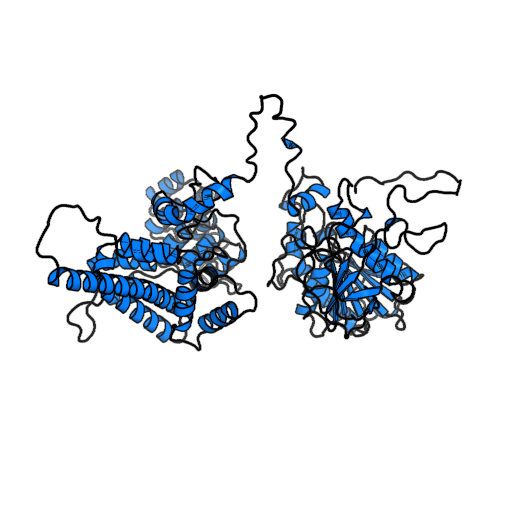 . GLU A 1 436 ? 21.269 3.160 -14.916 1.00 91.88 436 GLU A CA 1
ATOM 3408 C C . GLU A 1 436 ? 21.702 3.219 -13.441 1.00 91.88 436 GLU A C 1
ATOM 3410 O O . GLU A 1 436 ? 21.533 4.248 -12.785 1.00 91.88 436 GLU A O 1
ATOM 3415 N N . VAL A 1 437 ? 22.249 2.122 -12.900 1.00 93.38 437 VAL A N 1
ATOM 3416 C CA . VAL A 1 437 ? 22.804 2.062 -11.542 1.00 93.38 437 VAL A CA 1
ATOM 3417 C C . VAL A 1 437 ? 24.292 1.760 -11.622 1.00 93.38 437 VAL A C 1
ATOM 3419 O O . VAL A 1 437 ? 24.701 0.644 -11.943 1.00 93.38 437 VAL A O 1
ATOM 3422 N N . ARG A 1 438 ? 25.113 2.749 -11.274 1.00 93.62 438 ARG A N 1
ATOM 3423 C CA . ARG A 1 438 ? 26.576 2.662 -11.335 1.00 93.62 438 ARG A CA 1
ATOM 3424 C C . ARG A 1 438 ? 27.169 2.664 -9.939 1.00 93.62 438 ARG A C 1
ATOM 3426 O O . ARG A 1 438 ? 26.655 3.307 -9.027 1.00 93.62 438 ARG A O 1
ATOM 3433 N N . VAL A 1 439 ? 28.265 1.934 -9.764 1.00 95.06 439 VAL A N 1
ATOM 3434 C CA . VAL A 1 439 ? 29.004 1.894 -8.499 1.00 95.06 439 VAL A CA 1
ATOM 3435 C C . VAL A 1 439 ? 30.424 2.353 -8.765 1.00 95.06 439 VAL A C 1
ATOM 3437 O O . VAL A 1 439 ? 31.118 1.768 -9.590 1.00 95.06 439 VAL A O 1
ATOM 3440 N N . TYR A 1 440 ? 30.856 3.388 -8.056 1.00 94.81 440 TYR A N 1
ATOM 3441 C CA . TYR A 1 440 ? 32.183 3.970 -8.199 1.00 94.81 440 TYR A CA 1
ATOM 3442 C C . TYR A 1 440 ? 32.996 3.763 -6.927 1.00 94.81 440 TYR A C 1
ATOM 3444 O O . TYR A 1 440 ? 32.534 4.098 -5.838 1.00 94.81 440 TYR A O 1
ATOM 3452 N N . LEU A 1 441 ? 34.222 3.268 -7.062 1.00 95.12 441 LEU A N 1
ATOM 3453 C CA . LEU A 1 441 ? 35.207 3.268 -5.988 1.00 95.12 441 LEU A CA 1
ATOM 3454 C C . LEU A 1 441 ? 35.996 4.576 -6.014 1.00 95.12 441 LEU A C 1
ATOM 3456 O O . LEU A 1 441 ? 36.546 4.981 -7.039 1.00 95.12 441 LEU A O 1
ATOM 3460 N N . TYR A 1 442 ? 36.067 5.199 -4.847 1.00 93.31 442 TYR A N 1
ATOM 3461 C CA . TYR A 1 442 ? 36.932 6.318 -4.541 1.00 93.31 442 TYR A CA 1
ATOM 3462 C C . TYR A 1 442 ? 37.886 5.899 -3.427 1.00 93.31 442 TYR A C 1
ATOM 3464 O O . TYR A 1 442 ? 37.455 5.473 -2.348 1.00 93.31 442 TYR A O 1
ATOM 3472 N N . THR A 1 443 ? 39.182 6.068 -3.672 1.00 90.44 443 THR A N 1
ATOM 3473 C CA . THR A 1 443 ? 40.215 5.918 -2.650 1.00 90.44 443 THR A CA 1
ATOM 3474 C C . THR A 1 443 ? 41.086 7.174 -2.577 1.00 90.44 443 THR A C 1
ATOM 3476 O O . THR A 1 443 ? 41.346 7.810 -3.601 1.00 90.44 443 THR A O 1
ATOM 3479 N N . PRO A 1 444 ? 41.505 7.590 -1.366 1.00 86.81 444 PRO A N 1
ATOM 3480 C CA . PRO A 1 444 ? 42.398 8.728 -1.176 1.00 86.81 444 PRO A CA 1
ATOM 3481 C C . PRO A 1 444 ? 43.624 8.671 -2.097 1.00 86.81 444 PRO A C 1
ATOM 3483 O O . PRO A 1 444 ? 44.392 7.713 -2.034 1.00 86.81 444 PRO A O 1
ATOM 3486 N N . GLY A 1 445 ? 43.803 9.703 -2.926 1.00 80.50 445 GLY A N 1
ATOM 3487 C CA . GLY A 1 445 ? 44.940 9.840 -3.845 1.00 80.50 445 GLY A CA 1
ATOM 3488 C C . GLY A 1 445 ? 44.759 9.215 -5.234 1.00 80.50 445 GLY A C 1
ATOM 3489 O O . GLY A 1 445 ? 45.610 9.444 -6.088 1.00 80.50 445 GLY A O 1
ATOM 3490 N N . ASN A 1 446 ? 43.659 8.499 -5.488 1.00 83.06 446 ASN A N 1
ATOM 3491 C CA . ASN A 1 446 ? 43.384 7.850 -6.772 1.00 83.06 446 ASN A CA 1
ATOM 3492 C C . ASN A 1 446 ? 42.204 8.496 -7.510 1.00 83.06 446 ASN A C 1
ATOM 3494 O O . ASN A 1 446 ? 41.324 9.120 -6.912 1.00 83.06 446 ASN A O 1
ATOM 3498 N N . ASN A 1 447 ? 42.167 8.313 -8.832 1.00 84.94 447 ASN A N 1
ATOM 3499 C CA . ASN A 1 447 ? 41.004 8.678 -9.637 1.00 84.94 447 ASN A CA 1
ATOM 3500 C C . ASN A 1 447 ? 39.828 7.745 -9.328 1.00 84.94 447 ASN A C 1
ATOM 3502 O O . ASN A 1 447 ? 40.019 6.574 -9.001 1.00 84.94 447 ASN A O 1
ATOM 3506 N N . ARG A 1 448 ? 38.601 8.256 -9.473 1.00 88.94 448 ARG A N 1
ATOM 3507 C CA . ARG A 1 448 ? 37.401 7.420 -9.344 1.00 88.94 448 ARG A CA 1
ATOM 3508 C C . ARG A 1 448 ? 37.420 6.303 -10.386 1.00 88.94 448 ARG A C 1
ATOM 3510 O O . ARG A 1 448 ? 37.785 6.546 -11.539 1.00 88.94 448 ARG A O 1
ATOM 3517 N N . ARG A 1 449 ? 36.933 5.125 -10.012 1.00 92.50 449 ARG A N 1
ATOM 3518 C CA . ARG A 1 449 ? 36.844 3.975 -10.914 1.00 92.50 449 ARG A CA 1
ATOM 3519 C C . ARG A 1 449 ? 35.472 3.330 -10.846 1.00 92.50 449 ARG A C 1
ATOM 3521 O O . ARG A 1 449 ? 34.955 3.085 -9.762 1.00 92.50 449 ARG A O 1
ATOM 3528 N N . GLU A 1 450 ? 34.886 3.068 -12.004 1.00 92.94 450 GLU A N 1
ATOM 3529 C CA . GLU A 1 450 ? 33.597 2.388 -12.113 1.00 92.94 450 GLU A CA 1
ATOM 3530 C C . GLU A 1 450 ? 33.764 0.873 -11.959 1.00 92.94 450 GLU A C 1
ATOM 3532 O O . GLU A 1 450 ? 34.730 0.283 -12.451 1.00 92.94 450 GLU A O 1
ATOM 3537 N N . LEU A 1 451 ? 32.835 0.256 -11.233 1.00 91.06 451 LEU A N 1
ATOM 3538 C CA . LEU A 1 451 ? 32.805 -1.176 -10.989 1.00 91.06 451 LEU A CA 1
ATOM 3539 C C . LEU A 1 451 ? 32.466 -1.949 -12.259 1.00 91.06 451 LEU A C 1
ATOM 3541 O O . LEU A 1 451 ? 31.336 -1.890 -12.737 1.00 91.06 451 LEU A O 1
ATOM 3545 N N . ASP A 1 452 ? 33.411 -2.764 -12.725 1.00 87.31 452 ASP A N 1
ATOM 3546 C CA . ASP A 1 452 ? 33.143 -3.787 -13.727 1.00 87.31 452 ASP A CA 1
ATOM 3547 C C . ASP A 1 452 ? 32.964 -5.144 -13.041 1.00 87.31 452 ASP A C 1
ATOM 3549 O O . ASP A 1 452 ? 33.909 -5.787 -12.589 1.00 87.31 452 ASP A O 1
ATOM 3553 N N . SER A 1 453 ? 31.712 -5.593 -12.975 1.00 73.69 453 SER A N 1
ATOM 3554 C CA . SER A 1 453 ? 31.346 -6.892 -12.398 1.00 73.69 453 SER A CA 1
ATOM 3555 C C . SER A 1 453 ? 31.894 -8.112 -13.156 1.00 73.69 453 SER A C 1
ATOM 3557 O O . SER A 1 453 ? 31.784 -9.228 -12.646 1.00 73.69 453 SER A O 1
ATOM 3559 N N . ARG A 1 454 ? 32.444 -7.932 -14.365 1.00 80.75 454 ARG A N 1
ATOM 3560 C CA . ARG A 1 454 ? 33.014 -9.009 -15.192 1.00 80.75 454 ARG A CA 1
ATOM 3561 C C . ARG A 1 454 ? 34.476 -9.292 -14.858 1.00 80.75 454 ARG A C 1
ATOM 3563 O O . ARG A 1 454 ? 34.963 -10.381 -15.155 1.00 80.75 454 ARG A O 1
ATOM 3570 N N . GLU A 1 455 ? 35.166 -8.340 -14.241 1.00 85.50 455 GLU A N 1
ATOM 3571 C CA . GLU A 1 455 ? 36.569 -8.468 -13.859 1.00 85.50 455 GLU A CA 1
ATOM 3572 C C . GLU A 1 455 ? 36.704 -9.240 -12.533 1.00 85.50 455 GLU A C 1
ATOM 3574 O O . GLU A 1 455 ? 36.294 -8.784 -11.464 1.00 85.50 455 GLU A O 1
ATOM 3579 N N . SER A 1 456 ? 37.306 -10.433 -12.590 1.00 83.12 456 SER A N 1
ATOM 3580 C CA . SER A 1 456 ? 37.434 -11.352 -11.444 1.00 83.12 456 SER A CA 1
ATOM 3581 C C . SER A 1 456 ? 38.391 -10.884 -10.342 1.00 83.12 456 SER A C 1
ATOM 3583 O O . SER A 1 456 ? 38.413 -11.457 -9.255 1.00 83.12 456 SER A O 1
ATOM 3585 N N . ASP A 1 457 ? 39.208 -9.875 -10.614 1.00 83.38 457 ASP A N 1
ATOM 3586 C CA . ASP A 1 457 ? 40.187 -9.284 -9.702 1.00 83.38 457 ASP A CA 1
ATOM 3587 C C . ASP A 1 457 ? 40.020 -7.761 -9.585 1.00 83.38 457 ASP A C 1
ATOM 3589 O O . ASP A 1 457 ? 40.895 -7.082 -9.038 1.00 83.38 457 ASP A O 1
ATOM 3593 N N . TRP A 1 458 ? 38.869 -7.227 -10.022 1.00 90.06 458 TRP A N 1
ATOM 3594 C CA . TRP A 1 458 ? 38.575 -5.792 -10.033 1.00 90.06 458 TRP A CA 1
ATOM 3595 C C . TRP A 1 458 ? 38.913 -5.136 -8.688 1.00 90.06 458 TRP A C 1
ATOM 3597 O O . TRP A 1 458 ? 39.619 -4.125 -8.628 1.00 90.06 458 TRP A O 1
ATOM 3607 N N . LEU A 1 459 ? 38.488 -5.765 -7.588 1.00 87.50 459 LEU A N 1
ATOM 3608 C CA . LEU A 1 459 ? 38.676 -5.227 -6.246 1.00 87.50 459 LEU A CA 1
ATOM 3609 C C . LEU A 1 459 ? 40.157 -5.084 -5.864 1.00 87.50 459 LEU A C 1
ATOM 3611 O O . LEU A 1 459 ? 40.447 -4.260 -5.027 1.00 87.50 459 LEU A O 1
ATOM 3615 N N . ARG A 1 460 ? 41.118 -5.807 -6.449 1.00 81.00 460 ARG A N 1
ATOM 3616 C CA . ARG A 1 460 ? 42.512 -5.824 -5.952 1.00 81.00 460 ARG A CA 1
ATOM 3617 C C . ARG A 1 460 ? 43.374 -4.618 -6.335 1.00 81.00 460 ARG A C 1
ATOM 3619 O O . ARG A 1 460 ? 44.430 -4.445 -5.741 1.00 81.00 460 ARG A O 1
ATOM 3626 N N . HIS A 1 461 ? 42.965 -3.823 -7.319 1.00 78.50 461 HIS A N 1
ATOM 3627 C CA . HIS A 1 461 ? 43.851 -2.828 -7.936 1.00 78.50 461 HIS A CA 1
ATOM 3628 C C . HIS A 1 461 ? 43.981 -1.523 -7.127 1.00 78.50 461 HIS A C 1
ATOM 3630 O O . HIS A 1 461 ? 45.093 -1.113 -6.816 1.00 78.50 461 HIS A O 1
ATOM 3636 N N . ASP A 1 462 ? 42.862 -0.904 -6.736 1.00 80.31 462 ASP A N 1
ATOM 3637 C CA . ASP A 1 462 ? 42.844 0.432 -6.099 1.00 80.31 462 ASP A CA 1
ATOM 3638 C C . ASP A 1 462 ? 42.258 0.417 -4.680 1.00 80.31 462 ASP A C 1
ATOM 3640 O O . ASP A 1 462 ? 41.967 1.466 -4.101 1.00 80.31 462 ASP A O 1
ATOM 3644 N N . TYR A 1 463 ? 42.031 -0.782 -4.146 1.00 87.75 463 TYR A N 1
ATOM 3645 C CA . TYR A 1 463 ? 41.388 -1.038 -2.864 1.00 87.75 463 TYR A CA 1
ATOM 3646 C C . TYR A 1 463 ? 42.422 -1.283 -1.771 1.00 87.75 463 TYR A C 1
ATOM 3648 O O . TYR A 1 463 ? 43.258 -2.181 -1.880 1.00 87.75 463 TYR A O 1
ATOM 3656 N N . ASP A 1 464 ? 42.328 -0.535 -0.678 1.00 88.62 464 ASP A N 1
ATOM 3657 C CA . ASP A 1 464 ? 43.206 -0.720 0.471 1.00 88.62 464 ASP A CA 1
ATOM 3658 C C . ASP A 1 464 ? 42.518 -1.599 1.524 1.00 88.62 464 ASP A C 1
ATOM 3660 O O . ASP A 1 464 ? 41.573 -1.179 2.192 1.00 88.62 464 ASP A O 1
ATOM 3664 N N . THR A 1 465 ? 43.013 -2.822 1.709 1.00 89.81 465 THR A N 1
ATOM 3665 C CA . THR A 1 465 ? 42.458 -3.789 2.670 1.00 89.81 465 THR A CA 1
ATOM 3666 C C . THR A 1 465 ? 42.599 -3.359 4.135 1.00 89.81 465 THR A C 1
ATOM 3668 O O . THR A 1 465 ? 41.954 -3.937 5.011 1.00 89.81 465 THR A O 1
ATOM 3671 N N . THR A 1 466 ? 43.463 -2.383 4.438 1.00 90.31 466 THR A N 1
ATOM 3672 C CA . THR A 1 466 ? 43.656 -1.885 5.809 1.00 90.31 466 THR A CA 1
ATOM 3673 C C . THR A 1 466 ? 42.528 -0.944 6.243 1.00 90.31 466 THR A C 1
ATOM 3675 O O . THR A 1 466 ? 42.203 -0.876 7.435 1.00 90.31 466 THR A O 1
ATOM 3678 N N . ARG A 1 467 ? 41.872 -0.295 5.275 1.00 92.62 467 ARG A N 1
ATOM 3679 C CA . ARG A 1 467 ? 40.815 0.704 5.468 1.00 92.62 467 ARG A CA 1
ATOM 3680 C C . ARG A 1 467 ? 39.438 0.072 5.655 1.00 92.62 467 ARG A C 1
ATOM 3682 O O . ARG A 1 467 ? 39.188 -1.069 5.268 1.00 92.62 467 ARG A O 1
ATOM 3689 N N . GLU A 1 468 ? 38.533 0.826 6.267 1.00 94.00 468 GLU A N 1
ATOM 3690 C CA . GLU A 1 468 ? 37.122 0.436 6.362 1.00 94.00 468 GLU A CA 1
ATOM 3691 C C . GLU A 1 468 ? 36.354 0.797 5.091 1.00 94.00 468 GLU A C 1
ATOM 3693 O O . GLU A 1 468 ? 36.776 1.656 4.321 1.00 94.00 468 GLU A O 1
ATOM 3698 N N . ASN A 1 469 ? 35.217 0.146 4.854 1.00 96.50 469 ASN A N 1
ATOM 3699 C CA . ASN A 1 469 ? 34.460 0.312 3.616 1.00 96.50 469 ASN A CA 1
ATOM 3700 C C . ASN A 1 469 ? 33.163 1.065 3.869 1.00 96.50 469 ASN A C 1
ATOM 3702 O O . ASN A 1 469 ? 32.376 0.693 4.741 1.00 96.50 469 ASN A O 1
ATOM 3706 N N . ILE A 1 470 ? 32.910 2.082 3.057 1.00 97.56 470 ILE A N 1
ATOM 3707 C CA . ILE A 1 470 ? 31.697 2.885 3.116 1.00 97.56 470 ILE A CA 1
ATOM 3708 C C . ILE A 1 470 ? 30.955 2.735 1.798 1.00 97.56 470 ILE A C 1
ATOM 3710 O O . ILE A 1 470 ? 31.516 3.020 0.747 1.00 97.56 470 ILE A O 1
ATOM 3714 N N . ILE A 1 471 ? 29.694 2.321 1.851 1.00 97.81 471 ILE A N 1
ATOM 3715 C CA . ILE A 1 471 ? 28.786 2.356 0.705 1.00 97.81 471 ILE A CA 1
ATOM 3716 C C . ILE A 1 471 ? 27.911 3.598 0.864 1.00 97.81 471 ILE A C 1
ATOM 3718 O O . ILE A 1 471 ? 27.123 3.666 1.802 1.00 97.81 471 ILE A O 1
ATOM 3722 N N . LEU A 1 472 ? 28.059 4.583 -0.019 1.00 97.56 472 LEU A N 1
ATOM 3723 C CA . LEU A 1 472 ? 27.272 5.816 -0.014 1.00 97.56 472 LEU A CA 1
ATOM 3724 C C . LEU A 1 472 ? 26.151 5.735 -1.042 1.00 97.56 472 LEU A C 1
ATOM 3726 O O . LEU A 1 472 ? 26.415 5.502 -2.219 1.00 97.56 472 LEU A O 1
ATOM 3730 N N . ILE A 1 473 ? 24.914 5.984 -0.611 1.00 97.75 473 ILE A N 1
ATOM 3731 C CA . ILE A 1 473 ? 23.742 6.005 -1.495 1.00 97.75 473 ILE A CA 1
ATOM 3732 C C . ILE A 1 473 ? 23.012 7.341 -1.344 1.00 97.75 473 ILE A C 1
ATOM 3734 O O . ILE A 1 473 ? 22.529 7.691 -0.264 1.00 97.75 473 ILE A O 1
ATOM 3738 N N . HIS A 1 474 ? 22.932 8.103 -2.434 1.00 95.62 474 HIS A N 1
ATOM 3739 C CA . HIS A 1 474 ? 22.243 9.393 -2.444 1.00 95.62 474 HIS A CA 1
ATOM 3740 C C . HIS A 1 474 ? 20.716 9.248 -2.527 1.00 95.62 474 HIS A C 1
ATOM 3742 O O . HIS A 1 474 ? 20.180 8.175 -2.809 1.00 95.62 474 HIS A O 1
ATOM 3748 N N . GLY A 1 475 ? 20.016 10.356 -2.286 1.00 91.88 475 GLY A N 1
ATOM 3749 C CA . GLY A 1 475 ? 18.561 10.452 -2.351 1.00 91.88 475 GLY A CA 1
ATOM 3750 C C . GLY A 1 475 ? 18.003 10.854 -3.716 1.00 91.88 475 GLY A C 1
ATOM 3751 O O . GLY A 1 475 ? 18.668 10.752 -4.747 1.00 91.88 475 GLY A O 1
ATOM 3752 N N . TYR A 1 476 ? 16.765 11.345 -3.692 1.00 90.31 476 TYR A N 1
ATOM 3753 C CA . TYR A 1 476 ? 16.091 11.934 -4.848 1.00 90.31 476 TYR A CA 1
ATOM 3754 C C . TYR A 1 476 ? 16.841 13.154 -5.399 1.00 90.31 476 TYR A C 1
ATOM 3756 O O . TYR A 1 476 ? 17.392 13.932 -4.621 1.00 90.31 476 TYR A O 1
ATOM 3764 N N . ALA A 1 477 ? 16.833 13.317 -6.726 1.00 81.94 477 ALA A N 1
ATOM 3765 C CA . ALA A 1 477 ? 17.560 14.352 -7.463 1.00 81.94 477 ALA A CA 1
ATOM 3766 C C . ALA A 1 477 ? 19.073 14.389 -7.159 1.00 81.94 477 ALA A C 1
ATOM 3768 O O . ALA A 1 477 ? 19.725 15.421 -7.312 1.00 81.94 477 ALA A O 1
ATOM 3769 N N . GLY A 1 478 ? 19.622 13.262 -6.698 1.00 82.69 478 GLY A N 1
ATOM 3770 C CA . GLY A 1 478 ? 21.042 13.100 -6.424 1.00 82.69 478 GLY A CA 1
ATOM 3771 C C . GLY A 1 478 ? 21.797 12.434 -7.573 1.00 82.69 478 GLY A C 1
ATOM 3772 O O . GLY A 1 478 ? 21.205 11.952 -8.535 1.00 82.69 478 GLY A O 1
ATOM 3773 N N . GLY A 1 479 ? 23.112 12.384 -7.424 1.00 85.12 479 GLY A N 1
ATOM 3774 C CA . GLY A 1 479 ? 24.063 11.716 -8.297 1.00 85.12 479 GLY A CA 1
ATOM 3775 C C . GLY A 1 479 ? 25.440 11.684 -7.636 1.00 85.12 479 GLY A C 1
ATOM 3776 O O . GLY A 1 479 ? 25.620 12.135 -6.500 1.00 85.12 479 GLY A O 1
ATOM 3777 N N . ASP A 1 480 ? 26.434 11.169 -8.347 1.00 80.06 480 ASP A N 1
ATOM 3778 C CA . ASP A 1 480 ? 27.783 10.949 -7.816 1.00 80.06 480 ASP A CA 1
ATOM 3779 C C . ASP A 1 480 ? 28.537 12.206 -7.344 1.00 80.06 480 ASP A C 1
ATOM 3781 O O . ASP A 1 480 ? 29.300 12.157 -6.376 1.00 80.06 480 ASP A O 1
ATOM 3785 N N . ASN A 1 481 ? 28.326 13.333 -8.017 1.00 81.19 481 ASN A N 1
ATOM 3786 C CA . ASN A 1 481 ? 28.975 14.618 -7.762 1.00 81.19 481 ASN A CA 1
ATOM 3787 C C . ASN A 1 481 ? 27.982 15.712 -7.363 1.00 81.1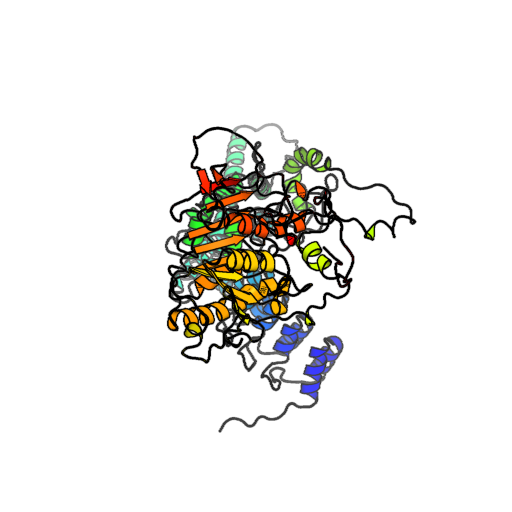9 481 ASN A C 1
ATOM 3789 O O . ASN A 1 481 ? 28.339 16.891 -7.347 1.00 81.19 481 ASN A O 1
ATOM 3793 N N . THR A 1 482 ? 26.741 15.350 -7.044 1.00 77.31 482 THR A N 1
ATOM 3794 C CA . THR A 1 482 ? 25.729 16.325 -6.646 1.00 77.31 482 THR A CA 1
ATOM 3795 C C . THR A 1 482 ? 25.725 16.523 -5.134 1.00 77.31 482 THR A C 1
ATOM 3797 O O . THR A 1 482 ? 26.095 15.651 -4.338 1.00 77.31 482 THR A O 1
ATOM 3800 N N . LEU A 1 483 ? 25.272 17.700 -4.712 1.00 73.94 483 LEU A N 1
ATOM 3801 C CA . LEU A 1 483 ? 24.943 17.927 -3.314 1.00 73.94 483 LEU A CA 1
ATOM 3802 C C . LEU A 1 483 ? 23.693 17.115 -2.922 1.00 73.94 483 LEU A C 1
ATOM 3804 O O . LEU A 1 483 ? 22.826 16.896 -3.768 1.00 73.94 483 LEU A O 1
ATOM 3808 N N . PRO A 1 484 ? 23.572 16.681 -1.655 1.00 80.25 484 PRO A N 1
ATOM 3809 C CA . PRO A 1 484 ? 24.574 16.808 -0.591 1.00 80.25 484 PRO A CA 1
ATOM 3810 C C . PRO A 1 484 ? 25.630 15.695 -0.543 1.00 80.25 484 PRO A C 1
ATOM 3812 O O . PRO A 1 484 ? 26.644 15.872 0.127 1.00 80.25 484 PRO A O 1
ATOM 3815 N N . ILE A 1 485 ? 25.423 14.552 -1.210 1.00 86.94 485 ILE A N 1
ATOM 3816 C CA . ILE A 1 485 ? 26.225 13.338 -0.965 1.00 86.94 485 ILE A CA 1
ATOM 3817 C C . ILE A 1 485 ? 27.720 13.526 -1.261 1.00 86.94 485 ILE A C 1
ATOM 3819 O O . ILE A 1 485 ? 28.560 12.939 -0.575 1.00 86.94 485 ILE A O 1
ATOM 3823 N N . ALA A 1 486 ? 28.059 14.381 -2.233 1.00 88.25 486 ALA A N 1
ATOM 3824 C CA . ALA A 1 486 ? 29.441 14.682 -2.589 1.00 88.25 486 ALA A CA 1
ATOM 3825 C C . ALA A 1 486 ? 30.243 15.231 -1.397 1.00 88.25 486 ALA A C 1
ATOM 3827 O O . ALA A 1 486 ? 31.411 14.887 -1.243 1.00 88.25 486 ALA A O 1
ATOM 3828 N N . VAL A 1 487 ? 29.611 16.009 -0.507 1.00 90.94 487 VAL A N 1
ATOM 3829 C CA . VAL A 1 487 ? 30.254 16.511 0.719 1.00 90.94 487 VAL A CA 1
ATOM 3830 C C . VAL A 1 487 ? 30.702 15.360 1.606 1.00 90.94 487 VAL A C 1
ATOM 3832 O O . VAL A 1 487 ? 31.826 15.355 2.099 1.00 90.94 487 VAL A O 1
ATOM 3835 N N . LEU A 1 488 ? 29.829 14.374 1.805 1.00 94.25 488 LEU A N 1
ATOM 3836 C CA . LEU A 1 488 ? 30.119 13.246 2.680 1.00 94.25 488 LEU A CA 1
ATOM 3837 C C . LEU A 1 488 ? 31.166 12.317 2.079 1.00 94.25 488 LEU A C 1
ATOM 3839 O O . LEU A 1 488 ? 32.062 11.879 2.797 1.00 94.25 488 LEU A O 1
ATOM 3843 N N . ARG A 1 489 ? 31.102 12.068 0.766 1.00 94.50 489 ARG A N 1
ATOM 3844 C CA . ARG A 1 489 ? 32.166 11.364 0.040 1.00 94.50 489 ARG A CA 1
ATOM 3845 C C . ARG A 1 489 ? 33.511 12.044 0.280 1.00 94.50 489 ARG A C 1
ATOM 3847 O O . ARG A 1 489 ? 34.454 11.391 0.715 1.00 94.50 489 ARG A O 1
ATOM 3854 N N . ASP A 1 490 ? 33.587 13.349 0.040 1.00 93.12 490 ASP A N 1
ATOM 3855 C CA . ASP A 1 490 ? 34.836 14.098 0.167 1.00 93.12 490 ASP A CA 1
ATOM 3856 C C . ASP A 1 490 ? 35.320 14.141 1.628 1.00 93.12 490 ASP A C 1
ATOM 3858 O O . ASP A 1 490 ? 36.518 14.039 1.876 1.00 93.12 490 ASP A O 1
ATOM 3862 N N . ALA A 1 491 ? 34.412 14.195 2.608 1.00 93.44 491 ALA A N 1
ATOM 3863 C CA . ALA A 1 491 ? 34.745 14.110 4.030 1.00 93.44 491 ALA A CA 1
ATOM 3864 C C . ALA A 1 491 ? 35.370 12.754 4.413 1.00 93.44 491 ALA A C 1
ATOM 3866 O O . ALA A 1 491 ? 36.401 12.723 5.087 1.00 93.44 491 ALA A O 1
ATOM 3867 N N . TYR A 1 492 ? 34.807 11.638 3.933 1.00 95.06 492 TYR A N 1
ATOM 3868 C CA . TYR A 1 492 ? 35.391 10.306 4.125 1.00 95.06 492 TYR A CA 1
ATOM 3869 C C . TYR A 1 492 ? 36.774 10.182 3.477 1.00 95.06 492 TYR A C 1
ATOM 3871 O O . TYR A 1 492 ? 37.701 9.654 4.095 1.00 95.06 492 TYR A O 1
ATOM 3879 N N . LEU A 1 493 ? 36.932 10.704 2.257 1.00 92.88 493 LEU A N 1
ATOM 3880 C CA . LEU A 1 493 ? 38.214 10.692 1.549 1.00 92.88 493 LEU A CA 1
ATOM 3881 C C . LEU A 1 493 ? 39.266 11.561 2.251 1.00 92.88 493 LEU A C 1
ATOM 3883 O O . LEU A 1 493 ? 40.416 11.139 2.355 1.00 92.88 493 LEU A O 1
ATOM 3887 N N . ARG A 1 494 ? 38.882 12.733 2.778 1.00 91.00 494 ARG A N 1
ATOM 3888 C CA . ARG A 1 494 ? 39.775 13.612 3.554 1.00 91.00 494 ARG A CA 1
ATOM 3889 C C . ARG A 1 494 ? 40.261 12.967 4.850 1.00 91.00 494 ARG A C 1
ATOM 3891 O O . ARG A 1 494 ? 41.413 13.172 5.212 1.00 91.00 494 ARG A O 1
ATOM 3898 N N . ASN A 1 495 ? 39.421 12.185 5.533 1.00 90.81 495 ASN A N 1
ATOM 3899 C CA . ASN A 1 495 ? 39.834 11.452 6.735 1.00 90.81 495 ASN A CA 1
ATOM 3900 C C . ASN A 1 495 ? 40.900 10.380 6.418 1.00 90.81 495 ASN A C 1
ATOM 3902 O O . ASN A 1 495 ? 41.766 10.104 7.241 1.00 90.81 495 ASN A O 1
ATOM 3906 N N . GLY A 1 496 ? 40.857 9.792 5.218 1.00 89.38 496 GLY A N 1
ATOM 3907 C CA . GLY A 1 496 ? 41.885 8.877 4.714 1.00 89.38 496 GLY A CA 1
ATOM 3908 C C . GLY A 1 496 ? 41.760 7.421 5.182 1.00 89.38 496 GLY A C 1
ATOM 3909 O O . GLY A 1 496 ? 42.352 6.538 4.567 1.00 89.38 496 GLY A O 1
ATOM 3910 N N . SER A 1 497 ? 40.947 7.144 6.204 1.00 91.31 497 SER A N 1
ATOM 3911 C CA . SER A 1 497 ? 40.796 5.804 6.804 1.00 91.31 497 SER A CA 1
ATOM 3912 C C . SER A 1 497 ? 39.826 4.870 6.062 1.00 91.31 497 SER A C 1
ATOM 3914 O O . SER A 1 497 ? 39.597 3.742 6.507 1.00 91.31 497 SER A O 1
ATOM 3916 N N . TYR A 1 498 ? 39.244 5.319 4.943 1.00 94.62 498 TYR A N 1
ATOM 3917 C CA . TYR A 1 498 ? 38.096 4.668 4.306 1.00 94.62 498 TYR A CA 1
ATOM 3918 C C . TYR A 1 498 ? 38.282 4.437 2.802 1.00 94.62 498 TYR A C 1
ATOM 3920 O O . TYR A 1 498 ? 38.844 5.273 2.090 1.00 94.62 498 TYR A O 1
ATOM 3928 N N . ASN A 1 499 ? 37.736 3.324 2.315 1.00 95.25 499 ASN A N 1
ATOM 3929 C CA . ASN A 1 499 ? 37.401 3.091 0.913 1.00 95.25 499 ASN A CA 1
ATOM 3930 C C . ASN A 1 499 ? 35.932 3.466 0.702 1.00 95.25 499 ASN A C 1
ATOM 3932 O O . ASN A 1 499 ? 35.063 2.975 1.427 1.00 95.25 499 ASN A O 1
ATOM 3936 N N . VAL A 1 500 ? 35.634 4.310 -0.286 1.00 96.44 500 VAL A N 1
ATOM 3937 C CA . VAL A 1 500 ? 34.274 4.818 -0.502 1.00 96.44 500 VAL A CA 1
ATOM 3938 C C . VAL A 1 500 ? 33.708 4.272 -1.807 1.00 96.44 500 VAL A C 1
ATOM 3940 O O . VAL A 1 500 ? 34.181 4.608 -2.887 1.00 96.44 500 VAL A O 1
ATOM 3943 N N . PHE A 1 501 ? 32.666 3.455 -1.706 1.00 96.31 501 PHE A N 1
ATOM 3944 C CA . PHE A 1 501 ? 31.853 2.975 -2.816 1.00 96.31 501 PHE A CA 1
ATOM 3945 C C . PHE A 1 501 ? 30.615 3.860 -2.934 1.00 96.31 501 PHE A C 1
ATOM 3947 O O . PHE A 1 501 ? 29.701 3.760 -2.120 1.00 96.31 501 PHE A O 1
ATOM 3954 N N . LEU A 1 502 ? 30.568 4.741 -3.925 1.00 96.62 502 LEU A N 1
ATOM 3955 C CA . LEU A 1 502 ? 29.393 5.565 -4.178 1.00 96.62 502 LEU A CA 1
ATOM 3956 C C . LEU A 1 502 ? 28.479 4.860 -5.178 1.00 96.62 502 LEU A C 1
ATOM 3958 O O . LEU A 1 502 ? 28.917 4.479 -6.261 1.00 96.62 502 LEU A O 1
ATOM 3962 N N . VAL A 1 503 ? 27.207 4.728 -4.818 1.00 97.06 503 VAL A N 1
ATOM 3963 C CA . VAL A 1 503 ? 26.148 4.228 -5.690 1.00 97.06 503 VAL A CA 1
ATOM 3964 C C . VAL A 1 503 ? 25.427 5.405 -6.333 1.00 97.06 503 VAL A C 1
ATOM 3966 O O . VAL A 1 503 ? 24.774 6.191 -5.642 1.00 97.06 503 VAL A O 1
ATOM 3969 N N . ASP A 1 504 ? 25.538 5.501 -7.652 1.00 95.62 504 ASP A N 1
ATOM 3970 C CA . ASP A 1 504 ? 24.837 6.478 -8.473 1.00 95.62 504 ASP A CA 1
ATOM 3971 C C . ASP A 1 504 ? 23.640 5.814 -9.151 1.00 95.62 504 ASP A C 1
ATOM 3973 O O . ASP A 1 504 ? 23.788 4.904 -9.966 1.00 95.62 504 ASP A O 1
ATOM 3977 N N . TRP A 1 505 ? 22.448 6.263 -8.778 1.00 95.94 505 TRP A N 1
ATOM 3978 C CA . TRP A 1 505 ? 21.176 5.863 -9.381 1.00 95.94 505 TRP A CA 1
ATOM 3979 C C . TRP A 1 505 ? 20.394 7.098 -9.849 1.00 95.94 505 TRP A C 1
ATOM 3981 O O . TRP A 1 505 ? 19.165 7.068 -9.945 1.00 95.94 505 TRP A O 1
ATOM 3991 N N . GLY A 1 506 ? 21.101 8.205 -10.116 1.00 91.81 506 GLY A N 1
ATOM 3992 C CA . GLY A 1 506 ? 20.521 9.513 -10.410 1.00 91.81 506 GLY A CA 1
ATOM 3993 C C . GLY A 1 506 ? 19.553 9.511 -11.589 1.00 91.81 506 GLY A C 1
ATOM 3994 O O . GLY A 1 506 ? 18.507 10.148 -11.508 1.00 91.81 506 GLY A O 1
ATOM 3995 N N . ALA A 1 507 ? 19.816 8.719 -12.632 1.00 89.75 507 ALA A N 1
ATOM 3996 C CA . ALA A 1 507 ? 18.906 8.570 -13.772 1.00 89.75 507 ALA A CA 1
ATOM 3997 C C . ALA A 1 507 ? 17.527 8.009 -13.366 1.00 89.75 507 ALA A C 1
ATOM 3999 O O . ALA A 1 507 ? 16.497 8.433 -13.886 1.00 89.75 507 ALA A O 1
ATOM 4000 N N . LEU A 1 508 ? 17.487 7.108 -12.380 1.00 92.44 508 LEU A N 1
ATOM 4001 C CA . LEU A 1 508 ? 16.255 6.522 -11.835 1.00 92.44 508 LEU A CA 1
ATOM 4002 C C . LEU A 1 508 ? 15.617 7.377 -10.730 1.00 92.44 508 LEU A C 1
ATOM 4004 O O . LEU A 1 508 ? 14.490 7.090 -10.315 1.00 92.44 508 LEU A O 1
ATOM 4008 N N . ALA A 1 509 ? 16.336 8.396 -10.251 1.00 90.50 509 ALA A N 1
ATOM 4009 C CA . ALA A 1 509 ? 15.956 9.289 -9.161 1.00 90.50 509 ALA A CA 1
ATOM 4010 C C . ALA A 1 509 ? 15.836 10.762 -9.588 1.00 90.50 509 ALA A C 1
ATOM 4012 O O . ALA A 1 509 ? 15.773 11.636 -8.721 1.00 90.50 509 ALA A O 1
ATOM 4013 N N . ALA A 1 510 ? 15.845 11.047 -10.891 1.00 83.56 510 ALA A N 1
ATOM 4014 C CA . ALA A 1 510 ? 15.914 12.400 -11.427 1.00 83.56 510 ALA A CA 1
ATOM 4015 C C . ALA A 1 510 ? 14.674 13.229 -11.061 1.00 83.56 510 ALA A C 1
ATOM 4017 O O . ALA A 1 510 ? 13.561 12.708 -10.970 1.00 83.56 510 ALA A O 1
ATOM 4018 N N . ALA A 1 511 ? 14.845 14.538 -10.877 1.00 76.50 511 ALA A N 1
ATOM 4019 C CA . ALA A 1 511 ? 13.707 15.448 -10.791 1.00 76.50 511 ALA A CA 1
ATOM 4020 C C . ALA A 1 511 ? 13.109 15.687 -12.192 1.00 76.50 511 ALA A C 1
ATOM 4022 O O . ALA A 1 511 ? 13.887 15.760 -13.143 1.00 76.50 511 ALA A O 1
ATOM 4023 N N . PRO A 1 512 ? 11.773 15.818 -12.347 1.00 76.50 512 PRO A N 1
ATOM 4024 C CA . PRO A 1 512 ? 10.711 15.850 -11.325 1.00 76.50 512 PRO A CA 1
ATOM 4025 C C . PRO A 1 512 ? 10.100 14.468 -10.966 1.00 76.50 512 PRO A C 1
ATOM 4027 O O . PRO A 1 512 ? 8.994 14.382 -10.425 1.00 76.50 512 PRO A O 1
ATOM 4030 N N . CYS A 1 513 ? 10.789 13.360 -11.252 1.00 80.12 513 CYS A N 1
ATOM 4031 C CA . CYS A 1 513 ? 10.269 11.989 -11.215 1.00 80.12 513 CYS A CA 1
ATOM 4032 C C . CYS A 1 513 ? 10.222 11.333 -9.820 1.00 80.12 513 CYS A C 1
ATOM 4034 O O . CYS A 1 513 ? 10.539 10.151 -9.667 1.00 80.12 513 CYS A O 1
ATOM 4036 N N . TYR A 1 514 ? 9.780 12.056 -8.785 1.00 84.19 514 TYR A N 1
ATOM 4037 C CA . TYR A 1 514 ? 9.750 11.538 -7.407 1.00 84.19 514 TYR A CA 1
ATOM 4038 C C . TYR A 1 514 ? 8.949 10.229 -7.239 1.00 84.19 514 TYR A C 1
ATOM 4040 O O . TYR A 1 514 ? 9.460 9.294 -6.616 1.00 84.19 514 TYR A O 1
ATOM 4048 N N . PRO A 1 515 ? 7.731 10.079 -7.808 1.00 85.69 515 PRO A N 1
ATOM 4049 C CA . PRO A 1 515 ? 6.991 8.818 -7.712 1.00 85.69 515 PRO A CA 1
ATOM 4050 C C . PRO A 1 515 ? 7.718 7.638 -8.375 1.00 85.69 515 PRO A C 1
ATOM 4052 O O . PRO A 1 515 ? 7.684 6.527 -7.842 1.00 85.69 515 PRO A O 1
ATOM 4055 N N . ALA A 1 516 ? 8.410 7.886 -9.493 1.00 86.94 516 ALA A N 1
ATOM 4056 C CA . ALA A 1 516 ? 9.216 6.875 -10.173 1.00 86.94 516 ALA A CA 1
ATOM 4057 C C . ALA A 1 516 ? 10.421 6.474 -9.321 1.00 86.94 516 ALA A C 1
ATOM 4059 O O . ALA A 1 516 ? 10.635 5.286 -9.098 1.00 86.94 516 ALA A O 1
ATOM 4060 N N . ALA A 1 517 ? 11.124 7.447 -8.732 1.00 89.75 517 ALA A N 1
ATOM 4061 C CA . ALA A 1 517 ? 12.233 7.207 -7.812 1.00 89.75 517 ALA A CA 1
ATOM 4062 C C . ALA A 1 517 ? 11.825 6.303 -6.635 1.00 89.75 517 ALA A C 1
ATOM 4064 O O . ALA A 1 517 ? 12.523 5.343 -6.309 1.00 89.75 517 ALA A O 1
ATOM 4065 N N . VAL A 1 518 ? 10.652 6.554 -6.039 1.00 90.56 518 VAL A N 1
ATOM 4066 C CA . VAL A 1 518 ? 10.096 5.721 -4.958 1.00 90.56 518 VAL A CA 1
ATOM 4067 C C . VAL A 1 518 ? 9.742 4.311 -5.448 1.00 90.56 518 VAL A C 1
ATOM 4069 O O . VAL A 1 518 ? 9.995 3.332 -4.744 1.00 90.56 518 VAL A O 1
ATOM 4072 N N . SER A 1 519 ? 9.177 4.180 -6.651 1.00 89.31 519 SER A N 1
ATOM 4073 C CA . SER A 1 519 ? 8.886 2.874 -7.260 1.00 89.31 519 SER A CA 1
ATOM 4074 C C . SER A 1 519 ? 10.161 2.087 -7.591 1.00 89.31 519 SER A C 1
ATOM 4076 O O . SER A 1 519 ? 10.187 0.861 -7.469 1.00 89.31 519 SER A O 1
ATOM 4078 N N . ASN A 1 520 ? 11.234 2.785 -7.964 1.00 92.56 520 ASN A N 1
ATOM 4079 C CA . ASN A 1 520 ? 12.503 2.197 -8.381 1.00 92.56 520 ASN A CA 1
ATOM 4080 C C . ASN A 1 520 ? 13.353 1.670 -7.213 1.00 92.56 520 ASN A C 1
ATOM 4082 O O . ASN A 1 520 ? 14.254 0.868 -7.451 1.00 92.56 520 ASN A O 1
ATOM 4086 N N . LEU A 1 521 ? 13.051 2.035 -5.958 1.00 93.06 521 LEU A N 1
ATOM 4087 C CA . LEU A 1 521 ? 13.815 1.606 -4.775 1.00 93.06 521 LEU A CA 1
ATOM 4088 C C . LEU A 1 521 ? 14.065 0.093 -4.729 1.00 93.06 521 LEU A C 1
ATOM 4090 O O . LEU A 1 521 ? 15.170 -0.350 -4.426 1.00 93.06 521 LEU A O 1
ATOM 4094 N N . HIS A 1 522 ? 13.040 -0.708 -5.028 1.00 90.06 522 HIS A N 1
ATOM 4095 C CA . HIS A 1 522 ? 13.115 -2.164 -4.926 1.00 90.06 522 HIS A CA 1
ATOM 4096 C C . HIS A 1 522 ? 13.965 -2.804 -6.040 1.00 90.06 522 HIS A C 1
ATOM 4098 O O . HIS A 1 522 ? 14.895 -3.543 -5.707 1.00 90.06 522 HIS A O 1
ATOM 4104 N N . PRO A 1 523 ? 13.727 -2.518 -7.338 1.00 91.94 523 PRO A N 1
ATOM 4105 C CA . PRO A 1 523 ? 14.608 -3.000 -8.402 1.00 91.94 523 PRO A CA 1
ATOM 4106 C C . PRO A 1 523 ? 16.059 -2.519 -8.258 1.00 91.94 523 PRO A C 1
ATOM 4108 O O . PRO A 1 523 ? 16.963 -3.333 -8.450 1.00 91.94 523 PRO A O 1
ATOM 4111 N N . VAL A 1 524 ? 16.291 -1.266 -7.839 1.00 94.06 524 VAL A N 1
ATOM 4112 C CA . VAL A 1 524 ? 17.644 -0.741 -7.571 1.00 94.06 524 VAL A CA 1
ATOM 4113 C C . VAL A 1 524 ? 18.321 -1.535 -6.455 1.00 94.06 524 VAL A C 1
ATOM 4115 O O . VAL A 1 524 ? 19.408 -2.076 -6.656 1.00 94.06 524 VAL A O 1
ATOM 4118 N N . ALA A 1 525 ? 17.661 -1.693 -5.305 1.00 94.19 525 ALA A N 1
ATOM 4119 C CA . ALA A 1 525 ? 18.196 -2.458 -4.180 1.00 94.19 525 ALA A CA 1
ATOM 4120 C C . ALA A 1 525 ? 18.481 -3.926 -4.538 1.00 94.19 525 ALA A C 1
ATOM 4122 O O . ALA A 1 525 ? 19.491 -4.485 -4.113 1.00 94.19 525 ALA A O 1
ATOM 4123 N N . ARG A 1 526 ? 17.632 -4.551 -5.360 1.00 91.88 526 ARG A N 1
ATOM 4124 C CA . ARG A 1 526 ? 17.841 -5.923 -5.837 1.00 91.88 526 ARG A CA 1
ATOM 4125 C C . ARG A 1 526 ? 19.057 -6.046 -6.757 1.00 91.88 526 ARG A C 1
ATOM 4127 O O . ARG A 1 526 ? 19.808 -7.009 -6.638 1.00 91.88 526 ARG A O 1
ATOM 4134 N N . CYS A 1 527 ? 19.267 -5.124 -7.697 1.00 91.88 527 CYS A N 1
ATOM 4135 C CA . CYS A 1 527 ? 20.474 -5.189 -8.524 1.00 91.88 527 CYS A CA 1
ATOM 4136 C C . CYS A 1 527 ? 21.729 -4.876 -7.694 1.00 91.88 527 CYS A C 1
ATOM 4138 O O . CYS A 1 527 ? 22.736 -5.568 -7.837 1.00 91.88 527 CYS A O 1
ATOM 4140 N N . LEU A 1 528 ? 21.647 -3.931 -6.752 1.00 93.50 528 LEU A N 1
ATOM 4141 C CA . LEU A 1 528 ? 22.741 -3.628 -5.826 1.00 93.50 528 LEU A CA 1
ATOM 4142 C C . LEU A 1 528 ? 23.082 -4.788 -4.891 1.00 93.50 528 LEU A C 1
ATOM 4144 O O . LEU A 1 528 ? 24.255 -4.969 -4.576 1.00 93.50 528 LEU A O 1
ATOM 4148 N N . SER A 1 529 ? 22.114 -5.607 -4.473 1.00 93.50 529 SER A N 1
ATOM 4149 C CA . SER A 1 529 ? 22.400 -6.783 -3.644 1.00 93.50 529 SER A CA 1
ATOM 4150 C C . SER A 1 529 ? 23.229 -7.828 -4.398 1.00 93.50 529 SER A C 1
ATOM 4152 O O . SER A 1 529 ? 24.139 -8.427 -3.817 1.00 93.50 529 SER A O 1
ATOM 4154 N N . ARG A 1 530 ? 22.990 -7.998 -5.710 1.00 91.44 530 ARG A N 1
ATOM 4155 C CA . ARG A 1 530 ? 23.832 -8.832 -6.584 1.00 91.44 530 ARG A CA 1
ATOM 4156 C C . ARG A 1 530 ? 25.234 -8.245 -6.695 1.00 91.44 530 ARG A C 1
ATOM 4158 O O . ARG A 1 530 ? 26.201 -8.969 -6.491 1.00 91.44 530 ARG A O 1
ATOM 4165 N N . THR A 1 531 ? 25.343 -6.937 -6.920 1.00 91.00 531 THR A N 1
ATOM 4166 C CA . THR A 1 531 ? 26.629 -6.228 -6.963 1.00 91.00 531 THR A CA 1
ATOM 4167 C C . THR A 1 531 ? 27.413 -6.378 -5.657 1.00 91.00 531 THR A C 1
ATOM 4169 O O . THR A 1 531 ? 28.597 -6.706 -5.679 1.00 91.00 531 THR A O 1
ATOM 4172 N N . LEU A 1 532 ? 26.758 -6.215 -4.506 1.00 92.12 532 LEU A N 1
ATOM 4173 C CA . LEU A 1 532 ? 27.386 -6.369 -3.195 1.00 92.12 532 LEU A CA 1
ATOM 4174 C C . LEU A 1 532 ? 27.774 -7.825 -2.907 1.00 92.12 532 LEU A C 1
ATOM 4176 O O . LEU A 1 532 ? 28.818 -8.078 -2.309 1.00 92.12 532 LEU A O 1
ATOM 4180 N N . THR A 1 533 ? 26.979 -8.789 -3.376 1.00 92.50 533 THR A N 1
ATOM 4181 C CA . THR A 1 533 ? 27.342 -10.211 -3.332 1.00 92.50 533 THR A CA 1
ATOM 4182 C C . THR A 1 533 ? 28.584 -10.489 -4.179 1.00 92.50 533 THR A C 1
ATOM 4184 O O . THR A 1 533 ? 29.486 -11.184 -3.713 1.00 92.50 533 THR A O 1
ATOM 4187 N N . SER A 1 534 ? 28.693 -9.896 -5.371 1.00 90.19 534 SER A N 1
ATOM 4188 C CA . SER A 1 534 ? 29.903 -9.986 -6.195 1.00 90.19 534 SER A CA 1
ATOM 4189 C C . SER A 1 534 ? 31.112 -9.366 -5.496 1.00 90.19 534 SER A C 1
ATOM 4191 O O . SER A 1 534 ? 32.142 -10.021 -5.387 1.00 90.19 534 SER A O 1
ATOM 4193 N N . LEU A 1 535 ? 30.987 -8.160 -4.933 1.00 91.19 535 LEU A N 1
ATOM 4194 C CA . LEU A 1 535 ? 32.070 -7.517 -4.176 1.00 91.19 535 LEU A CA 1
ATOM 4195 C C . LEU A 1 535 ? 32.513 -8.354 -2.967 1.00 91.19 535 LEU A C 1
ATOM 4197 O O . LEU A 1 535 ? 33.710 -8.492 -2.721 1.00 91.19 535 LEU A O 1
ATOM 4201 N N . ARG A 1 536 ? 31.570 -8.969 -2.240 1.00 92.00 536 ARG A N 1
ATOM 4202 C CA . ARG A 1 536 ? 31.879 -9.913 -1.155 1.00 92.00 536 ARG A CA 1
ATOM 4203 C C . ARG A 1 536 ? 32.684 -11.106 -1.667 1.00 92.00 536 ARG A C 1
ATOM 4205 O O . ARG A 1 536 ? 33.677 -11.469 -1.045 1.00 92.00 536 ARG A O 1
ATOM 4212 N N . ASN A 1 537 ? 32.270 -11.698 -2.786 1.00 90.38 537 ASN A N 1
ATOM 4213 C CA . ASN A 1 537 ? 32.968 -12.833 -3.395 1.00 90.38 537 ASN A CA 1
ATOM 4214 C C . ASN A 1 537 ? 34.378 -12.451 -3.877 1.00 90.38 537 ASN A C 1
ATOM 4216 O O . ASN A 1 537 ? 35.283 -13.278 -3.821 1.00 90.38 537 ASN A O 1
ATOM 4220 N N . LEU A 1 538 ? 34.580 -11.191 -4.279 1.00 90.00 538 LEU A N 1
ATOM 4221 C CA . LEU A 1 538 ? 35.890 -10.622 -4.616 1.00 90.00 538 LEU A CA 1
ATOM 4222 C C . LEU A 1 538 ? 36.768 -10.320 -3.386 1.00 90.00 538 LEU A C 1
ATOM 4224 O O . LEU A 1 538 ? 37.941 -9.985 -3.544 1.00 90.00 538 LEU A O 1
ATOM 4228 N N . GLY A 1 539 ? 36.230 -10.457 -2.169 1.00 89.50 539 GLY A N 1
ATOM 4229 C CA . GLY A 1 539 ? 36.971 -10.305 -0.916 1.00 89.50 539 GLY A CA 1
ATOM 4230 C C . GLY A 1 539 ? 36.618 -9.067 -0.089 1.00 89.50 539 GLY A C 1
ATOM 4231 O O . GLY A 1 539 ? 37.316 -8.795 0.885 1.00 89.50 539 GLY A O 1
ATOM 4232 N N . LEU A 1 540 ? 35.552 -8.325 -0.420 1.00 92.19 540 LEU A N 1
ATOM 4233 C CA . LEU A 1 540 ? 35.109 -7.187 0.392 1.00 92.19 540 LEU A CA 1
ATOM 4234 C C . LEU A 1 540 ? 34.660 -7.664 1.796 1.00 92.19 540 LEU A C 1
ATOM 4236 O O . LEU A 1 540 ? 33.704 -8.443 1.906 1.00 92.19 540 LEU A O 1
ATOM 4240 N N . PRO A 1 541 ? 35.290 -7.198 2.892 1.00 93.12 541 PRO A N 1
ATOM 4241 C CA . PRO A 1 541 ? 34.959 -7.631 4.243 1.00 93.12 541 PRO A CA 1
ATOM 4242 C C . PRO A 1 541 ? 33.669 -6.960 4.736 1.00 93.12 541 PRO A C 1
ATOM 4244 O O . PRO A 1 541 ? 33.667 -5.824 5.215 1.00 93.12 541 PRO A O 1
ATOM 4247 N N . ILE A 1 542 ? 32.554 -7.692 4.678 1.00 93.12 542 ILE A N 1
ATOM 4248 C CA . ILE A 1 542 ? 31.223 -7.190 5.074 1.00 93.12 542 ILE A CA 1
ATOM 4249 C C . ILE A 1 542 ? 31.172 -6.703 6.531 1.00 93.12 542 ILE A C 1
ATOM 4251 O O . ILE A 1 542 ? 30.545 -5.687 6.812 1.00 93.12 542 ILE A O 1
ATOM 4255 N N . HIS A 1 543 ? 31.887 -7.364 7.444 1.00 91.81 543 HIS A N 1
ATOM 4256 C CA . HIS A 1 543 ? 31.969 -6.976 8.859 1.00 91.81 543 HIS A CA 1
ATOM 4257 C C . HIS A 1 543 ? 32.690 -5.631 9.097 1.00 91.81 543 HIS A C 1
ATOM 4259 O O . HIS A 1 543 ? 32.580 -5.065 10.176 1.00 91.81 543 HIS A O 1
ATOM 4265 N N . ARG A 1 544 ? 33.404 -5.096 8.093 1.00 94.00 544 ARG A N 1
ATOM 4266 C CA . ARG A 1 544 ? 34.010 -3.748 8.090 1.00 94.00 544 ARG A CA 1
ATOM 4267 C C . ARG A 1 544 ? 33.381 -2.848 7.023 1.00 94.00 544 ARG A C 1
ATOM 4269 O O . ARG A 1 544 ? 34.052 -1.988 6.458 1.00 94.00 544 ARG A O 1
ATOM 4276 N N . THR A 1 545 ? 32.116 -3.098 6.682 1.00 95.56 545 THR A N 1
ATOM 4277 C CA . THR A 1 545 ? 31.388 -2.344 5.656 1.00 95.56 545 THR A CA 1
ATOM 4278 C C . THR A 1 545 ? 30.164 -1.655 6.254 1.00 95.56 545 THR A C 1
ATOM 4280 O O . THR A 1 545 ? 29.308 -2.308 6.849 1.00 95.56 545 THR A O 1
ATOM 4283 N N . THR A 1 546 ? 30.075 -0.337 6.077 1.00 97.69 546 THR A N 1
ATOM 4284 C CA . THR A 1 546 ? 28.954 0.498 6.532 1.00 97.69 546 THR A CA 1
ATOM 4285 C C . THR A 1 546 ? 28.206 1.074 5.331 1.00 97.69 546 THR A C 1
ATOM 4287 O O . THR A 1 546 ? 28.823 1.707 4.479 1.00 97.69 546 THR A O 1
ATOM 4290 N N . CYS A 1 547 ? 26.884 0.896 5.262 1.00 97.94 547 CYS A N 1
ATOM 4291 C CA . CYS A 1 547 ? 26.039 1.562 4.263 1.00 97.94 547 CYS A CA 1
ATOM 4292 C C . CYS A 1 547 ? 25.476 2.858 4.841 1.00 97.94 547 CYS A C 1
ATOM 4294 O O . CYS A 1 547 ? 24.781 2.828 5.854 1.00 97.94 547 CYS A O 1
ATOM 4296 N N . VAL A 1 548 ? 25.763 3.990 4.209 1.00 98.31 548 VAL A N 1
ATOM 4297 C CA . VAL A 1 548 ? 25.235 5.299 4.594 1.00 98.31 548 VAL A CA 1
ATOM 4298 C C . VAL A 1 548 ? 24.339 5.805 3.475 1.00 98.31 548 VAL A C 1
ATOM 4300 O O . VAL A 1 548 ? 24.787 6.008 2.346 1.00 98.31 548 VAL A O 1
ATOM 4303 N N . GLY A 1 549 ? 23.064 6.007 3.787 1.00 97.75 549 GLY A N 1
ATOM 4304 C CA . GLY A 1 549 ? 22.068 6.440 2.815 1.00 97.75 549 GLY A CA 1
ATOM 4305 C C . GLY A 1 549 ? 21.403 7.740 3.240 1.00 97.75 549 GLY A C 1
ATOM 4306 O O . GLY A 1 549 ? 21.008 7.872 4.395 1.00 97.75 549 GLY A O 1
ATOM 4307 N N . HIS A 1 550 ? 21.246 8.689 2.317 1.00 97.00 550 HIS A N 1
ATOM 4308 C CA . HIS A 1 550 ? 20.501 9.936 2.549 1.00 97.00 550 HIS A CA 1
ATOM 4309 C C . HIS A 1 550 ? 19.127 9.891 1.884 1.00 97.00 550 HIS A C 1
ATOM 4311 O O . HIS A 1 550 ? 19.013 9.444 0.741 1.00 97.00 550 HIS A O 1
ATOM 4317 N N . SER A 1 551 ? 18.084 10.377 2.568 1.00 95.25 551 SER A N 1
ATOM 4318 C CA . SER A 1 551 ? 16.731 10.485 2.007 1.00 95.25 551 SER A CA 1
ATOM 4319 C C . SER A 1 551 ? 16.219 9.125 1.493 1.00 95.25 551 SER A C 1
ATOM 4321 O O . SER A 1 551 ? 16.187 8.156 2.253 1.00 95.25 551 SER A O 1
ATOM 4323 N N . LEU A 1 552 ? 15.840 9.005 0.213 1.00 95.62 552 LEU A N 1
ATOM 4324 C CA . LEU A 1 552 ? 15.476 7.728 -0.421 1.00 95.62 552 LEU A CA 1
ATOM 4325 C C . LEU A 1 552 ? 16.607 6.680 -0.375 1.00 95.62 552 LEU A C 1
ATOM 4327 O O . LEU A 1 552 ? 16.330 5.488 -0.233 1.00 95.62 552 LEU A O 1
ATOM 4331 N N . GLY A 1 553 ? 17.873 7.106 -0.413 1.00 96.56 553 GLY A N 1
ATOM 4332 C CA . GLY A 1 553 ? 19.037 6.225 -0.311 1.00 96.56 553 GLY A CA 1
ATOM 4333 C C . GLY A 1 553 ? 19.133 5.496 1.033 1.00 96.56 553 GLY A C 1
ATOM 4334 O O . GLY A 1 553 ? 19.615 4.365 1.083 1.00 96.56 553 GLY A O 1
ATOM 4335 N N . ALA A 1 554 ? 18.598 6.080 2.115 1.00 96.88 554 ALA A N 1
ATOM 4336 C CA . ALA A 1 554 ? 18.512 5.410 3.417 1.00 96.88 554 ALA A CA 1
ATOM 4337 C C . ALA A 1 554 ? 17.645 4.145 3.343 1.00 96.88 554 ALA A C 1
ATOM 4339 O O . ALA A 1 554 ? 17.976 3.118 3.934 1.00 96.88 554 ALA A O 1
ATOM 4340 N N . HIS A 1 555 ? 16.551 4.198 2.578 1.00 96.44 555 HIS A N 1
ATOM 4341 C CA . HIS A 1 555 ? 15.714 3.027 2.346 1.00 96.44 555 HIS A CA 1
ATOM 4342 C C . HIS A 1 555 ? 16.385 2.024 1.425 1.00 96.44 555 HIS A C 1
ATOM 4344 O O . HIS A 1 555 ? 16.275 0.839 1.697 1.00 96.44 555 HIS A O 1
ATOM 4350 N N . ILE A 1 556 ? 17.125 2.456 0.400 1.00 96.75 556 ILE A N 1
ATOM 4351 C CA . ILE A 1 556 ? 17.893 1.525 -0.442 1.00 96.75 556 ILE A CA 1
ATOM 4352 C C . ILE A 1 556 ? 18.868 0.706 0.420 1.00 96.75 556 ILE A C 1
ATOM 4354 O O . ILE A 1 556 ? 18.876 -0.516 0.288 1.00 96.75 556 ILE A O 1
ATOM 4358 N N . CYS A 1 557 ? 19.602 1.332 1.354 1.00 96.19 557 CYS A N 1
ATOM 4359 C CA . CYS A 1 557 ? 20.477 0.607 2.290 1.00 96.19 557 CYS A CA 1
ATOM 4360 C C . CYS A 1 557 ? 19.729 -0.488 3.074 1.00 96.19 557 CYS A C 1
ATOM 4362 O O . CYS A 1 557 ? 20.249 -1.593 3.204 1.00 96.19 557 CYS A O 1
ATOM 4364 N N . GLY A 1 558 ? 18.518 -0.206 3.567 1.00 94.19 558 GLY A N 1
ATOM 4365 C CA . GLY A 1 558 ? 17.697 -1.198 4.275 1.00 94.19 558 GLY A CA 1
ATOM 4366 C C . GLY A 1 558 ? 17.142 -2.288 3.356 1.00 94.19 558 GLY A C 1
ATOM 4367 O O . GLY A 1 558 ? 17.271 -3.478 3.620 1.00 94.19 558 GLY A O 1
ATOM 4368 N N . ILE A 1 559 ? 16.596 -1.900 2.201 1.00 94.00 559 ILE A N 1
ATOM 4369 C CA . ILE A 1 559 ? 15.960 -2.822 1.253 1.00 94.00 559 ILE A CA 1
ATOM 4370 C C . ILE A 1 559 ? 16.967 -3.834 0.698 1.00 94.00 559 ILE A C 1
ATOM 4372 O O . ILE A 1 559 ? 16.595 -4.991 0.500 1.00 94.00 559 ILE A O 1
ATOM 4376 N N . ILE A 1 560 ? 18.225 -3.428 0.470 1.00 93.50 560 ILE A N 1
ATOM 4377 C CA . ILE A 1 560 ? 19.300 -4.325 0.014 1.00 93.50 560 ILE A CA 1
ATOM 4378 C C . ILE A 1 560 ? 19.399 -5.554 0.928 1.00 93.50 560 ILE A C 1
ATOM 4380 O O . ILE A 1 560 ? 19.529 -6.668 0.417 1.00 93.50 560 ILE A O 1
ATOM 4384 N N . ALA A 1 561 ? 19.273 -5.376 2.248 1.00 89.88 561 ALA A N 1
ATOM 4385 C CA . ALA A 1 561 ? 19.408 -6.451 3.228 1.00 89.88 561 ALA A CA 1
ATOM 4386 C C . ALA A 1 561 ? 18.412 -7.601 3.012 1.00 89.88 561 ALA A C 1
ATOM 4388 O O . ALA A 1 561 ? 18.761 -8.758 3.234 1.00 89.88 561 ALA A O 1
ATOM 4389 N N . ASN A 1 562 ? 17.216 -7.313 2.487 1.00 87.56 562 ASN A N 1
ATOM 4390 C CA . ASN A 1 562 ? 16.194 -8.327 2.198 1.00 87.56 562 ASN A CA 1
ATOM 4391 C C . ASN A 1 562 ? 16.586 -9.298 1.073 1.00 87.56 562 ASN A C 1
ATOM 4393 O O . ASN A 1 562 ? 15.956 -10.340 0.910 1.00 87.56 562 ASN A O 1
ATOM 4397 N N . TYR A 1 563 ? 17.606 -8.957 0.284 1.00 89.00 563 TYR A N 1
ATOM 4398 C CA . TYR A 1 563 ? 18.068 -9.747 -0.855 1.00 89.00 563 TYR A CA 1
ATOM 4399 C C . TYR A 1 563 ? 19.436 -10.396 -0.641 1.00 89.00 563 TYR A C 1
ATOM 4401 O O . TYR A 1 563 ? 19.893 -11.156 -1.497 1.00 89.00 563 TYR A O 1
ATOM 4409 N N . LEU A 1 564 ? 20.121 -10.078 0.458 1.00 89.12 564 LEU A N 1
ATOM 4410 C CA . LEU A 1 564 ? 21.436 -10.628 0.750 1.00 89.12 564 LEU A CA 1
ATOM 4411 C C . LEU A 1 564 ? 21.308 -11.966 1.479 1.00 89.12 564 LEU A C 1
ATOM 4413 O O . LEU A 1 564 ? 20.510 -12.130 2.394 1.00 89.12 564 LEU A O 1
ATOM 4417 N N . LEU A 1 565 ? 22.185 -12.909 1.135 1.00 86.06 565 LEU A N 1
ATOM 4418 C CA . LEU A 1 565 ? 22.360 -14.163 1.883 1.00 86.06 565 LEU A CA 1
ATOM 4419 C C . LEU A 1 565 ? 23.285 -13.995 3.103 1.00 86.06 565 LEU A C 1
ATOM 4421 O O . LEU A 1 565 ? 23.801 -14.969 3.649 1.00 86.06 565 LEU A O 1
ATOM 4425 N N . PHE A 1 566 ? 23.569 -12.755 3.490 1.00 88.25 566 PHE A N 1
ATOM 4426 C CA . PHE A 1 566 ? 24.399 -12.398 4.629 1.00 88.25 566 PHE A CA 1
ATOM 4427 C C . PHE A 1 566 ? 23.889 -11.103 5.249 1.00 88.25 566 PHE A C 1
ATOM 4429 O O . PHE A 1 566 ? 23.295 -10.266 4.573 1.00 88.25 566 PHE A O 1
ATOM 4436 N N . ARG A 1 567 ? 24.152 -10.932 6.542 1.00 89.44 567 ARG A N 1
ATOM 4437 C CA . ARG A 1 567 ? 23.737 -9.748 7.283 1.00 89.44 567 ARG A CA 1
ATOM 4438 C C . ARG A 1 567 ? 24.743 -8.617 7.085 1.00 89.44 567 ARG A C 1
ATOM 4440 O O . ARG A 1 567 ? 25.951 -8.849 7.088 1.00 89.44 567 ARG A O 1
ATOM 4447 N N . MET A 1 568 ? 24.243 -7.404 6.871 1.00 92.44 568 MET A N 1
ATOM 4448 C CA . MET A 1 568 ? 25.083 -6.211 6.821 1.00 92.44 568 MET A CA 1
ATOM 4449 C C . MET A 1 568 ? 25.536 -5.817 8.227 1.00 92.44 568 MET A C 1
ATOM 4451 O O . MET A 1 568 ? 24.755 -5.903 9.171 1.00 92.44 568 MET A O 1
ATOM 4455 N N . ASN A 1 569 ? 26.770 -5.327 8.351 1.00 94.75 569 ASN A N 1
ATOM 4456 C CA . ASN A 1 569 ? 27.329 -4.914 9.638 1.00 94.75 569 ASN A CA 1
ATOM 4457 C C . ASN A 1 569 ? 26.667 -3.639 10.176 1.00 94.75 569 ASN A C 1
ATOM 4459 O O . ASN A 1 569 ? 26.197 -3.593 11.310 1.00 94.75 569 ASN A O 1
ATOM 4463 N N . ARG A 1 570 ? 26.607 -2.581 9.361 1.00 97.19 570 ARG A N 1
ATOM 4464 C CA . ARG A 1 570 ? 26.090 -1.287 9.813 1.00 97.19 570 ARG A CA 1
ATOM 4465 C C . ARG A 1 570 ? 25.346 -0.537 8.716 1.00 97.19 570 ARG A C 1
ATOM 4467 O O . ARG A 1 570 ? 25.837 -0.442 7.591 1.00 97.19 570 ARG A O 1
ATOM 4474 N N . ILE A 1 571 ? 24.198 0.040 9.068 1.00 98.19 571 ILE A N 1
ATOM 4475 C CA . ILE A 1 571 ? 23.465 1.013 8.249 1.00 98.19 571 ILE A CA 1
ATOM 4476 C C . ILE A 1 571 ? 23.333 2.328 9.017 1.00 98.19 571 ILE A C 1
ATOM 4478 O O . ILE A 1 571 ? 22.973 2.325 10.192 1.00 98.19 571 ILE A O 1
ATOM 4482 N N . ILE A 1 572 ? 23.591 3.449 8.345 1.00 98.25 572 ILE A N 1
ATOM 4483 C CA . ILE A 1 572 ? 23.350 4.800 8.858 1.00 98.25 572 ILE A CA 1
ATOM 4484 C C . ILE A 1 572 ? 22.382 5.508 7.902 1.00 98.25 572 ILE A C 1
ATOM 4486 O O . ILE A 1 572 ? 22.722 5.807 6.757 1.00 98.25 572 ILE A O 1
ATOM 4490 N N . GLY A 1 573 ? 21.156 5.751 8.361 1.00 97.81 573 GLY A N 1
ATOM 4491 C CA . GLY A 1 573 ? 20.121 6.473 7.626 1.00 97.81 573 GLY A CA 1
ATOM 4492 C C . GLY A 1 573 ? 20.136 7.963 7.955 1.00 97.81 573 GLY A C 1
ATOM 4493 O O . GLY A 1 573 ? 19.865 8.356 9.087 1.00 97.81 573 GLY A O 1
ATOM 4494 N N . LEU A 1 574 ? 20.421 8.803 6.966 1.00 97.62 574 LEU A N 1
ATOM 4495 C CA . LEU A 1 574 ? 20.442 10.259 7.098 1.00 97.62 574 LEU A CA 1
ATOM 4496 C C . LEU A 1 574 ? 19.113 10.834 6.606 1.00 97.62 574 LEU A C 1
ATOM 4498 O O . LEU A 1 574 ? 18.838 10.823 5.406 1.00 97.62 574 LEU A O 1
ATOM 4502 N N . ASP A 1 575 ? 18.300 11.303 7.549 1.00 95.81 575 ASP A N 1
ATOM 4503 C CA . ASP A 1 575 ? 16.946 11.836 7.365 1.00 95.81 575 ASP A CA 1
ATOM 4504 C C . ASP A 1 575 ? 16.108 11.020 6.352 1.00 95.81 575 ASP A C 1
ATOM 4506 O O . ASP A 1 575 ? 15.771 11.523 5.276 1.00 95.81 575 ASP A O 1
ATOM 4510 N N . PRO A 1 576 ? 15.819 9.728 6.640 1.00 95.44 576 PRO A N 1
ATOM 4511 C CA . PRO A 1 576 ? 15.157 8.825 5.697 1.00 95.44 576 PRO A CA 1
ATOM 4512 C C . PRO A 1 576 ? 13.836 9.396 5.179 1.00 95.44 576 PRO A C 1
ATOM 4514 O O . PRO A 1 576 ? 13.038 9.912 5.960 1.00 95.44 576 PRO A O 1
ATOM 4517 N N . ALA A 1 577 ? 13.594 9.290 3.873 1.00 92.81 577 ALA A N 1
ATOM 4518 C CA . ALA A 1 577 ? 12.476 9.970 3.228 1.00 92.81 577 ALA A CA 1
ATOM 4519 C C . ALA A 1 577 ? 11.095 9.470 3.697 1.00 92.81 577 ALA A C 1
ATOM 4521 O O . ALA A 1 577 ? 10.798 8.283 3.734 1.00 92.81 577 ALA A O 1
ATOM 4522 N N . LYS A 1 578 ? 10.185 10.394 3.979 1.00 88.50 578 LYS A N 1
ATOM 4523 C CA . LYS A 1 578 ? 8.798 10.091 4.354 1.00 88.50 578 LYS A CA 1
ATOM 4524 C C . LYS A 1 578 ? 7.817 10.020 3.176 1.00 88.50 578 LYS A C 1
ATOM 4526 O O . LYS A 1 578 ? 6.961 9.130 3.169 1.00 88.50 578 LYS A O 1
ATOM 4531 N N . PRO A 1 579 ? 7.835 10.951 2.201 1.00 84.94 579 PRO A N 1
ATOM 4532 C CA . PRO A 1 579 ? 6.779 11.007 1.195 1.00 84.94 579 PRO A CA 1
ATOM 4533 C C . PRO A 1 579 ? 6.681 9.716 0.370 1.00 84.94 579 PRO A C 1
ATOM 4535 O O . PRO A 1 579 ? 7.675 9.201 -0.120 1.00 84.94 579 PRO A O 1
ATOM 4538 N N . LEU A 1 580 ? 5.462 9.183 0.221 1.00 80.19 580 LEU A N 1
ATOM 4539 C CA . LEU A 1 580 ? 5.162 7.917 -0.476 1.00 80.19 580 LEU A CA 1
ATOM 4540 C C . LEU A 1 580 ? 5.805 6.641 0.126 1.00 80.19 580 LEU A C 1
ATOM 4542 O O . LEU A 1 580 ? 5.505 5.544 -0.351 1.00 80.19 580 LEU A O 1
ATOM 4546 N N . ILE A 1 581 ? 6.579 6.742 1.214 1.00 80.88 581 ILE A N 1
ATOM 4547 C CA . ILE A 1 581 ? 7.142 5.610 1.965 1.00 80.88 581 ILE A CA 1
ATOM 4548 C C . ILE A 1 581 ? 6.219 5.281 3.145 1.00 80.88 581 ILE A C 1
ATOM 4550 O O . ILE A 1 581 ? 5.974 6.104 4.023 1.00 80.88 581 ILE A O 1
ATOM 4554 N N . ARG A 1 582 ? 5.642 4.073 3.162 1.00 66.50 582 ARG A N 1
ATOM 4555 C CA . ARG A 1 582 ? 4.601 3.688 4.134 1.00 66.50 582 ARG A CA 1
ATOM 4556 C C . ARG A 1 582 ? 5.152 2.781 5.239 1.00 66.50 582 ARG A C 1
ATOM 4558 O O . ARG A 1 582 ? 5.846 1.816 4.911 1.00 66.50 582 ARG A O 1
ATOM 4565 N N . PRO A 1 583 ? 4.788 3.006 6.517 1.00 55.47 583 PRO A N 1
ATOM 4566 C CA . PRO A 1 583 ? 5.087 2.069 7.599 1.00 55.47 583 PRO A CA 1
ATOM 4567 C C . PRO A 1 583 ? 4.537 0.664 7.291 1.00 55.47 583 PRO A C 1
ATOM 4569 O O . PRO A 1 583 ? 3.406 0.536 6.825 1.00 55.47 583 PRO A O 1
ATOM 4572 N N . GLY A 1 584 ? 5.334 -0.382 7.532 1.00 53.34 584 GLY A N 1
ATOM 4573 C CA . GLY A 1 584 ? 4.930 -1.787 7.358 1.00 53.34 584 GLY A CA 1
ATOM 4574 C C . GLY A 1 584 ? 5.112 -2.391 5.956 1.00 53.34 584 GLY A C 1
ATOM 4575 O O . GLY A 1 584 ? 4.820 -3.570 5.779 1.00 53.34 584 GLY A O 1
ATOM 4576 N N . ARG A 1 585 ? 5.604 -1.638 4.956 1.00 55.91 585 ARG A N 1
ATOM 4577 C CA . ARG A 1 585 ? 6.088 -2.210 3.679 1.00 55.91 585 ARG A CA 1
ATOM 4578 C C . ARG A 1 585 ? 7.585 -2.539 3.764 1.00 55.91 585 ARG A C 1
ATOM 4580 O O . ARG A 1 585 ? 8.322 -1.812 4.416 1.00 55.91 585 ARG A O 1
ATOM 4587 N N . VAL A 1 586 ? 8.044 -3.526 2.984 1.00 61.00 586 VAL A N 1
ATOM 4588 C CA . VAL A 1 586 ? 9.469 -3.911 2.803 1.00 61.00 586 VAL A CA 1
ATOM 4589 C C . VAL A 1 586 ? 10.320 -2.804 2.136 1.00 61.00 586 VAL A C 1
ATOM 4591 O O . VAL A 1 586 ? 11.507 -2.983 1.913 1.00 61.00 586 VAL A O 1
ATOM 4594 N N . ASN A 1 587 ? 9.735 -1.643 1.813 1.00 69.88 587 ASN A N 1
ATOM 4595 C CA . ASN A 1 587 ? 10.404 -0.511 1.152 1.00 69.88 587 ASN A CA 1
ATOM 4596 C C . ASN A 1 587 ? 10.919 0.546 2.146 1.00 69.88 587 ASN A C 1
ATOM 4598 O O . ASN A 1 587 ? 11.121 1.701 1.775 1.00 69.88 587 ASN A O 1
ATOM 4602 N N . ARG A 1 588 ? 11.045 0.188 3.424 1.00 88.00 588 ARG A N 1
ATOM 4603 C CA . ARG A 1 588 ? 11.376 1.110 4.508 1.00 88.00 588 ARG A CA 1
ATOM 4604 C C . ARG A 1 588 ? 12.492 0.505 5.345 1.00 88.00 588 ARG A C 1
ATOM 4606 O O . ARG A 1 588 ? 12.408 -0.659 5.706 1.00 88.00 588 ARG A O 1
ATOM 4613 N N . LEU A 1 589 ? 13.482 1.336 5.661 1.00 91.94 589 LEU A N 1
ATOM 4614 C CA . LEU A 1 589 ? 14.582 0.985 6.557 1.00 91.94 589 LEU A CA 1
ATOM 4615 C C . LEU A 1 589 ? 14.037 0.622 7.949 1.00 91.94 589 LEU A C 1
ATOM 4617 O O . LEU A 1 589 ? 13.199 1.345 8.496 1.00 91.94 589 LEU A O 1
ATOM 4621 N N . ASP A 1 590 ? 14.539 -0.467 8.513 1.00 90.31 590 ASP A N 1
ATOM 4622 C CA . ASP A 1 590 ? 14.223 -0.945 9.855 1.00 90.31 590 ASP A CA 1
ATOM 4623 C C . ASP A 1 590 ? 15.491 -1.392 10.599 1.00 90.31 590 ASP A C 1
ATOM 4625 O O . ASP A 1 590 ? 16.507 -1.754 10.007 1.00 90.31 590 ASP A O 1
ATOM 4629 N N . SER A 1 591 ? 15.416 -1.416 11.928 1.00 91.00 591 SER A N 1
ATOM 4630 C CA . SER A 1 591 ? 16.436 -1.969 12.816 1.00 91.00 591 SER A CA 1
ATOM 4631 C C . SER A 1 591 ? 16.860 -3.400 12.461 1.00 91.00 591 SER A C 1
ATOM 4633 O O . SER A 1 591 ? 18.007 -3.774 12.692 1.00 91.00 591 SER A O 1
ATOM 4635 N N . GLY A 1 592 ? 15.965 -4.192 11.864 1.00 90.19 592 GLY A N 1
ATOM 4636 C CA . GLY A 1 592 ? 16.223 -5.563 11.438 1.00 90.19 592 GLY A CA 1
ATOM 4637 C C . GLY A 1 592 ? 17.209 -5.712 10.274 1.00 90.19 592 GLY A C 1
ATOM 4638 O O . GLY A 1 592 ? 17.752 -6.810 10.119 1.00 90.19 592 GLY A O 1
ATOM 4639 N N . ASP A 1 593 ? 17.488 -4.645 9.518 1.00 92.81 593 ASP A N 1
ATOM 4640 C CA . ASP A 1 593 ? 18.205 -4.703 8.232 1.00 92.81 593 ASP A CA 1
ATOM 4641 C C . ASP A 1 593 ? 19.734 -4.890 8.365 1.00 92.81 593 ASP A C 1
ATOM 4643 O O . ASP A 1 593 ? 20.399 -5.333 7.429 1.00 92.81 593 ASP A O 1
ATOM 4647 N N . ALA A 1 594 ? 20.324 -4.600 9.529 1.00 95.19 594 ALA A N 1
ATOM 4648 C CA . ALA A 1 594 ? 21.758 -4.789 9.791 1.00 95.19 594 ALA A CA 1
ATOM 4649 C C . ALA A 1 594 ? 22.036 -5.137 11.261 1.00 95.19 594 ALA A C 1
ATOM 4651 O O . ALA A 1 594 ? 21.144 -5.053 12.107 1.00 95.19 594 ALA A O 1
ATOM 4652 N N . ASP A 1 595 ? 23.267 -5.535 11.595 1.00 94.94 595 ASP A N 1
ATOM 4653 C CA . ASP A 1 595 ? 23.675 -5.767 12.993 1.00 94.94 595 ASP A CA 1
ATOM 4654 C C . ASP A 1 595 ? 23.525 -4.498 13.837 1.00 94.94 595 ASP A C 1
ATOM 4656 O O . ASP A 1 595 ? 23.084 -4.547 14.990 1.00 94.94 595 ASP A O 1
ATOM 4660 N N . PHE A 1 596 ? 23.804 -3.344 13.229 1.00 97.06 596 PHE A N 1
ATOM 4661 C CA . PHE A 1 596 ? 23.530 -2.040 13.806 1.00 97.06 596 PHE A CA 1
ATOM 4662 C C . PHE A 1 596 ? 22.898 -1.092 12.782 1.00 97.06 596 PHE A C 1
ATOM 4664 O O . PHE A 1 596 ? 23.352 -0.985 11.645 1.00 97.06 596 PHE A O 1
ATOM 4671 N N . VAL A 1 597 ? 21.850 -0.383 13.203 1.00 97.06 597 VAL A N 1
ATOM 4672 C CA . VAL A 1 597 ? 21.123 0.580 12.365 1.00 97.06 597 VAL A CA 1
ATOM 4673 C C . VAL A 1 597 ? 20.982 1.863 13.160 1.00 97.06 597 VAL A C 1
ATOM 4675 O O . VAL A 1 597 ? 20.365 1.870 14.226 1.00 97.06 597 VAL A O 1
ATOM 4678 N N . GLU A 1 598 ? 21.557 2.931 12.639 1.00 96.06 598 GLU A N 1
ATOM 4679 C CA . GLU A 1 598 ? 21.469 4.274 13.192 1.00 96.06 598 GLU A CA 1
ATOM 4680 C C . GLU A 1 598 ? 20.656 5.164 12.259 1.00 96.06 598 GLU A C 1
ATOM 4682 O O . GLU A 1 598 ? 20.786 5.058 11.040 1.00 96.06 598 GLU A O 1
ATOM 4687 N N . VAL A 1 599 ? 19.841 6.059 12.816 1.00 96.19 599 VAL A N 1
ATOM 4688 C CA . VAL A 1 599 ? 19.091 7.042 12.028 1.00 96.19 599 VAL A CA 1
ATOM 4689 C C . VAL A 1 599 ? 19.249 8.445 12.601 1.00 96.19 599 VAL A C 1
ATOM 4691 O O . VAL A 1 599 ? 19.025 8.657 13.790 1.00 96.19 599 VAL A O 1
ATOM 4694 N N . MET A 1 600 ? 19.597 9.414 11.753 1.00 95.62 600 MET A N 1
ATOM 4695 C CA . MET A 1 600 ? 19.607 10.839 12.095 1.00 95.62 600 MET A CA 1
ATOM 4696 C C . MET A 1 600 ? 18.373 11.531 11.534 1.00 95.62 600 MET A C 1
ATOM 4698 O O . MET A 1 600 ? 18.117 11.466 10.336 1.00 95.62 600 MET A O 1
ATOM 4702 N N . HIS A 1 601 ? 17.658 12.244 12.393 1.00 94.25 601 HIS A N 1
ATOM 4703 C CA . HIS A 1 601 ? 16.459 13.002 12.061 1.00 94.25 601 HIS A CA 1
ATOM 4704 C C . HIS A 1 601 ? 16.778 14.495 12.096 1.00 94.25 601 HIS A C 1
ATOM 4706 O O . HIS A 1 601 ? 17.122 15.027 13.158 1.00 94.25 601 HIS A O 1
ATOM 4712 N N . THR A 1 602 ? 16.646 15.173 10.956 1.00 92.25 602 THR A N 1
ATOM 4713 C CA . THR A 1 602 ? 16.879 16.623 10.818 1.00 92.25 602 THR A CA 1
ATOM 4714 C C . THR A 1 602 ? 15.708 17.359 10.175 1.00 92.25 602 THR A C 1
ATOM 4716 O O . THR A 1 602 ? 15.646 18.580 10.281 1.00 92.25 602 THR A O 1
ATOM 4719 N N . ASN A 1 603 ? 14.769 16.652 9.540 1.00 90.25 603 ASN A N 1
ATOM 4720 C CA . ASN A 1 603 ? 13.498 17.205 9.086 1.00 90.25 603 ASN A CA 1
ATOM 4721 C C . ASN A 1 603 ? 12.334 16.202 9.241 1.00 90.25 603 ASN A C 1
ATOM 4723 O O . ASN A 1 603 ? 11.539 15.949 8.324 1.00 90.25 603 ASN A O 1
ATOM 4727 N N . ALA A 1 604 ? 12.239 15.619 10.434 1.00 86.25 604 ALA A N 1
ATOM 4728 C CA . ALA A 1 604 ? 11.245 14.624 10.788 1.00 86.25 604 ALA A CA 1
ATOM 4729 C C . ALA A 1 604 ? 9.816 15.170 10.694 1.00 86.25 604 ALA A C 1
ATOM 4731 O O . ALA A 1 604 ? 9.439 16.170 11.310 1.00 86.25 604 ALA A O 1
ATOM 4732 N N . GLY A 1 605 ? 8.975 14.433 9.976 1.00 80.81 605 GLY A N 1
ATOM 4733 C CA . GLY A 1 605 ? 7.559 14.729 9.818 1.00 80.81 605 GLY A CA 1
ATOM 4734 C C . GLY A 1 605 ? 7.210 15.454 8.520 1.00 80.81 605 GLY A C 1
ATOM 4735 O O . GLY A 1 605 ? 6.025 15.428 8.167 1.00 80.81 605 GLY A O 1
ATOM 4736 N N . TYR A 1 606 ? 8.196 16.002 7.799 1.00 83.75 606 TYR A N 1
ATOM 4737 C CA . TYR A 1 606 ? 8.013 16.671 6.508 1.00 83.75 606 TYR A CA 1
ATOM 4738 C C . TYR A 1 606 ? 8.667 15.894 5.353 1.00 83.75 606 TYR A C 1
ATOM 4740 O O . TYR A 1 606 ? 7.989 15.068 4.737 1.00 83.75 606 TYR A O 1
ATOM 4748 N N . TYR A 1 607 ? 9.966 16.107 5.092 1.00 85.00 607 TYR A N 1
ATOM 4749 C CA . TYR A 1 607 ? 10.743 15.295 4.143 1.00 85.00 607 TYR A CA 1
ATOM 4750 C C . TYR A 1 607 ? 11.300 14.029 4.792 1.00 85.00 607 TYR A C 1
ATOM 4752 O O . TYR A 1 607 ? 11.299 12.982 4.149 1.00 85.00 607 TYR A O 1
ATOM 4760 N N . GLY A 1 608 ? 11.730 14.119 6.051 1.00 87.31 608 GLY A N 1
ATOM 4761 C CA . GLY A 1 608 ? 12.240 13.006 6.841 1.00 87.31 608 GLY A CA 1
ATOM 4762 C C . GLY A 1 608 ? 11.143 12.282 7.619 1.00 87.31 608 GLY A C 1
ATOM 4763 O O . GLY A 1 608 ? 10.073 12.833 7.916 1.00 87.31 608 GLY A O 1
ATOM 4764 N N . GLU A 1 609 ? 11.400 11.028 7.971 1.00 87.56 609 GLU A N 1
ATOM 4765 C CA . GLU A 1 609 ? 10.484 10.230 8.775 1.00 87.56 609 GLU A CA 1
ATOM 4766 C C . GLU A 1 609 ? 10.484 10.668 10.248 1.00 87.56 609 GLU A C 1
ATOM 4768 O O . GLU A 1 609 ? 11.464 11.170 10.773 1.00 87.56 609 GLU A O 1
ATOM 4773 N N . SER A 1 610 ? 9.338 10.546 10.918 1.00 81.25 610 SER A N 1
ATOM 4774 C CA . SER A 1 610 ? 9.157 10.944 12.322 1.00 81.25 610 SER A CA 1
ATOM 4775 C C . SER A 1 610 ? 9.201 9.785 13.307 1.00 81.25 610 SER A C 1
ATOM 4777 O O . SER A 1 610 ? 9.395 9.981 14.505 1.00 81.25 610 SER A O 1
ATOM 4779 N N . ILE A 1 611 ? 8.976 8.572 12.817 1.00 79.62 611 ILE A N 1
ATOM 4780 C CA . ILE A 1 611 ? 8.960 7.366 13.632 1.00 79.62 611 ILE A CA 1
ATOM 4781 C C . ILE A 1 611 ? 10.391 6.852 13.796 1.00 79.62 611 ILE A C 1
ATOM 4783 O O . ILE A 1 611 ? 11.192 6.910 12.867 1.00 79.62 611 ILE A O 1
ATOM 4787 N N . ARG A 1 612 ? 10.677 6.277 14.968 1.00 84.69 612 ARG A N 1
ATOM 4788 C CA . ARG A 1 612 ? 11.920 5.552 15.234 1.00 84.69 612 ARG A CA 1
ATOM 4789 C C . ARG A 1 612 ? 12.118 4.412 14.230 1.00 84.69 612 ARG A C 1
ATOM 4791 O O . ARG A 1 612 ? 11.187 3.640 13.992 1.00 84.69 612 ARG A O 1
ATOM 4798 N N . MET A 1 613 ? 13.316 4.294 13.677 1.00 87.38 613 MET A N 1
ATOM 4799 C CA . MET A 1 613 ? 13.629 3.301 12.645 1.00 87.38 613 MET A CA 1
ATOM 4800 C C . MET A 1 613 ? 14.849 2.450 12.974 1.00 87.38 613 MET A C 1
ATOM 4802 O O . MET A 1 613 ? 14.933 1.324 12.498 1.00 87.38 613 MET A O 1
ATOM 4806 N N . GLY A 1 614 ? 15.784 2.962 13.772 1.00 89.62 614 GLY A N 1
ATOM 4807 C CA . GLY A 1 614 ? 17.030 2.285 14.077 1.00 89.62 614 GLY A CA 1
ATOM 4808 C C . GLY A 1 614 ? 17.053 1.606 15.443 1.00 89.62 614 GLY A C 1
ATOM 4809 O O . GLY A 1 614 ? 16.160 1.712 16.291 1.00 89.62 614 GLY A O 1
ATOM 4810 N N . HIS A 1 615 ? 18.171 0.929 15.669 1.00 92.94 615 HIS A N 1
ATOM 4811 C CA . HIS A 1 615 ? 18.646 0.579 16.997 1.00 92.94 615 HIS A CA 1
ATOM 4812 C C . HIS A 1 615 ? 18.893 1.853 17.826 1.00 92.94 615 HIS A C 1
ATOM 4814 O O . HIS A 1 615 ? 18.460 1.938 18.985 1.00 92.94 615 HIS A O 1
ATOM 4820 N N . ALA A 1 616 ? 19.525 2.855 17.206 1.00 92.62 616 ALA A N 1
ATOM 4821 C CA . ALA A 1 616 ? 19.729 4.192 17.747 1.00 92.62 616 ALA A CA 1
ATOM 4822 C C . ALA A 1 616 ? 19.152 5.262 16.804 1.00 92.62 616 ALA A C 1
ATOM 4824 O O . ALA A 1 616 ? 19.436 5.257 15.608 1.00 92.62 616 ALA A O 1
ATOM 4825 N N . ASP A 1 617 ? 18.382 6.200 17.352 1.00 93.06 617 ASP A N 1
ATOM 4826 C CA . ASP A 1 617 ? 17.809 7.319 16.599 1.00 93.06 617 ASP A CA 1
ATOM 4827 C C . ASP A 1 617 ? 18.240 8.646 17.225 1.00 93.06 617 ASP A C 1
ATOM 4829 O O . ASP A 1 617 ? 18.017 8.879 18.415 1.00 93.06 617 ASP A O 1
ATOM 4833 N N . PHE A 1 618 ? 18.823 9.529 16.423 1.00 93.06 618 PHE A N 1
ATOM 4834 C CA . PHE A 1 618 ? 19.313 10.835 16.839 1.00 93.06 618 PHE A CA 1
ATOM 4835 C C . PHE A 1 618 ? 18.379 11.940 16.339 1.00 93.06 618 PHE A C 1
ATOM 4837 O O . PHE A 1 618 ? 18.223 12.130 15.137 1.00 93.06 618 PHE A O 1
ATOM 4844 N N . CYS A 1 619 ? 17.758 12.688 17.251 1.00 90.88 619 CYS A N 1
ATOM 4845 C CA . CYS A 1 619 ? 16.953 13.863 16.929 1.00 90.88 619 CYS A CA 1
ATOM 4846 C C . CYS A 1 619 ? 17.838 15.119 16.997 1.00 90.88 619 CYS A C 1
ATOM 4848 O O . CYS A 1 619 ? 18.090 15.645 18.088 1.00 90.88 619 CYS A O 1
ATOM 4850 N N . VAL A 1 620 ? 18.289 15.637 15.853 1.00 90.94 620 VAL A N 1
ATOM 4851 C CA . VAL A 1 620 ? 19.104 16.861 15.826 1.00 90.94 620 VAL A CA 1
ATOM 4852 C C . VAL A 1 620 ? 18.203 18.083 15.954 1.00 90.94 620 VAL A C 1
ATOM 4854 O O . VAL A 1 620 ? 17.271 18.253 15.166 1.00 90.94 620 VAL A O 1
ATOM 4857 N N . ASN A 1 621 ? 18.433 18.912 16.974 1.00 89.44 621 ASN A N 1
ATOM 4858 C CA . ASN A 1 621 ? 17.573 20.042 17.339 1.00 89.44 621 ASN A CA 1
ATOM 4859 C C . ASN A 1 621 ? 16.094 19.625 17.486 1.00 89.44 621 ASN A C 1
ATOM 4861 O O . ASN A 1 621 ? 15.164 20.321 17.075 1.00 89.44 621 ASN A O 1
ATOM 4865 N N . GLY A 1 622 ? 15.864 18.429 18.040 1.00 82.75 622 GLY A N 1
ATOM 4866 C CA . GLY A 1 622 ? 14.529 17.841 18.183 1.00 82.75 622 GLY A CA 1
ATOM 4867 C C . GLY A 1 622 ? 13.945 17.238 16.899 1.00 82.75 622 GLY A C 1
ATOM 4868 O O . GLY A 1 622 ? 12.756 16.909 16.886 1.00 82.75 622 GLY A O 1
ATOM 4869 N N . GLY A 1 623 ? 14.756 17.082 15.848 1.00 85.56 623 GLY A N 1
ATOM 4870 C CA . GLY A 1 623 ? 14.372 16.513 14.555 1.00 85.56 623 GLY A CA 1
ATOM 4871 C C . GLY A 1 623 ? 13.521 17.445 13.694 1.00 85.56 623 GLY A C 1
ATOM 4872 O O . GLY A 1 623 ? 12.848 16.981 12.786 1.00 85.56 623 GLY A O 1
ATOM 4873 N N . LYS A 1 624 ? 13.488 18.742 14.000 1.00 85.00 624 LYS A N 1
ATOM 4874 C CA . LYS A 1 624 ? 12.702 19.748 13.270 1.00 85.00 624 LYS A CA 1
ATOM 4875 C C . LYS A 1 624 ? 13.589 20.542 12.317 1.00 85.00 624 LYS A C 1
ATOM 4877 O O . LYS A 1 624 ? 14.784 20.289 12.249 1.00 85.00 624 LYS A O 1
ATOM 4882 N N . ILE A 1 625 ? 13.000 21.534 11.647 1.00 87.62 625 ILE A N 1
ATOM 4883 C CA . ILE A 1 625 ? 13.737 22.550 10.890 1.00 87.62 625 ILE A CA 1
ATOM 4884 C C . ILE A 1 625 ? 14.942 23.020 11.712 1.00 87.62 625 ILE A C 1
ATOM 4886 O O . ILE A 1 625 ? 14.812 23.354 12.891 1.00 87.62 625 ILE A O 1
ATOM 4890 N N . GLN A 1 626 ? 16.119 22.978 11.098 1.00 88.31 626 GLN A N 1
ATOM 4891 C CA . GLN A 1 626 ? 17.361 23.325 11.768 1.00 88.31 626 GLN A CA 1
ATOM 4892 C C . GLN A 1 626 ? 17.399 24.842 12.009 1.00 88.31 626 GLN A C 1
ATOM 4894 O O . GLN A 1 626 ? 17.047 25.588 11.093 1.00 88.31 626 GLN A O 1
ATOM 4899 N N . PRO A 1 627 ? 17.852 25.329 13.182 1.00 89.00 627 PRO A N 1
ATOM 4900 C CA . PRO A 1 627 ? 17.750 26.748 13.546 1.00 89.00 627 PRO A CA 1
ATOM 4901 C C . PRO A 1 627 ? 18.342 27.709 12.506 1.00 89.00 627 PRO A C 1
ATOM 4903 O O . PRO A 1 627 ? 17.803 28.775 12.242 1.00 89.00 627 PRO A O 1
ATOM 4906 N N . PHE A 1 628 ? 19.434 27.306 11.859 1.00 86.62 628 PHE A N 1
ATOM 4907 C CA . PHE A 1 628 ? 20.133 28.095 10.843 1.00 86.62 628 PHE A CA 1
ATOM 4908 C C . PHE A 1 628 ? 19.475 28.042 9.442 1.00 86.62 628 PHE A C 1
ATOM 4910 O O . PHE A 1 628 ? 19.835 28.807 8.541 1.00 86.62 628 PHE A O 1
ATOM 4917 N N . CYS A 1 629 ? 18.491 27.159 9.251 1.00 85.75 629 CYS A N 1
ATOM 4918 C CA . CYS A 1 629 ? 17.644 27.090 8.061 1.00 85.75 629 CYS A CA 1
ATOM 4919 C C . CYS A 1 629 ? 16.362 27.933 8.191 1.00 85.75 629 CYS A C 1
ATOM 4921 O O . CYS A 1 629 ? 15.747 28.229 7.166 1.00 85.75 629 CYS A O 1
ATOM 4923 N N . GLU A 1 630 ? 15.954 28.314 9.408 1.00 83.12 630 GLU A N 1
ATOM 4924 C CA . GLU A 1 630 ? 14.705 29.045 9.653 1.00 83.12 630 GLU A CA 1
ATOM 4925 C C . GLU A 1 630 ? 14.656 30.385 8.894 1.00 83.12 630 GLU A C 1
ATOM 4927 O O . GLU A 1 630 ? 15.634 31.130 8.823 1.00 83.12 630 GLU A O 1
ATOM 4932 N N . GLY A 1 631 ? 13.498 30.700 8.302 1.00 74.31 631 GLY A N 1
ATOM 4933 C CA . GLY A 1 631 ? 13.271 31.963 7.587 1.00 74.31 631 GLY A CA 1
ATOM 4934 C C . GLY A 1 631 ? 13.834 32.029 6.160 1.00 74.31 631 GLY A C 1
ATOM 4935 O O . GLY A 1 631 ? 13.744 33.079 5.522 1.00 74.31 631 GLY A O 1
ATOM 4936 N N . ARG A 1 632 ? 14.392 30.930 5.630 1.00 76.50 632 ARG A N 1
ATOM 4937 C CA . ARG A 1 632 ? 14.872 30.826 4.239 1.00 76.50 632 ARG A CA 1
ATOM 4938 C C . ARG A 1 632 ? 13.772 30.333 3.293 1.00 76.50 632 ARG A C 1
ATOM 4940 O O . ARG A 1 632 ? 12.817 29.694 3.714 1.00 76.50 632 ARG A O 1
ATOM 4947 N N . SER A 1 633 ? 13.935 30.580 1.989 1.00 61.94 633 SER A N 1
ATOM 4948 C CA . SER A 1 633 ? 12.943 30.233 0.956 1.00 61.94 633 SER A CA 1
ATOM 4949 C C . SER A 1 633 ? 12.690 28.729 0.773 1.00 61.94 633 SER A C 1
ATOM 4951 O O . SER A 1 633 ? 11.697 28.395 0.145 1.00 61.94 633 SER A O 1
ATOM 4953 N N . ASN A 1 634 ? 13.541 27.861 1.337 1.00 72.81 634 ASN A N 1
ATOM 4954 C CA . ASN A 1 634 ? 13.464 26.394 1.308 1.00 72.81 634 ASN A CA 1
ATOM 4955 C C . ASN A 1 634 ? 13.950 25.796 2.654 1.00 72.81 634 ASN A C 1
ATOM 4957 O O . ASN A 1 634 ? 14.784 24.890 2.687 1.00 72.81 634 ASN A O 1
ATOM 4961 N N . ASP A 1 635 ? 13.486 26.338 3.784 1.00 80.44 635 ASP A N 1
ATOM 4962 C CA . ASP A 1 635 ? 13.900 25.944 5.146 1.00 80.44 635 ASP A CA 1
ATOM 4963 C C . ASP A 1 635 ? 13.772 24.428 5.431 1.00 80.44 635 ASP A C 1
ATOM 4965 O O . ASP A 1 635 ? 14.653 23.823 6.055 1.00 80.44 635 ASP A O 1
ATOM 4969 N N . GLN A 1 636 ? 12.732 23.793 4.889 1.00 85.00 636 GLN A N 1
ATOM 4970 C CA . GLN A 1 636 ? 12.496 22.351 4.943 1.00 85.00 636 GLN A CA 1
ATOM 4971 C C . GLN A 1 636 ? 13.571 21.550 4.197 1.00 85.00 636 GLN A C 1
ATOM 4973 O O . GLN A 1 636 ? 14.125 20.587 4.733 1.00 85.00 636 GLN A O 1
ATOM 4978 N N . LEU A 1 637 ? 13.879 21.935 2.955 1.00 81.62 637 LEU A N 1
ATOM 4979 C CA . LEU A 1 637 ? 14.877 21.241 2.138 1.00 81.62 637 LEU A CA 1
ATOM 4980 C C . LEU A 1 637 ? 16.281 21.456 2.710 1.00 81.62 637 LEU A C 1
ATOM 4982 O O . LEU A 1 637 ? 17.043 20.501 2.821 1.00 81.62 637 LEU A O 1
ATOM 4986 N N . CYS A 1 638 ? 16.584 22.678 3.158 1.00 84.94 638 CYS A N 1
ATOM 4987 C CA . CYS A 1 638 ? 17.803 22.998 3.900 1.00 84.94 638 CYS A CA 1
ATOM 4988 C C . CYS A 1 638 ? 17.978 22.039 5.087 1.00 84.94 638 CYS A C 1
ATOM 4990 O O . CYS A 1 638 ? 18.990 21.357 5.208 1.00 84.94 638 CYS A O 1
ATOM 4992 N N . SER A 1 639 ? 16.942 21.874 5.906 1.00 90.12 639 SER A N 1
ATOM 4993 C CA . SER A 1 639 ? 17.010 20.988 7.073 1.00 90.12 639 SER A CA 1
ATOM 4994 C C . SER A 1 639 ? 17.196 19.512 6.697 1.00 90.12 639 SER A C 1
ATOM 4996 O O . SER A 1 639 ? 17.948 18.803 7.362 1.00 90.12 639 SER A O 1
ATOM 4998 N N . HIS A 1 640 ? 16.571 19.056 5.607 1.00 89.62 640 HIS A N 1
ATOM 4999 C CA . HIS A 1 640 ? 16.672 17.682 5.097 1.00 89.62 640 HIS A CA 1
ATOM 5000 C C . HIS A 1 640 ? 18.067 17.343 4.537 1.00 89.62 640 HIS A C 1
ATOM 5002 O O . HIS A 1 640 ? 18.609 16.259 4.752 1.00 89.62 640 HIS A O 1
ATOM 5008 N N . VAL A 1 641 ? 18.672 18.279 3.807 1.00 86.56 641 VAL A N 1
ATOM 5009 C CA . VAL A 1 641 ? 19.977 18.117 3.144 1.00 86.56 641 VAL A CA 1
ATOM 5010 C C . VAL A 1 641 ? 21.127 18.182 4.162 1.00 86.56 641 VAL A C 1
ATOM 5012 O O . VAL A 1 641 ? 22.119 17.462 4.031 1.00 86.56 641 VAL A O 1
ATOM 5015 N N . TRP A 1 642 ? 20.977 18.975 5.228 1.00 89.62 642 TRP A N 1
ATOM 5016 C CA . TRP A 1 642 ? 22.018 19.186 6.241 1.00 89.62 642 TRP A CA 1
ATOM 5017 C C . TRP A 1 642 ? 22.290 17.983 7.154 1.00 89.62 642 TRP A C 1
ATOM 5019 O O . TRP A 1 642 ? 23.318 17.974 7.836 1.00 89.62 642 TRP A O 1
ATOM 5029 N N . ALA A 1 643 ? 21.459 16.934 7.121 1.00 94.38 643 ALA A N 1
ATOM 5030 C CA . ALA A 1 643 ? 21.775 15.644 7.748 1.00 94.38 643 ALA A CA 1
ATOM 5031 C C . ALA A 1 643 ? 23.153 15.117 7.315 1.00 94.38 643 ALA A C 1
ATOM 5033 O O . ALA A 1 643 ? 23.913 14.580 8.119 1.00 94.38 643 ALA A O 1
ATOM 5034 N N . VAL A 1 644 ? 23.512 15.345 6.049 1.00 94.56 644 VAL A N 1
ATOM 5035 C CA . VAL A 1 644 ? 24.798 14.942 5.477 1.00 94.56 644 VAL A CA 1
ATOM 5036 C C . VAL A 1 644 ? 25.968 15.732 6.068 1.00 94.56 644 VAL A C 1
ATOM 5038 O O . VAL A 1 644 ? 27.014 15.151 6.343 1.00 94.56 644 VAL A O 1
ATOM 5041 N N . CYS A 1 645 ? 25.792 17.027 6.339 1.00 93.69 645 CYS A N 1
ATOM 5042 C CA . CYS A 1 645 ? 26.818 17.855 6.976 1.00 93.69 645 CYS A CA 1
ATOM 5043 C C . CYS A 1 645 ? 27.024 17.484 8.456 1.00 93.69 645 CYS A C 1
ATOM 5045 O O . CYS A 1 645 ? 28.158 17.476 8.931 1.00 93.69 645 CYS A O 1
ATOM 5047 N N . PHE A 1 646 ? 25.965 17.112 9.187 1.00 95.12 646 PHE A N 1
ATOM 5048 C CA . PHE A 1 646 ? 26.114 16.552 10.539 1.00 95.12 646 PHE A CA 1
ATOM 5049 C C . PHE A 1 646 ? 26.866 15.219 10.528 1.00 95.12 646 PHE A C 1
ATOM 5051 O O . PHE A 1 646 ? 27.743 15.003 11.365 1.00 95.12 646 PHE A O 1
ATOM 5058 N N . MET A 1 647 ? 26.577 14.353 9.555 1.00 96.38 647 MET A N 1
ATOM 5059 C CA . MET A 1 647 ? 27.319 13.107 9.382 1.00 96.38 647 MET A CA 1
ATOM 5060 C C . MET A 1 647 ? 28.792 13.369 9.046 1.00 96.38 647 MET A C 1
ATOM 5062 O O . MET A 1 647 ? 29.666 12.748 9.645 1.00 96.38 647 MET A O 1
ATOM 5066 N N . ALA A 1 648 ? 29.087 14.316 8.153 1.00 94.44 648 ALA A N 1
ATOM 5067 C CA . ALA A 1 648 ? 30.458 14.695 7.820 1.00 94.44 648 ALA A CA 1
ATOM 5068 C C . ALA A 1 648 ? 31.221 15.229 9.046 1.00 94.44 648 ALA A C 1
ATOM 5070 O O . ALA A 1 648 ? 32.343 14.799 9.298 1.00 94.44 648 ALA A O 1
ATOM 5071 N N . LEU A 1 649 ? 30.579 16.066 9.872 1.00 93.00 649 LEU A N 1
ATOM 5072 C CA . LEU A 1 649 ? 31.143 16.541 11.140 1.00 93.00 649 LEU A CA 1
ATOM 5073 C C . LEU A 1 649 ? 31.477 15.393 12.109 1.00 93.00 649 LEU A C 1
ATOM 5075 O O . LEU A 1 649 ? 32.445 15.493 12.860 1.00 93.00 649 LEU A O 1
ATOM 5079 N N . SER A 1 650 ? 30.704 14.301 12.098 1.00 94.31 650 SER A N 1
ATOM 5080 C CA . SER A 1 650 ? 30.934 13.148 12.984 1.00 94.31 650 SER A CA 1
ATOM 5081 C C . SER A 1 650 ? 32.209 12.353 12.674 1.00 94.31 650 SER A C 1
ATOM 5083 O O . SER A 1 650 ? 32.661 11.565 13.512 1.00 94.31 650 SER A O 1
ATOM 5085 N N . LEU A 1 651 ? 32.778 12.537 11.476 1.00 93.25 651 LEU A N 1
ATOM 5086 C CA . LEU A 1 651 ? 34.022 11.887 11.055 1.00 93.25 651 LEU A CA 1
ATOM 5087 C C . LEU A 1 651 ? 35.247 12.507 11.731 1.00 93.25 651 LEU A C 1
ATOM 5089 O O . LEU A 1 651 ? 36.279 11.847 11.856 1.00 93.25 651 LEU A O 1
ATOM 5093 N N . ASP A 1 652 ? 35.122 13.744 12.206 1.00 86.31 652 ASP A N 1
ATOM 5094 C CA . ASP A 1 652 ? 36.207 14.486 12.828 1.00 86.31 652 ASP A CA 1
ATOM 5095 C C . ASP A 1 652 ? 36.323 14.146 14.315 1.00 86.31 652 ASP A C 1
ATOM 5097 O O . ASP A 1 652 ? 35.327 13.915 15.008 1.00 86.31 652 ASP A O 1
ATOM 5101 N N . ASN A 1 653 ? 37.554 14.162 14.839 1.00 82.94 653 ASN A N 1
ATOM 5102 C CA . ASN A 1 653 ? 37.853 13.956 16.263 1.00 82.94 653 ASN A CA 1
ATOM 5103 C C . ASN A 1 653 ? 37.150 12.730 16.879 1.00 82.94 653 ASN A C 1
ATOM 5105 O O . ASN A 1 653 ? 36.776 12.757 18.054 1.00 82.94 653 ASN A O 1
ATOM 5109 N N . ASN A 1 654 ? 36.938 11.671 16.095 1.00 79.19 654 ASN A N 1
ATOM 5110 C CA . ASN A 1 654 ? 36.216 10.460 16.490 1.00 79.19 654 ASN A CA 1
ATOM 5111 C C . ASN A 1 654 ? 34.820 10.744 17.091 1.00 79.19 654 ASN A C 1
ATOM 5113 O O . ASN A 1 654 ? 34.437 10.141 18.093 1.00 79.19 654 ASN A O 1
ATOM 5117 N N . GLY A 1 655 ? 34.078 11.712 16.539 1.00 79.12 655 GLY A N 1
ATOM 5118 C CA . GLY A 1 655 ? 32.715 12.046 16.978 1.00 79.12 655 GLY A CA 1
ATOM 5119 C C . GLY A 1 655 ? 32.630 12.807 18.308 1.00 79.12 655 GLY A C 1
ATOM 5120 O O . GLY A 1 655 ? 31.538 13.026 18.833 1.00 79.12 655 GLY A O 1
ATOM 5121 N N . ARG A 1 656 ? 33.759 13.264 18.870 1.00 82.12 656 ARG A N 1
ATOM 5122 C CA . ARG A 1 656 ? 33.786 14.040 20.130 1.00 82.12 656 ARG A CA 1
ATOM 5123 C C . ARG A 1 656 ? 33.062 15.384 20.041 1.00 82.12 656 ARG A C 1
ATOM 5125 O O . ARG A 1 656 ? 32.666 15.931 21.064 1.00 82.12 656 ARG A O 1
ATOM 5132 N N . ASN A 1 657 ? 32.879 15.904 18.830 1.00 83.75 657 ASN A N 1
ATOM 5133 C CA . ASN A 1 657 ? 32.161 17.154 18.578 1.00 83.75 657 ASN A CA 1
ATOM 5134 C C . ASN A 1 657 ? 30.648 16.942 18.391 1.00 83.75 657 ASN A C 1
ATOM 5136 O O . ASN A 1 657 ? 29.904 17.913 18.285 1.00 83.75 657 ASN A O 1
ATOM 5140 N N . THR A 1 658 ? 30.195 15.688 18.339 1.00 90.69 658 THR A N 1
ATOM 5141 C CA . THR A 1 658 ? 28.806 15.304 18.054 1.00 90.69 658 THR A CA 1
ATOM 5142 C C . THR A 1 658 ? 28.216 14.454 19.179 1.00 90.69 658 THR A C 1
ATOM 5144 O O . THR A 1 658 ? 27.399 13.573 18.937 1.00 90.69 658 THR A O 1
ATOM 5147 N N . ILE A 1 659 ? 28.619 14.700 20.431 1.00 92.75 659 ILE A N 1
ATOM 5148 C CA . ILE A 1 659 ? 28.103 13.965 21.595 1.00 92.75 659 ILE A CA 1
ATOM 5149 C C . ILE A 1 659 ? 26.630 14.311 21.831 1.00 92.75 659 ILE A C 1
ATOM 5151 O O . ILE A 1 659 ? 26.289 15.443 22.169 1.00 92.75 659 ILE A O 1
ATOM 5155 N N . ALA A 1 660 ? 25.770 13.311 21.678 1.00 90.88 660 ALA A N 1
ATOM 5156 C CA . ALA A 1 660 ? 24.351 13.380 21.966 1.00 90.88 660 ALA A CA 1
ATOM 5157 C C . ALA A 1 660 ? 24.045 12.782 23.343 1.00 90.88 660 ALA A C 1
ATOM 5159 O O . ALA A 1 660 ? 24.724 11.871 23.824 1.00 90.88 660 ALA A O 1
ATOM 5160 N N . GLU A 1 661 ? 22.983 13.278 23.964 1.00 88.38 661 GLU A N 1
ATOM 5161 C CA . GLU A 1 661 ? 22.480 12.792 25.248 1.00 88.38 661 GLU A CA 1
ATOM 5162 C C . GLU A 1 661 ? 21.184 12.006 25.057 1.00 88.38 661 GLU A C 1
ATOM 5164 O O . GLU A 1 661 ? 20.417 12.260 24.126 1.00 88.38 661 GLU A O 1
ATOM 5169 N N . SER A 1 662 ? 20.903 11.044 25.935 1.00 84.62 662 SER A N 1
ATOM 5170 C CA . SER A 1 662 ? 19.634 10.313 25.878 1.00 84.62 662 SER A CA 1
ATOM 5171 C C . SER A 1 662 ? 18.445 11.265 26.059 1.00 84.62 662 SER A C 1
ATOM 5173 O O . SER A 1 662 ? 18.416 12.035 27.020 1.00 84.62 662 SER A O 1
ATOM 5175 N N . CYS A 1 663 ? 17.431 11.174 25.199 1.00 74.81 663 CYS A N 1
ATOM 5176 C CA . CYS A 1 663 ? 16.244 12.023 25.285 1.00 74.81 663 CYS A CA 1
ATOM 5177 C C . CYS A 1 663 ? 14.934 11.239 25.103 1.00 74.81 663 CYS A C 1
ATOM 5179 O O . CYS A 1 663 ? 14.910 10.007 25.122 1.00 74.81 663 CYS A O 1
ATOM 5181 N N . SER A 1 664 ? 13.805 11.958 25.040 1.00 65.06 664 SER A N 1
ATOM 5182 C CA . SER A 1 664 ? 12.460 11.367 25.060 1.00 65.06 664 SER A CA 1
ATOM 5183 C C . SER A 1 664 ? 12.246 10.302 23.970 1.00 65.06 664 SER A C 1
ATOM 5185 O O . SER A 1 664 ? 12.882 10.323 22.920 1.00 65.06 664 SER A O 1
ATOM 5187 N N . ARG A 1 665 ? 11.290 9.385 24.191 1.00 58.06 665 ARG A N 1
ATOM 5188 C CA . ARG A 1 665 ? 11.025 8.236 23.297 1.00 58.06 665 ARG A CA 1
ATOM 5189 C C . ARG A 1 665 ? 10.541 8.601 21.879 1.00 58.06 665 ARG A C 1
ATOM 5191 O O . ARG A 1 665 ? 10.361 7.689 21.079 1.00 58.06 665 ARG A O 1
ATOM 5198 N N . ARG A 1 666 ? 10.275 9.875 21.568 1.00 57.88 666 ARG A N 1
ATOM 5199 C CA . ARG A 1 666 ? 9.807 10.332 20.246 1.00 57.88 666 ARG A CA 1
ATOM 5200 C C . ARG A 1 666 ? 10.499 11.639 19.838 1.00 57.88 666 ARG A C 1
ATOM 5202 O O . ARG A 1 666 ? 10.302 12.659 20.496 1.00 57.88 666 ARG A O 1
ATOM 5209 N N . CYS A 1 667 ? 11.200 11.646 18.701 1.00 64.69 667 CYS A N 1
ATOM 5210 C CA . CYS A 1 667 ? 11.215 12.840 17.848 1.00 64.69 667 CYS A CA 1
ATOM 5211 C C . CYS A 1 667 ? 9.763 12.953 17.329 1.00 64.69 667 CYS A C 1
ATOM 5213 O O . CYS A 1 667 ? 9.293 11.938 16.823 1.00 64.69 667 CYS A O 1
ATOM 5215 N N . PRO A 1 668 ? 8.954 14.022 17.484 1.00 52.44 668 PRO A N 1
ATOM 5216 C CA . PRO A 1 668 ? 9.185 15.390 17.938 1.00 52.44 668 PRO A CA 1
ATOM 5217 C C . PRO A 1 668 ? 8.275 15.769 19.137 1.00 52.44 668 PRO A C 1
ATOM 5219 O O . PRO A 1 668 ? 7.048 15.796 19.042 1.00 52.44 668 PRO A O 1
ATOM 5222 N N . SER A 1 669 ? 8.836 16.133 20.289 1.00 42.84 669 SER A N 1
ATOM 5223 C CA . SER A 1 669 ? 8.060 16.734 21.397 1.00 42.84 669 SER A CA 1
ATOM 5224 C C . SER A 1 669 ? 8.848 17.801 22.150 1.00 42.84 669 SER A C 1
ATOM 5226 O O . SER A 1 669 ? 8.739 17.905 23.363 1.00 42.84 669 SER A O 1
ATOM 5228 N N . GLY A 1 670 ? 9.616 18.618 21.420 1.00 44.34 670 GLY A N 1
ATOM 5229 C CA . GLY A 1 670 ? 10.362 19.751 21.977 1.00 44.34 670 GLY A CA 1
ATOM 5230 C C . GLY A 1 670 ? 11.371 19.362 23.069 1.00 44.34 670 GLY A C 1
ATOM 5231 O O . GLY A 1 670 ? 11.473 18.199 23.462 1.00 44.34 670 GLY A O 1
ATOM 5232 N N . PRO A 1 671 ? 12.140 20.327 23.585 1.00 38.31 671 PRO A N 1
ATOM 5233 C CA . PRO A 1 671 ? 12.936 20.099 24.774 1.00 38.31 671 PRO A CA 1
ATOM 5234 C C . PRO A 1 671 ? 12.001 20.132 25.992 1.00 38.31 671 PRO A C 1
ATOM 5236 O O . PRO A 1 671 ? 11.618 21.194 26.477 1.00 38.31 671 PRO A O 1
ATOM 5239 N N . LYS A 1 672 ? 11.617 18.957 26.497 1.00 39.66 672 LYS A N 1
ATOM 5240 C CA . LYS A 1 672 ? 11.223 18.797 27.902 1.00 39.66 672 LYS A CA 1
ATOM 5241 C C . LYS A 1 672 ? 12.273 17.945 28.611 1.00 39.66 672 LYS A C 1
ATOM 5243 O O . LYS A 1 672 ? 12.311 16.729 28.455 1.00 39.66 672 LYS A O 1
ATOM 5248 N N . ILE A 1 673 ? 13.106 18.637 29.385 1.00 43.31 673 ILE A N 1
ATOM 5249 C CA . ILE A 1 673 ? 13.962 18.123 30.464 1.00 43.31 673 ILE A CA 1
ATOM 5250 C C . ILE A 1 673 ? 12.989 17.582 31.543 1.00 43.31 673 ILE A C 1
ATOM 5252 O O . ILE A 1 673 ? 11.997 18.242 31.841 1.00 43.31 673 ILE A O 1
ATOM 5256 N N . ALA A 1 674 ? 13.117 16.365 32.081 1.00 39.75 674 ALA A N 1
ATOM 5257 C CA . ALA A 1 674 ? 14.154 16.051 33.054 1.00 39.75 674 ALA A CA 1
ATOM 5258 C C . ALA A 1 674 ? 14.407 14.547 33.297 1.00 39.75 674 ALA A C 1
ATOM 5260 O O . ALA A 1 674 ? 13.487 13.740 33.413 1.00 39.75 674 ALA A O 1
ATOM 5261 N N . GLN A 1 675 ? 15.702 14.279 33.503 1.00 43.03 675 GLN A N 1
ATOM 5262 C CA . GLN A 1 675 ? 16.320 13.434 34.533 1.00 43.03 675 GLN A CA 1
ATOM 5263 C C . GLN A 1 675 ? 16.036 11.923 34.531 1.00 43.03 675 GLN A C 1
ATOM 5265 O O . GLN A 1 675 ? 15.379 11.369 35.408 1.00 43.03 675 GLN A O 1
ATOM 5270 N N . LYS A 1 676 ? 16.778 11.221 33.674 1.00 41.78 676 LYS A N 1
ATOM 5271 C CA . LYS A 1 676 ? 17.749 10.249 34.199 1.00 41.78 676 LYS A CA 1
ATOM 5272 C C . LYS A 1 676 ? 19.135 10.661 33.712 1.00 41.78 676 LYS A C 1
ATOM 5274 O O . LYS A 1 676 ? 19.262 11.030 32.552 1.00 41.78 676 LYS A O 1
ATOM 5279 N N . ALA A 1 677 ? 20.137 10.635 34.593 1.00 54.31 677 ALA A N 1
ATOM 5280 C CA . ALA A 1 677 ? 21.542 10.755 34.200 1.00 54.31 677 ALA A CA 1
ATOM 5281 C C . ALA A 1 677 ? 21.800 9.755 33.062 1.00 54.31 677 ALA A C 1
ATOM 5283 O O . ALA A 1 677 ? 21.557 8.560 33.233 1.00 54.31 677 ALA A O 1
ATOM 5284 N N . GLY A 1 678 ? 22.121 10.254 31.871 1.00 64.06 678 GLY A N 1
ATOM 5285 C CA . GLY A 1 678 ? 21.739 9.561 30.647 1.00 64.06 678 GLY A CA 1
ATOM 5286 C C . GLY A 1 678 ? 22.879 9.489 29.654 1.00 64.06 678 GLY A C 1
ATOM 5287 O O . GLY A 1 678 ? 23.307 10.515 29.149 1.00 64.06 678 GLY A O 1
ATOM 5288 N N . VAL A 1 679 ? 23.358 8.266 29.426 1.00 75.31 679 VAL A N 1
ATOM 5289 C CA . VAL A 1 679 ? 24.360 7.820 28.443 1.00 75.31 679 VAL A CA 1
ATOM 5290 C C . VAL A 1 679 ? 24.677 8.854 27.349 1.00 75.31 679 VAL A C 1
ATOM 5292 O O . VAL A 1 679 ? 23.818 9.181 26.529 1.00 75.31 679 VAL A O 1
ATOM 5295 N N . TYR A 1 680 ? 25.928 9.315 27.329 1.00 88.31 680 TYR A N 1
ATOM 5296 C CA . TYR A 1 680 ? 26.482 10.174 26.283 1.00 88.31 680 TYR A CA 1
ATOM 5297 C C . TYR A 1 680 ? 27.044 9.321 25.157 1.00 88.31 680 TYR A C 1
ATOM 5299 O O . TYR A 1 680 ? 27.836 8.410 25.406 1.00 88.31 680 TYR A O 1
ATOM 5307 N N . VAL A 1 681 ? 26.638 9.615 23.927 1.00 91.06 681 VAL A N 1
ATOM 5308 C CA . VAL A 1 681 ? 26.991 8.804 22.761 1.00 91.06 681 VAL A CA 1
ATOM 5309 C C . VAL A 1 681 ? 27.411 9.725 21.619 1.00 91.06 681 VAL A C 1
ATOM 5311 O O . VAL A 1 681 ? 26.682 10.677 21.336 1.00 91.06 681 VAL A O 1
ATOM 5314 N N . PRO A 1 682 ? 28.557 9.494 20.953 1.00 94.75 682 PRO A N 1
ATOM 5315 C CA . PRO A 1 682 ? 28.874 10.215 19.724 1.00 94.75 682 PRO A CA 1
ATOM 5316 C C . PRO A 1 682 ? 27.821 9.886 18.665 1.00 94.75 682 PRO A C 1
ATOM 5318 O O . PRO A 1 682 ? 27.575 8.717 18.404 1.00 94.75 682 PRO A O 1
ATOM 5321 N N . MET A 1 683 ? 27.198 10.905 18.082 1.00 94.81 683 MET A N 1
ATOM 5322 C CA . MET A 1 683 ? 26.287 10.772 16.947 1.00 94.81 683 MET A CA 1
ATOM 5323 C C . MET A 1 683 ? 27.087 10.639 15.654 1.00 94.81 683 MET A C 1
ATOM 5325 O O . MET A 1 683 ? 28.008 11.432 15.426 1.00 94.81 683 MET A O 1
ATOM 5329 N N . GLY A 1 684 ? 26.690 9.701 14.795 1.00 93.75 684 GLY A N 1
ATOM 5330 C CA . GLY A 1 684 ? 27.251 9.459 13.473 1.00 93.75 684 GLY A CA 1
ATOM 5331 C C . GLY A 1 684 ? 28.216 8.291 13.411 1.00 93.75 684 GLY A C 1
ATOM 5332 O O . GLY A 1 684 ? 27.991 7.237 13.992 1.00 93.75 684 GLY A O 1
ATOM 5333 N N . HIS A 1 685 ? 29.287 8.429 12.634 1.00 94.25 685 HIS A N 1
ATOM 5334 C CA . HIS A 1 685 ? 30.070 7.263 12.217 1.00 94.25 685 HIS A CA 1
ATOM 5335 C C . HIS A 1 685 ? 30.617 6.427 13.386 1.00 94.25 685 HIS A C 1
ATOM 5337 O O . HIS A 1 685 ? 30.621 5.198 13.331 1.00 94.25 685 HIS A O 1
ATOM 5343 N N . HIS A 1 686 ? 31.005 7.106 14.466 1.00 94.06 686 HIS A N 1
ATOM 5344 C CA . HIS A 1 686 ? 31.647 6.527 15.642 1.00 94.06 686 HIS A CA 1
ATOM 5345 C C . HIS A 1 686 ? 30.665 6.064 16.737 1.00 94.06 686 HIS A C 1
ATOM 5347 O O . HIS A 1 686 ? 31.108 5.706 17.829 1.00 94.06 686 HIS A O 1
ATOM 5353 N N . THR A 1 687 ? 29.350 6.049 16.482 1.00 95.00 687 THR A N 1
ATOM 5354 C CA . THR A 1 687 ? 28.357 5.517 17.432 1.00 95.00 687 THR A CA 1
ATOM 5355 C C . THR A 1 687 ? 28.684 4.057 17.787 1.00 95.00 687 THR A C 1
ATOM 5357 O O . THR A 1 687 ? 28.854 3.246 16.872 1.00 95.00 687 THR A O 1
ATOM 5360 N N . PRO A 1 688 ? 28.760 3.657 19.070 1.00 93.44 688 PRO A N 1
ATOM 5361 C CA . PRO A 1 688 ? 28.996 2.263 19.450 1.00 93.44 688 PRO A CA 1
ATOM 5362 C C . PRO A 1 688 ? 27.818 1.347 19.080 1.00 93.44 688 PRO A C 1
ATOM 5364 O O . PRO A 1 688 ? 26.652 1.720 19.234 1.00 93.44 688 PRO A O 1
ATOM 5367 N N . SER A 1 689 ? 28.118 0.133 18.609 1.00 91.25 689 SER A N 1
ATOM 5368 C CA . SER A 1 689 ? 27.123 -0.810 18.068 1.00 91.25 689 SER A CA 1
ATOM 5369 C C . SER A 1 689 ? 26.165 -1.380 19.121 1.00 91.25 689 SER A C 1
ATOM 5371 O O . SER A 1 689 ? 25.138 -1.957 18.766 1.00 91.25 689 SER A O 1
ATOM 5373 N N . GLU A 1 690 ? 26.465 -1.238 20.411 1.00 89.06 690 GLU A N 1
ATOM 5374 C CA . GLU A 1 690 ? 25.681 -1.771 21.534 1.00 89.06 690 GLU A CA 1
ATOM 5375 C C . GLU A 1 690 ? 24.560 -0.816 21.957 1.00 89.06 690 GLU A C 1
ATOM 5377 O O . GLU A 1 690 ? 23.631 -1.194 22.673 1.00 89.06 690 GLU A O 1
ATOM 5382 N N . ILE A 1 691 ? 24.627 0.438 21.510 1.00 88.94 691 ILE A N 1
ATOM 5383 C CA . ILE A 1 691 ? 23.716 1.483 21.951 1.00 88.94 691 ILE A CA 1
ATOM 5384 C C . ILE A 1 691 ? 22.315 1.243 21.391 1.00 88.94 691 ILE A C 1
ATOM 5386 O O . ILE A 1 691 ? 22.121 0.960 20.210 1.00 88.94 691 ILE A O 1
ATOM 5390 N N . ARG A 1 692 ? 21.302 1.370 22.247 1.00 89.44 692 ARG A N 1
ATOM 5391 C CA . ARG A 1 692 ? 19.889 1.296 21.865 1.00 89.44 692 ARG A CA 1
ATOM 5392 C C . ARG A 1 692 ? 19.165 2.464 22.500 1.00 89.44 692 ARG A C 1
ATOM 5394 O O . ARG A 1 692 ? 19.220 2.624 23.717 1.00 89.44 692 ARG A O 1
ATOM 5401 N N . GLY A 1 693 ? 18.492 3.304 21.722 1.00 87.00 693 GLY A N 1
ATOM 5402 C CA . GLY A 1 693 ? 18.010 4.543 22.328 1.00 87.00 693 GLY A CA 1
ATOM 5403 C C . GLY A 1 693 ? 17.641 5.650 21.366 1.00 87.00 693 GLY A C 1
ATOM 5404 O O . GLY A 1 693 ? 17.809 5.532 20.161 1.00 87.00 693 GLY A O 1
ATOM 5405 N N . SER A 1 694 ? 17.028 6.678 21.942 1.00 87.81 694 SER A N 1
ATOM 5406 C CA . SER A 1 694 ? 16.753 7.932 21.262 1.00 87.81 694 SER A CA 1
ATOM 5407 C C . SER A 1 694 ? 17.640 8.967 21.924 1.00 87.81 694 SER A C 1
ATOM 5409 O O . SER A 1 694 ? 17.649 9.075 23.154 1.00 87.81 694 SER A O 1
ATOM 5411 N N . PHE A 1 695 ? 18.406 9.674 21.112 1.00 89.50 695 PHE A N 1
ATOM 5412 C CA . PHE A 1 695 ? 19.418 10.617 21.552 1.00 89.50 695 PHE A CA 1
ATOM 5413 C C . PHE A 1 695 ? 19.137 11.970 20.922 1.00 89.50 695 PHE A C 1
ATOM 5415 O O . PHE A 1 695 ? 18.622 12.050 19.811 1.00 89.50 695 PHE A O 1
ATOM 5422 N N . CYS A 1 696 ? 19.438 13.042 21.635 1.00 88.62 696 CYS A N 1
ATOM 5423 C CA . CYS A 1 696 ? 19.251 14.393 21.149 1.00 88.62 696 CYS A CA 1
ATOM 5424 C C . CYS A 1 696 ? 20.607 15.077 21.070 1.00 88.62 696 CYS A C 1
ATOM 5426 O O . CYS A 1 696 ? 21.406 15.025 22.004 1.00 88.62 696 CYS A O 1
ATOM 5428 N N . PHE A 1 697 ? 20.839 15.726 19.937 1.00 90.38 697 PHE A N 1
ATOM 5429 C CA . PHE A 1 697 ? 21.999 16.567 19.704 1.00 90.38 697 PHE A CA 1
ATOM 5430 C C . PHE A 1 697 ? 21.499 17.962 19.352 1.00 90.38 697 PHE A C 1
ATOM 5432 O O . PHE A 1 697 ? 20.622 18.098 18.503 1.00 90.38 697 PHE A O 1
ATOM 5439 N N . ASN A 1 698 ? 22.031 18.995 19.998 1.00 88.00 698 ASN A N 1
ATOM 5440 C CA . ASN A 1 698 ? 21.621 20.372 19.747 1.00 88.00 698 ASN A CA 1
ATOM 5441 C C . ASN A 1 698 ? 22.799 21.158 19.170 1.00 88.00 698 ASN A C 1
ATOM 5443 O O . ASN A 1 698 ? 23.884 21.168 19.746 1.00 88.00 698 ASN A O 1
ATOM 5447 N N . SER A 1 699 ? 22.572 21.842 18.052 1.00 85.62 699 SER A N 1
ATOM 5448 C CA . SER A 1 699 ? 23.532 22.758 17.438 1.00 85.62 699 SER A CA 1
ATOM 5449 C C . SER A 1 699 ? 22.795 23.894 16.747 1.00 85.62 699 SER A C 1
ATOM 5451 O O . SER A 1 699 ? 21.939 23.663 15.897 1.00 85.62 699 SER A O 1
ATOM 5453 N N . ILE A 1 700 ? 23.171 25.127 17.070 1.00 83.75 700 ILE A N 1
ATOM 5454 C CA . ILE A 1 700 ? 22.608 26.332 16.447 1.00 83.75 700 ILE A CA 1
ATOM 5455 C C . ILE A 1 700 ? 23.418 26.812 15.239 1.00 83.75 700 ILE A C 1
ATOM 5457 O O . ILE A 1 700 ? 22.934 27.640 14.477 1.00 83.75 700 ILE A O 1
ATOM 5461 N N . LEU A 1 701 ? 24.642 26.304 15.065 1.00 84.75 701 LEU A N 1
ATOM 5462 C CA . LEU A 1 701 ? 25.535 26.692 13.975 1.00 84.75 701 LEU A CA 1
ATOM 5463 C C . LEU A 1 701 ? 25.488 25.665 12.838 1.00 84.75 701 LEU A C 1
ATOM 5465 O O . LEU A 1 701 ? 25.307 24.471 13.124 1.00 84.75 701 LEU A O 1
ATOM 5469 N N . PRO A 1 702 ? 25.714 26.097 11.581 1.00 86.50 702 PRO A N 1
ATOM 5470 C CA . PRO A 1 702 ? 25.885 25.186 10.458 1.00 86.50 702 PRO A CA 1
ATOM 5471 C C . PRO A 1 702 ? 26.997 24.157 10.744 1.00 86.50 702 PRO A C 1
ATOM 5473 O O . PRO A 1 702 ? 28.135 24.543 11.036 1.00 86.50 702 PRO A O 1
ATOM 5476 N N . PRO A 1 703 ? 26.696 22.847 10.714 1.00 89.00 703 PRO A N 1
ATOM 5477 C CA . PRO A 1 703 ? 27.680 21.797 10.945 1.00 89.00 703 PRO A CA 1
ATOM 5478 C C . PRO A 1 703 ? 28.691 21.736 9.804 1.00 89.00 703 PRO A C 1
ATOM 5480 O O . PRO A 1 703 ? 28.337 21.942 8.650 1.00 89.00 703 PRO A O 1
ATOM 5483 N N . TYR A 1 704 ? 29.937 21.393 10.128 1.00 90.38 704 TYR A N 1
ATOM 5484 C CA . TYR A 1 704 ? 31.005 21.146 9.153 1.00 90.38 704 TYR A CA 1
ATOM 5485 C C . TYR A 1 704 ? 31.379 22.336 8.246 1.00 90.38 704 TYR A C 1
ATOM 5487 O O . TYR A 1 704 ? 32.169 22.164 7.331 1.00 90.38 704 TYR A O 1
ATOM 5495 N N . CYS A 1 705 ? 30.877 23.546 8.500 1.00 87.94 705 CYS A N 1
ATOM 5496 C CA . CYS A 1 705 ? 31.364 24.766 7.853 1.00 87.94 705 CYS A CA 1
ATOM 5497 C C . CYS A 1 705 ? 32.708 25.207 8.482 1.00 87.94 705 CYS A C 1
ATOM 5499 O O . CYS A 1 705 ? 32.774 25.333 9.714 1.00 87.94 705 CYS A O 1
ATOM 5501 N N . PRO A 1 706 ? 33.780 25.444 7.698 1.00 85.31 706 PRO A N 1
ATOM 5502 C CA . PRO A 1 706 ? 35.054 25.922 8.228 1.00 85.31 706 PRO A CA 1
ATOM 5503 C C . PRO A 1 706 ? 34.913 27.338 8.801 1.00 85.31 706 PRO A C 1
ATOM 5505 O O . PRO A 1 706 ? 34.366 28.238 8.172 1.00 85.31 706 PRO A O 1
ATOM 5508 N N . ARG A 1 707 ? 35.426 27.548 10.021 1.00 78.50 707 ARG A N 1
ATOM 5509 C CA . ARG A 1 707 ? 35.279 28.826 10.754 1.00 78.50 707 ARG A CA 1
ATOM 5510 C C . ARG A 1 707 ? 36.365 29.865 10.459 1.00 78.50 707 ARG A C 1
ATOM 5512 O O . ARG A 1 707 ? 36.251 31.001 10.901 1.00 78.50 707 ARG A O 1
ATOM 5519 N N . TYR A 1 708 ? 37.440 29.469 9.791 1.00 77.62 708 TYR A N 1
ATOM 5520 C CA . TYR A 1 708 ? 38.578 30.319 9.438 1.00 77.62 708 TYR A CA 1
ATOM 5521 C C . TYR A 1 708 ? 39.288 29.733 8.212 1.00 77.62 708 TYR A C 1
ATOM 5523 O O . TYR A 1 708 ? 39.064 28.571 7.863 1.00 77.62 708 TYR A O 1
ATOM 5531 N N . HIS A 1 709 ? 40.141 30.518 7.546 1.00 63.84 709 HIS A N 1
ATOM 5532 C CA . HIS A 1 709 ? 40.868 30.061 6.358 1.00 63.84 709 HIS A CA 1
ATOM 5533 C C . HIS A 1 709 ? 41.747 28.841 6.686 1.00 63.84 709 HIS A C 1
ATOM 5535 O O . HIS A 1 709 ? 42.502 28.864 7.657 1.00 63.84 709 HIS A O 1
ATOM 5541 N N . ASN A 1 710 ? 41.622 27.771 5.891 1.00 64.88 710 ASN A N 1
ATOM 5542 C CA . ASN A 1 710 ? 42.220 26.447 6.128 1.00 64.88 710 ASN A CA 1
ATOM 5543 C C . ASN A 1 710 ? 41.723 25.740 7.406 1.00 64.88 710 ASN A C 1
ATOM 5545 O O . ASN A 1 710 ? 42.356 24.800 7.886 1.00 64.88 710 ASN A O 1
ATOM 5549 N N . GLY A 1 711 ? 40.594 26.181 7.967 1.00 68.69 711 GLY A N 1
ATOM 5550 C CA . GLY A 1 711 ? 39.892 25.475 9.031 1.00 68.69 711 GLY A CA 1
ATOM 5551 C C . GLY A 1 711 ? 39.316 24.142 8.551 1.00 68.69 711 GLY A C 1
ATOM 5552 O O . GLY A 1 711 ? 39.070 23.938 7.364 1.00 68.69 711 GLY A O 1
ATOM 5553 N N . HIS A 1 712 ? 39.096 23.226 9.492 1.00 78.94 712 HIS A N 1
ATOM 5554 C CA . HIS A 1 712 ? 38.507 21.922 9.198 1.00 78.94 712 HIS A CA 1
ATOM 5555 C C . HIS A 1 712 ? 37.025 22.074 8.816 1.00 78.94 712 HIS A C 1
ATOM 5557 O O . HIS A 1 712 ? 36.279 22.741 9.538 1.00 78.94 712 HIS A O 1
ATOM 5563 N N . GLY A 1 713 ? 36.602 21.475 7.699 1.00 86.12 713 GLY A N 1
ATOM 5564 C CA . GLY A 1 713 ? 35.221 21.537 7.214 1.00 86.12 713 GLY A CA 1
ATOM 5565 C C . GLY A 1 713 ? 35.096 21.536 5.688 1.00 86.12 713 GLY A C 1
ATOM 5566 O O . GLY A 1 713 ? 36.047 21.239 4.964 1.00 86.12 713 GLY A O 1
ATOM 5567 N N . ASP A 1 714 ? 33.902 21.870 5.207 1.00 88.19 714 ASP A N 1
ATOM 5568 C CA . ASP A 1 714 ? 33.560 22.043 3.803 1.00 88.19 714 ASP A CA 1
ATOM 5569 C C . ASP A 1 714 ? 32.701 23.295 3.583 1.00 88.19 714 ASP A C 1
ATOM 5571 O O . ASP A 1 714 ? 31.644 23.450 4.199 1.00 88.19 714 ASP A O 1
ATOM 5575 N N . ASP A 1 715 ? 33.120 24.163 2.661 1.00 85.62 715 ASP A N 1
ATOM 5576 C CA . ASP A 1 715 ? 32.401 25.401 2.331 1.00 85.62 715 ASP A CA 1
ATOM 5577 C C . ASP A 1 715 ? 30.972 25.137 1.831 1.00 85.62 715 ASP A C 1
ATOM 5579 O O . ASP A 1 715 ? 30.084 25.973 1.999 1.00 85.62 715 ASP A O 1
ATOM 5583 N N . ARG A 1 716 ? 30.708 23.949 1.265 1.00 86.25 716 ARG A N 1
ATOM 5584 C CA . ARG A 1 716 ? 29.365 23.541 0.814 1.00 86.25 716 ARG A CA 1
ATOM 5585 C C . ARG A 1 716 ? 28.386 23.318 1.976 1.00 86.25 716 ARG A C 1
ATOM 5587 O O . ARG A 1 716 ? 27.187 23.234 1.733 1.00 86.25 716 ARG A O 1
ATOM 5594 N N . CYS A 1 717 ? 28.874 23.242 3.216 1.00 87.44 717 CYS A N 1
ATOM 5595 C CA . CYS A 1 717 ? 28.055 23.213 4.431 1.00 87.44 717 CYS A CA 1
ATOM 5596 C C . CYS A 1 717 ? 27.899 24.592 5.101 1.00 87.44 717 CYS A C 1
ATOM 5598 O O . CYS A 1 717 ? 27.272 24.688 6.160 1.00 87.44 717 CYS A O 1
ATOM 5600 N N . CYS A 1 718 ? 28.447 25.660 4.512 1.00 84.81 718 CYS A N 1
ATOM 5601 C CA . CYS A 1 718 ? 28.297 27.027 5.007 1.00 84.81 718 CYS A CA 1
ATOM 5602 C C . CYS A 1 718 ? 27.039 27.709 4.468 1.00 84.81 718 CYS A C 1
ATOM 5604 O O . CYS A 1 718 ? 26.579 27.439 3.357 1.00 84.81 718 CYS A O 1
ATOM 5606 N N . LEU A 1 719 ? 26.499 28.652 5.243 1.00 74.81 719 LEU A N 1
ATOM 5607 C CA . LEU A 1 719 ? 25.407 29.499 4.784 1.00 74.81 719 LEU A CA 1
ATOM 5608 C C . LEU A 1 719 ? 25.937 30.775 4.108 1.00 74.81 719 LEU A C 1
ATOM 5610 O O . LEU A 1 719 ? 26.970 31.313 4.515 1.00 74.81 719 LEU A O 1
ATOM 5614 N N . PRO A 1 720 ? 25.219 31.315 3.103 1.00 61.22 720 PRO A N 1
ATOM 5615 C CA . PRO A 1 720 ? 25.556 32.603 2.507 1.00 61.22 720 PRO A CA 1
ATOM 5616 C C . PRO A 1 720 ? 25.569 33.703 3.580 1.00 61.22 720 PRO A C 1
ATOM 5618 O O . PRO A 1 720 ? 24.524 33.990 4.164 1.00 61.22 720 PRO A O 1
ATOM 5621 N N . GLY A 1 721 ? 26.740 34.302 3.826 1.00 58.44 721 GLY A N 1
ATOM 5622 C CA . GLY A 1 721 ? 26.937 35.389 4.797 1.00 58.44 721 GLY A CA 1
ATOM 5623 C C . GLY A 1 721 ? 27.749 35.038 6.053 1.00 58.44 721 GLY A C 1
ATOM 5624 O O . GLY A 1 721 ? 28.180 35.962 6.734 1.00 58.44 721 GLY A O 1
ATOM 5625 N N . ASP A 1 722 ? 28.027 33.757 6.325 1.00 47.97 722 ASP A N 1
ATOM 5626 C CA . ASP A 1 722 ? 28.826 33.333 7.496 1.00 47.97 722 ASP A CA 1
ATOM 5627 C C . ASP A 1 722 ? 30.351 33.481 7.297 1.00 47.97 722 ASP A C 1
ATOM 5629 O O . ASP A 1 722 ? 31.125 33.264 8.227 1.00 47.97 722 ASP A O 1
ATOM 5633 N N . MET A 1 723 ? 30.802 33.897 6.107 1.00 44.19 723 MET A N 1
ATOM 5634 C CA . MET A 1 723 ? 32.195 34.285 5.861 1.00 44.19 723 MET A CA 1
ATOM 5635 C C . MET A 1 723 ? 32.368 35.805 5.978 1.00 44.19 723 MET A C 1
ATOM 5637 O O . MET A 1 723 ? 32.197 36.541 5.009 1.00 44.19 723 MET A O 1
ATOM 5641 N N . ASN A 1 724 ? 32.737 36.274 7.165 1.00 34.44 724 ASN A N 1
ATOM 5642 C CA . ASN A 1 724 ? 33.352 37.585 7.400 1.00 34.44 724 ASN A CA 1
ATOM 5643 C C . ASN A 1 724 ? 34.333 37.368 8.566 1.00 34.44 724 ASN A C 1
ATOM 5645 O O . ASN A 1 724 ? 33.909 36.916 9.621 1.00 34.44 724 ASN A O 1
ATOM 5649 N N . THR A 1 725 ? 35.645 37.571 8.460 1.00 34.25 725 THR A N 1
ATOM 5650 C CA . THR A 1 725 ? 36.385 38.669 7.825 1.00 34.25 725 THR A CA 1
ATOM 5651 C C . THR A 1 725 ? 37.820 38.246 7.476 1.00 34.25 725 THR A C 1
ATOM 5653 O O . THR A 1 725 ? 38.371 37.347 8.102 1.00 34.25 725 THR A O 1
ATOM 5656 N N . ASP A 1 726 ? 38.416 38.982 6.535 1.00 33.94 726 ASP A N 1
ATOM 5657 C CA . ASP A 1 726 ? 39.797 38.911 6.039 1.00 33.94 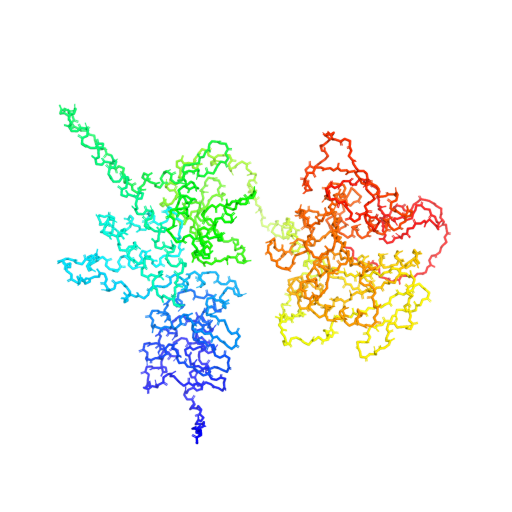726 ASP A CA 1
ATOM 5658 C C . ASP A 1 726 ? 40.160 37.692 5.191 1.00 33.94 726 ASP A C 1
ATOM 5660 O O . ASP A 1 726 ? 40.672 36.694 5.678 1.00 33.94 726 ASP A O 1
ATOM 5664 N N . LEU A 1 727 ? 39.983 37.846 3.874 1.00 30.70 727 LEU A N 1
ATOM 5665 C CA . LEU A 1 727 ? 41.080 37.726 2.910 1.00 30.70 727 LEU A CA 1
ATOM 5666 C C . LEU A 1 727 ? 40.660 38.341 1.574 1.00 30.70 727 LEU A C 1
ATOM 5668 O O . LEU A 1 727 ? 39.780 37.871 0.854 1.00 30.70 727 LEU A O 1
ATOM 5672 N N . SER A 1 728 ? 41.330 39.438 1.245 1.00 32.81 728 SER A N 1
ATOM 5673 C CA . SER A 1 728 ? 41.453 39.912 -0.122 1.00 32.81 728 SER A CA 1
ATOM 5674 C C . SER A 1 728 ? 42.059 38.796 -0.986 1.00 32.81 728 SER A C 1
ATOM 5676 O O . SER A 1 728 ? 43.035 38.183 -0.581 1.00 32.81 728 SER A O 1
ATOM 5678 N N . PHE A 1 729 ? 41.461 38.498 -2.146 1.00 30.11 729 PHE A N 1
ATOM 5679 C CA . PHE A 1 729 ? 42.115 38.379 -3.464 1.00 30.11 729 PHE A CA 1
ATOM 5680 C C . PHE A 1 729 ? 41.204 37.685 -4.506 1.00 30.11 729 PHE A C 1
ATOM 5682 O O . PHE A 1 729 ? 40.993 36.483 -4.505 1.00 30.11 729 PHE A O 1
ATOM 5689 N N . LYS A 1 730 ? 40.740 38.511 -5.455 1.00 31.09 730 LYS A N 1
ATOM 5690 C CA . LYS A 1 730 ? 40.528 38.271 -6.900 1.00 31.09 730 LYS A CA 1
ATOM 5691 C C . LYS A 1 730 ? 39.683 37.076 -7.398 1.00 31.09 730 LYS A C 1
ATOM 5693 O O . LYS A 1 730 ? 40.133 35.945 -7.493 1.00 31.09 730 LYS A O 1
ATOM 5698 N N . LYS A 1 731 ? 38.544 37.459 -8.000 1.00 37.09 731 LYS A N 1
ATOM 5699 C CA . LYS A 1 731 ? 38.037 37.065 -9.338 1.00 37.09 731 LYS A CA 1
ATOM 5700 C C . LYS A 1 731 ? 38.844 35.975 -10.075 1.00 37.09 731 LYS A C 1
ATOM 5702 O O . LYS A 1 731 ? 39.913 36.287 -10.599 1.00 37.09 731 LYS A O 1
ATOM 5707 N N . LYS A 1 732 ? 38.216 34.816 -10.313 1.00 29.84 732 LYS A N 1
ATOM 5708 C CA . LYS A 1 732 ? 37.993 34.217 -11.651 1.00 29.84 732 LYS A CA 1
ATOM 5709 C C . LYS A 1 732 ? 37.268 32.870 -11.532 1.00 29.84 732 LYS A C 1
ATOM 5711 O O . LYS A 1 732 ? 37.879 31.870 -11.193 1.00 29.84 732 LYS A O 1
ATOM 5716 N N . ASN A 1 733 ? 35.971 32.885 -11.830 1.00 26.20 733 ASN A N 1
ATOM 5717 C CA . ASN A 1 733 ? 35.279 32.009 -12.787 1.00 26.20 733 ASN A CA 1
ATOM 5718 C C . ASN A 1 733 ? 33.800 31.930 -12.409 1.00 26.20 733 ASN A C 1
ATOM 5720 O O . ASN A 1 733 ? 33.379 31.167 -11.549 1.00 26.20 733 ASN A O 1
ATOM 5724 N N . ASN A 1 734 ? 33.018 32.766 -13.093 1.00 31.17 734 ASN A N 1
ATOM 5725 C CA . ASN A 1 734 ? 31.593 32.552 -13.265 1.00 31.17 734 ASN A CA 1
ATOM 5726 C C . ASN A 1 734 ? 31.391 31.222 -13.996 1.00 31.17 734 ASN A C 1
ATOM 5728 O O . ASN A 1 734 ? 31.727 31.138 -15.174 1.00 31.17 734 ASN A O 1
ATOM 5732 N N . ALA A 1 735 ? 30.794 30.241 -13.330 1.00 25.97 735 ALA A N 1
ATOM 5733 C CA . ALA A 1 735 ? 29.824 29.342 -13.944 1.00 25.97 735 ALA A CA 1
ATOM 5734 C C . ALA A 1 735 ? 29.024 28.630 -12.844 1.00 25.97 735 ALA A C 1
ATOM 5736 O O . ALA A 1 735 ? 29.570 27.867 -12.056 1.00 25.97 735 ALA A O 1
ATOM 5737 N N . SER A 1 736 ? 27.716 28.889 -12.852 1.00 27.61 736 SER A N 1
ATOM 5738 C CA . SER A 1 736 ? 26.673 27.998 -12.332 1.00 27.61 736 SER A CA 1
ATOM 5739 C C . SER A 1 736 ? 26.555 27.838 -10.813 1.00 27.61 736 SER A C 1
ATOM 5741 O O . SER A 1 736 ? 26.725 26.755 -10.267 1.00 27.61 736 SER A O 1
ATOM 5743 N N . VAL A 1 737 ? 26.104 28.905 -10.148 1.00 29.30 737 VAL A N 1
ATOM 5744 C CA . VAL A 1 737 ? 25.296 28.789 -8.922 1.00 29.30 737 VAL A CA 1
ATOM 5745 C C . VAL A 1 737 ? 23.959 29.474 -9.189 1.00 29.30 737 VAL A C 1
ATOM 5747 O O . VAL A 1 737 ? 23.829 30.694 -9.101 1.00 29.30 737 VAL A O 1
ATOM 5750 N N . LYS A 1 738 ? 22.964 28.680 -9.578 1.00 24.11 738 LYS A N 1
ATOM 5751 C CA . LYS A 1 738 ? 21.541 29.006 -9.457 1.00 24.11 738 LYS A CA 1
ATOM 5752 C C . LYS A 1 738 ? 20.822 27.754 -8.951 1.00 24.11 738 LYS A C 1
ATOM 5754 O O . LYS A 1 738 ? 21.213 26.655 -9.319 1.00 24.11 738 LYS A O 1
ATOM 5759 N N . SER A 1 739 ? 19.800 28.013 -8.134 1.00 25.28 739 SER A N 1
ATOM 5760 C CA . SER A 1 739 ? 18.819 27.114 -7.502 1.00 25.28 739 SER A CA 1
ATOM 5761 C C . SER A 1 739 ? 19.320 26.188 -6.387 1.00 25.28 739 SER A C 1
ATOM 5763 O O . SER A 1 739 ? 19.755 25.068 -6.635 1.00 25.28 739 SER A O 1
ATOM 5765 N N . LEU A 1 740 ? 19.184 26.695 -5.154 1.00 29.16 740 LEU A N 1
ATOM 5766 C CA . LEU A 1 740 ? 18.682 25.937 -3.999 1.00 29.16 740 LEU A CA 1
ATOM 5767 C C . LEU A 1 740 ? 17.160 25.782 -4.089 1.00 29.16 740 LEU A C 1
ATOM 5769 O O . LEU A 1 740 ? 16.539 26.660 -4.735 1.00 29.16 740 LEU A O 1
#

InterPro domains:
  IPR002110 Ankyrin repeat [PF12796] (27-108)
  IPR002110 Ankyrin repeat [PS50088] (44-76)
  IPR002110 Ankyrin repeat [PS50088] (78-110)
  IPR002110 Ankyrin repeat [SM00248] (44-73)
  IPR002110 Ankyrin repeat [SM00248] (78-107)
  IPR002110 Ankyrin repeat [SM00248] (111-142)
  IPR002893 Zinc finger, MYND-type [PF01753] (337-374)
  IPR002893 Zinc finger, MYND-type [PS01360] (337-374)
  IPR002893 Zinc finger, MYND-type [PS50865] (337-374)
  IPR013818 Lipase [PF00151] (433-632)
  IPR029058 Alpha/Beta hydrolase fold [G3DSA:3.40.50.1820] (431-709)
  IPR029058 Alpha/Beta hydrolase fold [SSF53474] (430-698)
  IPR033906 Lipase, N-terminal [cd00707] (435-695)
  IPR036770 Ankyrin repeat-containing domain superfamily [G3DSA:1.25.40.20] (8-145)
  IPR036770 Ankyrin repeat-containing domain superfamily [SSF48403] (22-133)
  IPR052452 Ankyrin repeat and MYND domain-containing protein 2 [PTHR24150] (7-398)

Organism: Vespula squamosa (NCBI:txid30214)